Protein AF-A0A3C0DRT6-F1 (afdb_monomer)

Secondary structure (DSSP, 8-state):
-------------------SS-------------PPEEP-SSPP-EEEEEEEEETTEEEEEEEETT-EE-GGGTTSPP-TTEEEEEEEETTEEEEEE-SS-EEE--PPSEEEEEEEEEEETTSPBEEETTEE-EEEEEEEE-----------EE-SS---EEEEEEE-SSSSEEEEEEETT--TTSEEEEEEETTEEEEEE-SEEEEESS--TTT--EEEEEEETT-PBEEETTEE-EEEE---GGGGTS-S-----HHHHHTTPPPP-EEEEE-SSEEEEEE----SSPP---SSSPP----EEEEEESS--EEEEEEEPPSSSEEEEETTS-EEE-SS--SSSSTT--TTTTT-S-TTSEEE-TTS-EEESS--GGGSPPPSTT--EEEEEEEETTS-EEEEEEEE-B-TTSPBPB-TTSPBPEEE----SEEE-HHHIIIIISSSPPP-SHHHHEEE-TT-TT--S-TTSEEE--EEE-TTS-EEEHHHHHT-SEEEE--SSSSSS-SEEEE-

Nearest PDB structures (foldseek):
  7uww-assembly2_B  TM=7.301E-01  e=7.674E-01  Ruminococcus bromii L2-63
  7uwv-assembly1_A  TM=7.172E-01  e=9.483E-01  Ruminococcus bromii L2-63
  7uww-assembly1_A  TM=1.279E-01  e=8.091E-01  Ruminococcus bromii L2-63
  3hg0-assembly1_A  TM=1.344E-01  e=8.751E+00  Lactococcus phage TP901-1

Solvent-accessible surface area (backbone atoms only — not comparable to full-atom values): 28850 Å² total; per-residue (Å²): 143,78,84,84,79,79,81,78,85,73,90,75,91,77,90,83,90,83,91,78,86,86,82,69,81,87,67,92,74,74,82,73,81,72,70,65,40,74,70,73,79,71,81,64,49,71,50,78,46,78,43,82,68,54,67,52,27,32,40,34,40,48,48,56,43,73,52,45,66,34,76,91,43,39,56,34,80,71,50,88,49,33,13,39,28,42,37,23,50,73,83,42,80,73,50,62,46,55,66,49,54,40,61,48,63,90,68,71,73,38,83,41,42,39,37,40,34,41,24,30,14,58,68,32,43,29,20,56,98,89,37,73,42,62,48,74,50,76,48,79,39,57,94,51,91,73,88,77,90,67,66,75,39,82,48,96,56,74,32,63,78,42,64,37,40,32,56,37,76,76,68,36,31,30,37,38,35,47,33,86,69,49,64,49,91,55,23,32,33,38,35,20,52,71,85,38,84,72,47,52,38,47,46,49,62,45,67,36,75,86,62,46,52,55,80,35,32,40,38,38,34,38,23,37,70,91,60,23,50,26,19,40,96,89,36,71,44,62,49,68,30,64,56,42,57,71,62,74,58,37,60,91,68,68,54,54,21,71,65,35,49,75,72,67,48,72,74,33,46,70,48,47,33,34,42,72,56,38,35,36,44,34,18,26,40,47,63,55,53,74,81,60,86,58,46,96,36,61,80,41,80,47,88,44,80,45,63,25,39,69,74,56,45,77,34,94,67,76,44,71,54,56,65,68,56,76,53,27,36,31,30,81,42,36,41,28,34,30,54,33,42,58,68,70,96,40,42,30,6,28,40,73,83,56,68,45,42,32,93,42,28,28,34,35,42,94,80,10,47,42,34,23,45,45,55,51,59,72,79,53,82,82,56,80,38,88,49,83,45,80,42,68,53,24,34,30,50,38,29,38,42,28,31,42,39,34,30,42,34,58,47,98,87,50,44,66,40,58,49,100,88,69,44,80,42,74,42,54,74,44,32,53,21,46,42,64,38,72,64,47,40,53,42,37,76,73,43,90,43,78,42,51,42,41,71,83,37,42,45,74,34,94,81,44,84,82,44,64,24,43,82,32,23,20,41,75,47,50,76,42,79,45,98,88,70,48,79,47,46,44,29,75,73,70,71,38,63,48,33,28,33,34,27,92,48,62,59,19,42,60,48,26,39,60,30,100

Structure (mmCIF, N/CA/C/O backbone):
data_AF-A0A3C0DRT6-F1
#
_entry.id   AF-A0A3C0DRT6-F1
#
loop_
_atom_site.group_PDB
_atom_site.id
_atom_site.type_symbol
_atom_site.label_atom_id
_atom_site.label_alt_id
_atom_site.label_comp_id
_atom_site.label_asym_id
_atom_site.label_entity_id
_atom_site.label_seq_id
_atom_site.pdbx_PDB_ins_code
_atom_site.Cartn_x
_atom_site.Cartn_y
_atom_site.Cartn_z
_atom_site.occupancy
_atom_site.B_iso_or_equiv
_atom_site.auth_seq_id
_atom_site.auth_comp_id
_atom_site.auth_asym_id
_atom_site.auth_atom_id
_atom_site.pdbx_PDB_model_num
ATOM 1 N N . MET A 1 1 ? 12.974 50.947 -27.158 1.00 34.19 1 MET A N 1
ATOM 2 C CA . MET A 1 1 ? 11.576 50.858 -26.693 1.00 34.19 1 MET A CA 1
ATOM 3 C C . MET A 1 1 ? 11.099 49.452 -27.034 1.00 34.19 1 MET A C 1
ATOM 5 O O . MET A 1 1 ? 10.581 49.235 -28.113 1.00 34.19 1 MET A O 1
ATOM 9 N N . PHE A 1 2 ? 11.431 48.474 -26.192 1.00 27.34 2 PHE A N 1
ATOM 10 C CA . PHE A 1 2 ? 11.047 47.072 -26.373 1.00 27.34 2 PHE A CA 1
ATOM 11 C C . PHE A 1 2 ? 10.364 46.642 -25.081 1.00 27.34 2 PHE A C 1
ATOM 13 O O . PHE A 1 2 ? 10.945 46.771 -24.001 1.00 27.34 2 PHE A O 1
ATOM 20 N N . SER A 1 3 ? 9.093 46.261 -25.187 1.00 28.62 3 SER A N 1
ATOM 21 C CA . SER A 1 3 ? 8.267 45.884 -24.050 1.00 28.62 3 SER A CA 1
ATOM 22 C C . SER A 1 3 ? 8.721 44.535 -23.505 1.00 28.62 3 SER A C 1
ATOM 24 O O . SER A 1 3 ? 8.750 43.536 -24.220 1.00 28.62 3 SER A O 1
ATOM 26 N N . ARG A 1 4 ? 9.052 44.524 -22.213 1.00 31.08 4 ARG A N 1
ATOM 27 C CA . ARG A 1 4 ? 9.124 43.324 -21.382 1.00 31.08 4 ARG A CA 1
ATOM 28 C C . ARG A 1 4 ? 7.757 42.640 -21.396 1.00 31.08 4 ARG A C 1
ATOM 30 O O . ARG A 1 4 ? 6.820 43.180 -20.817 1.00 31.08 4 ARG A O 1
ATOM 37 N N . ASN A 1 5 ? 7.667 41.457 -21.993 1.00 29.47 5 ASN A N 1
ATOM 38 C CA . ASN A 1 5 ? 6.649 40.491 -21.603 1.00 29.47 5 ASN A CA 1
ATOM 39 C C . ASN A 1 5 ? 7.245 39.653 -20.475 1.00 29.47 5 ASN A C 1
ATOM 41 O O . ASN A 1 5 ? 8.087 38.787 -20.696 1.00 29.47 5 ASN A O 1
ATOM 45 N N . SER A 1 6 ? 6.858 39.995 -19.250 1.00 28.77 6 SER A N 1
ATOM 46 C CA . SER A 1 6 ? 7.086 39.171 -18.072 1.00 28.77 6 SER A CA 1
ATOM 47 C C . SER A 1 6 ? 6.273 37.888 -18.229 1.00 28.77 6 SER A C 1
ATOM 49 O O . SER A 1 6 ? 5.045 37.939 -18.244 1.00 28.77 6 SER A O 1
ATOM 51 N N . VAL A 1 7 ? 6.951 36.750 -18.367 1.00 32.12 7 VAL A N 1
ATOM 52 C CA . VAL A 1 7 ? 6.329 35.431 -18.231 1.00 32.12 7 VAL A CA 1
ATOM 53 C C . VAL A 1 7 ? 6.008 35.258 -16.751 1.00 32.12 7 VAL A C 1
ATOM 55 O O . VAL A 1 7 ? 6.903 35.191 -15.911 1.00 32.12 7 VAL A O 1
ATOM 58 N N . ILE A 1 8 ? 4.722 35.286 -16.421 1.00 26.38 8 ILE A N 1
ATOM 59 C CA . ILE A 1 8 ? 4.226 34.958 -15.089 1.00 26.38 8 ILE A CA 1
ATOM 60 C C . ILE A 1 8 ? 4.161 33.431 -15.036 1.00 26.38 8 ILE A C 1
ATOM 62 O O . ILE A 1 8 ? 3.282 32.833 -15.648 1.00 26.38 8 ILE A O 1
ATOM 66 N N . VAL A 1 9 ? 5.111 32.809 -14.336 1.00 32.91 9 VAL A N 1
ATOM 67 C CA . VAL A 1 9 ? 5.027 31.398 -13.943 1.00 32.91 9 VAL A CA 1
ATOM 68 C C . VAL A 1 9 ? 3.914 31.296 -12.905 1.00 32.91 9 VAL A C 1
ATOM 70 O O . VAL A 1 9 ? 4.037 31.806 -11.791 1.00 32.91 9 VAL A O 1
ATOM 73 N N . VAL A 1 10 ? 2.790 30.698 -13.291 1.00 28.84 10 VAL A N 1
ATOM 74 C CA . VAL A 1 10 ? 1.700 30.362 -12.376 1.00 28.84 10 VAL A CA 1
ATOM 75 C C . VAL A 1 10 ? 1.861 28.890 -12.021 1.00 28.84 10 VAL A C 1
ATOM 77 O O . VAL A 1 10 ? 1.521 28.026 -12.820 1.00 28.84 10 VAL A O 1
ATOM 80 N N . ILE A 1 11 ? 2.356 28.599 -10.815 1.00 34.03 11 ILE A N 1
ATOM 81 C CA . ILE A 1 11 ? 2.222 27.264 -10.217 1.00 34.03 11 ILE A CA 1
ATOM 82 C C . ILE A 1 11 ? 0.736 27.092 -9.887 1.00 34.03 11 ILE A C 1
ATOM 84 O O . ILE A 1 11 ? 0.256 27.527 -8.838 1.00 34.03 11 ILE A O 1
ATOM 88 N N . MET A 1 12 ? -0.020 26.541 -10.834 1.00 27.59 12 MET A N 1
ATOM 89 C CA . MET A 1 12 ? -1.452 26.315 -10.686 1.00 27.59 12 MET A CA 1
ATOM 90 C C . MET A 1 12 ? -1.689 24.913 -10.119 1.00 27.59 12 MET A C 1
ATOM 92 O O . MET A 1 12 ? -1.651 23.916 -10.831 1.00 27.59 12 MET A O 1
ATOM 96 N N . PHE A 1 13 ? -1.995 24.831 -8.825 1.00 38.88 13 PHE A N 1
ATOM 97 C CA . PHE A 1 13 ? -2.759 23.703 -8.299 1.00 38.88 13 PHE A CA 1
ATOM 98 C C . PHE A 1 13 ? -4.228 23.923 -8.672 1.00 38.88 13 PHE A C 1
ATOM 100 O O . PHE A 1 13 ? -4.920 24.666 -7.977 1.00 38.88 13 PHE A O 1
ATOM 107 N N . ILE A 1 14 ? -4.717 23.300 -9.751 1.00 26.89 14 ILE A N 1
ATOM 108 C CA . ILE A 1 14 ? -6.158 23.260 -10.044 1.00 26.89 14 ILE A CA 1
ATOM 109 C C . ILE A 1 14 ? -6.651 21.844 -10.344 1.00 26.89 14 ILE A C 1
ATOM 111 O O . ILE A 1 14 ? -6.111 21.101 -11.155 1.00 26.89 14 ILE A O 1
ATOM 115 N N . LEU A 1 15 ? -7.728 21.517 -9.628 1.00 34.66 15 LEU A N 1
ATOM 116 C CA . LEU A 1 15 ? -8.651 20.412 -9.829 1.00 34.66 15 LEU A CA 1
ATOM 117 C C . LEU A 1 15 ? -9.568 20.657 -11.058 1.00 34.66 15 LEU A C 1
ATOM 119 O O . LEU A 1 15 ? -10.143 21.736 -11.168 1.00 34.66 15 LEU A O 1
ATOM 123 N N . VAL A 1 16 ? -9.828 19.572 -11.813 1.00 28.58 16 VAL A N 1
ATOM 124 C CA . VAL A 1 16 ? -11.042 19.197 -12.605 1.00 28.58 16 VAL A CA 1
ATOM 125 C C . VAL A 1 16 ? -10.982 19.223 -14.156 1.00 28.58 16 VAL A C 1
ATOM 127 O O . VAL A 1 16 ? -10.968 20.289 -14.752 1.00 28.58 16 VAL A O 1
ATOM 130 N N . GLY A 1 17 ? -11.174 18.016 -14.746 1.00 26.00 17 GLY A N 1
ATOM 131 C CA . GLY A 1 17 ? -12.005 17.649 -15.934 1.00 26.00 17 GLY A CA 1
ATOM 132 C C . GLY A 1 17 ? -11.468 17.989 -17.341 1.00 26.00 17 GLY A C 1
ATOM 133 O O . GLY A 1 17 ? -11.154 19.139 -17.581 1.00 26.00 17 GLY A O 1
ATOM 134 N N . GLN A 1 18 ? -11.405 17.109 -18.359 1.00 27.56 18 GLN A N 1
ATOM 135 C CA . GLN A 1 18 ? -12.209 15.922 -18.702 1.00 27.56 18 GLN A CA 1
ATOM 136 C C . GLN A 1 18 ? -11.458 14.872 -19.570 1.00 27.56 18 GLN A C 1
ATOM 138 O O . GLN A 1 18 ? -10.585 15.205 -20.358 1.00 27.56 18 GLN A O 1
ATOM 143 N N . SER A 1 19 ? -11.918 13.618 -19.414 1.00 32.62 19 SER A N 1
ATOM 144 C CA . SER A 1 19 ? -11.853 12.401 -20.257 1.00 32.62 19 SER A CA 1
ATOM 145 C C . SER A 1 19 ? -10.539 11.949 -20.918 1.00 32.62 19 SER A C 1
ATOM 147 O O . SER A 1 19 ? -10.308 12.234 -22.087 1.00 32.62 19 SER A O 1
ATOM 149 N N . LEU A 1 20 ? -9.806 11.076 -20.215 1.00 30.39 20 LEU A N 1
ATOM 150 C CA . LEU A 1 20 ? -9.383 9.716 -20.613 1.00 30.39 20 LEU A CA 1
ATOM 151 C C . LEU A 1 20 ? -8.751 9.059 -19.356 1.00 30.39 20 LEU A C 1
ATOM 153 O O . LEU A 1 20 ? -8.007 9.718 -18.643 1.00 30.39 20 LEU A O 1
ATOM 157 N N . GLY A 1 21 ? -9.151 7.825 -19.006 1.00 33.12 21 GLY A N 1
ATOM 158 C CA . GLY A 1 21 ? -8.592 7.018 -17.895 1.00 33.12 21 GLY A CA 1
ATOM 159 C C . GLY A 1 21 ? -8.620 7.626 -16.475 1.00 33.12 21 GLY A C 1
ATOM 160 O O . GLY A 1 21 ? -7.579 7.939 -15.913 1.00 33.12 21 GLY A O 1
ATOM 161 N N . GLN A 1 22 ? -9.794 7.799 -15.851 1.00 28.77 22 GLN A N 1
ATOM 162 C CA . GLN A 1 22 ? -9.912 8.433 -14.523 1.00 28.77 22 GLN A CA 1
ATOM 163 C C . GLN A 1 22 ? -9.350 7.588 -13.354 1.00 28.77 22 GLN A C 1
ATOM 165 O O . GLN A 1 22 ? -10.042 6.721 -12.820 1.00 28.77 22 GLN A O 1
ATOM 170 N N . ALA A 1 23 ? -8.181 7.973 -12.834 1.00 36.72 23 ALA A N 1
ATOM 171 C CA . ALA A 1 23 ? -7.879 7.932 -11.398 1.00 36.72 23 ALA A CA 1
ATOM 172 C C . ALA A 1 23 ? -8.180 9.324 -10.803 1.00 36.72 23 ALA A C 1
ATOM 174 O O . ALA A 1 23 ? -7.314 10.187 -10.686 1.00 36.72 23 ALA A O 1
ATOM 175 N N . GLY A 1 24 ? -9.454 9.598 -10.514 1.00 26.94 24 GLY A N 1
ATOM 176 C CA . GLY A 1 24 ? -9.890 10.890 -9.978 1.00 26.94 24 GLY A CA 1
ATOM 177 C C . GLY A 1 24 ? -9.788 10.968 -8.451 1.00 26.94 24 GLY A C 1
ATOM 178 O O . GLY A 1 24 ? -10.195 10.044 -7.748 1.00 26.94 24 GLY A O 1
ATOM 179 N N . LYS A 1 25 ? -9.354 12.117 -7.910 1.00 29.70 25 LYS A N 1
ATOM 180 C CA . LYS A 1 25 ? -9.753 12.533 -6.553 1.00 29.70 25 LYS A CA 1
ATOM 181 C C . LYS A 1 25 ? -11.280 12.636 -6.538 1.00 29.70 25 LYS A C 1
ATOM 183 O O . LYS A 1 25 ? -11.826 13.398 -7.332 1.00 29.70 25 LYS A O 1
ATOM 188 N N . LYS A 1 26 ? -11.955 11.886 -5.657 1.00 31.55 26 LYS A N 1
ATOM 189 C CA . LYS A 1 26 ? -13.416 11.934 -5.466 1.00 31.55 26 LYS A CA 1
ATOM 190 C C . LYS A 1 26 ? -13.875 13.386 -5.265 1.00 31.55 26 LYS A C 1
ATOM 192 O O . LYS A 1 26 ? -13.779 13.925 -4.167 1.00 31.55 26 LYS A O 1
ATOM 197 N N . THR A 1 27 ? -14.416 14.013 -6.300 1.00 25.27 27 THR A N 1
ATOM 198 C CA . THR A 1 27 ? -15.494 14.985 -6.131 1.00 25.27 27 THR A CA 1
ATOM 199 C C . THR A 1 27 ? -16.792 14.186 -6.124 1.00 25.27 27 THR A C 1
ATOM 201 O O . THR A 1 27 ? -16.969 13.281 -6.937 1.00 25.27 27 THR A O 1
ATOM 204 N N . HIS A 1 28 ? -17.656 14.447 -5.140 1.00 36.84 28 HIS A N 1
ATOM 205 C CA . HIS A 1 28 ? -18.929 13.751 -4.930 1.00 36.84 28 HIS A CA 1
ATOM 206 C C . HIS A 1 28 ? -19.827 13.844 -6.180 1.00 36.84 28 HIS A C 1
ATOM 208 O O . HIS A 1 28 ? -20.621 14.772 -6.316 1.00 36.84 28 HIS A O 1
ATOM 214 N N . LEU A 1 29 ? -19.706 12.886 -7.098 1.00 33.12 29 LEU A N 1
ATOM 215 C CA . LEU A 1 29 ? -20.659 12.661 -8.177 1.00 33.12 29 LEU A CA 1
ATOM 216 C C . LEU A 1 29 ? -21.794 11.807 -7.609 1.00 33.12 29 LEU A C 1
ATOM 218 O O . LEU A 1 29 ? -21.569 10.675 -7.195 1.00 33.12 29 LEU A O 1
ATOM 222 N N . THR A 1 30 ? -22.975 12.426 -7.517 1.00 31.22 30 THR A N 1
ATOM 223 C CA . THR A 1 30 ? -24.312 11.821 -7.368 1.00 31.22 30 THR A CA 1
ATOM 224 C C . THR A 1 30 ? -24.359 10.447 -6.696 1.00 31.22 30 THR A C 1
ATOM 226 O O . THR A 1 30 ? -24.199 9.423 -7.353 1.00 31.22 30 THR A O 1
ATOM 229 N N . HIS A 1 31 ? -24.667 10.425 -5.396 1.00 37.19 31 HIS A N 1
ATOM 230 C CA . HIS A 1 31 ? -25.136 9.212 -4.732 1.00 37.19 31 HIS A CA 1
ATOM 231 C C . HIS A 1 31 ? -26.399 8.722 -5.458 1.00 37.19 31 HIS A C 1
ATOM 233 O O . HIS A 1 31 ? -27.477 9.280 -5.250 1.00 37.19 31 HIS A O 1
ATOM 239 N N . GLU A 1 32 ? -26.295 7.688 -6.297 1.00 41.91 32 GLU A N 1
ATOM 240 C CA . GLU A 1 32 ? -27.445 6.811 -6.502 1.00 41.91 32 GLU A CA 1
ATOM 241 C C . GLU A 1 32 ? -27.903 6.387 -5.105 1.00 41.91 32 GLU A C 1
ATOM 243 O O . GLU A 1 32 ? -27.106 5.886 -4.303 1.00 41.91 32 GLU A O 1
ATOM 248 N N . LEU A 1 33 ? -29.161 6.680 -4.769 1.00 49.09 33 LEU A N 1
ATOM 249 C CA . LEU A 1 33 ? -29.756 6.228 -3.520 1.00 49.09 33 LEU A CA 1
ATOM 250 C C . LEU A 1 33 ? -29.743 4.700 -3.542 1.00 49.09 33 LEU A C 1
ATOM 252 O O . LEU A 1 33 ? -30.608 4.067 -4.146 1.00 49.09 33 LEU A O 1
ATOM 256 N N . LYS A 1 34 ? -28.743 4.102 -2.894 1.00 72.62 34 LYS A N 1
ATOM 257 C CA . LYS A 1 34 ? -28.743 2.672 -2.624 1.00 72.62 34 LYS A CA 1
ATOM 258 C C . LYS A 1 34 ? -29.946 2.384 -1.727 1.00 72.62 34 LYS A C 1
ATOM 260 O O . LYS A 1 34 ? -30.000 2.871 -0.599 1.00 72.62 34 LYS A O 1
ATOM 265 N N . LEU A 1 35 ? -30.916 1.636 -2.251 1.00 86.44 35 LEU A N 1
ATOM 266 C CA . LEU A 1 35 ? -32.092 1.212 -1.491 1.00 86.44 35 LEU A CA 1
ATOM 267 C C . LEU A 1 35 ? -31.654 0.407 -0.261 1.00 86.44 35 LEU A C 1
ATOM 269 O O . LEU A 1 35 ? -30.682 -0.337 -0.385 1.00 86.44 35 LEU A O 1
ATOM 273 N N . PRO A 1 36 ? -32.339 0.521 0.888 1.00 89.88 36 PRO A N 1
ATOM 274 C CA . PRO A 1 36 ? -32.038 -0.285 2.067 1.00 89.88 36 PRO A CA 1
ATOM 275 C C . PRO A 1 36 ? -32.049 -1.792 1.790 1.00 89.88 36 PRO A C 1
ATOM 277 O O . PRO A 1 36 ? -32.638 -2.250 0.810 1.00 89.88 36 PRO A O 1
ATOM 280 N N . VAL A 1 37 ? -31.386 -2.559 2.653 1.00 93.75 37 VAL A N 1
ATOM 281 C CA . VAL A 1 37 ? -31.394 -4.025 2.591 1.00 93.75 37 VAL A CA 1
ATOM 282 C C . VAL A 1 37 ? -32.470 -4.542 3.532 1.00 93.75 37 VAL A C 1
ATOM 284 O O . VAL A 1 37 ? -32.370 -4.333 4.738 1.00 93.75 37 VAL A O 1
ATOM 287 N N . ASP A 1 38 ? -33.473 -5.237 3.008 1.00 94.38 38 ASP A N 1
ATOM 288 C CA . ASP A 1 38 ? -34.415 -5.963 3.858 1.00 94.38 38 ASP A CA 1
ATOM 289 C C . ASP A 1 38 ? -33.702 -7.149 4.526 1.00 94.38 38 ASP A C 1
ATOM 291 O O . ASP A 1 38 ? -32.924 -7.865 3.896 1.00 94.38 38 ASP A O 1
ATOM 295 N N . TRP A 1 39 ? -33.918 -7.325 5.827 1.00 93.81 39 TRP A N 1
ATOM 296 C CA . TRP A 1 39 ? -33.309 -8.401 6.596 1.00 93.81 39 TRP A CA 1
ATOM 297 C C . TRP A 1 39 ? -33.876 -9.760 6.184 1.00 93.81 39 TRP A C 1
ATOM 299 O O . TRP A 1 39 ? -35.093 -9.947 6.123 1.00 93.81 39 TRP A O 1
ATOM 309 N N . GLU A 1 40 ? -32.986 -10.727 5.982 1.00 90.50 40 GLU A N 1
ATOM 310 C CA . GLU A 1 40 ? -33.323 -12.108 5.650 1.00 90.50 40 GLU A CA 1
ATOM 311 C C . GLU A 1 40 ? -32.770 -13.050 6.728 1.00 90.50 40 GLU A C 1
ATOM 313 O O . GLU A 1 40 ? -31.603 -12.953 7.106 1.00 90.50 40 GLU A O 1
ATOM 318 N N . GLY A 1 41 ? -33.600 -13.983 7.206 1.00 90.00 41 GLY A N 1
ATOM 319 C CA . GLY A 1 41 ? -33.226 -14.971 8.224 1.00 90.00 41 GLY A CA 1
ATOM 320 C C . GLY A 1 41 ? -33.757 -14.657 9.625 1.00 90.00 41 GLY A C 1
ATOM 321 O O . GLY A 1 41 ? -34.726 -13.911 9.787 1.00 90.00 41 GLY A O 1
ATOM 322 N N . ASP A 1 42 ? -33.137 -15.265 10.637 1.00 92.62 42 ASP A N 1
ATOM 323 C CA . ASP A 1 42 ? -33.521 -15.086 12.039 1.00 92.62 42 ASP A CA 1
ATOM 324 C C . ASP A 1 42 ? -33.314 -13.633 12.478 1.00 92.62 42 ASP A C 1
ATOM 326 O O . ASP A 1 42 ? -32.325 -12.995 12.112 1.00 92.62 42 ASP A O 1
ATOM 330 N N . MET A 1 43 ? -34.261 -13.088 13.248 1.00 91.81 43 MET A N 1
ATOM 331 C CA . MET A 1 43 ? -34.239 -11.672 13.624 1.00 91.81 43 MET A CA 1
ATOM 332 C C . MET A 1 43 ? -32.991 -11.334 14.454 1.00 91.81 43 MET A C 1
ATOM 334 O O . MET A 1 43 ? -32.670 -12.078 15.384 1.00 91.81 43 MET A O 1
ATOM 338 N N . PRO A 1 44 ? -32.304 -10.218 14.166 1.00 95.50 44 PRO A N 1
ATOM 339 C CA . PRO A 1 44 ? -31.190 -9.761 14.969 1.00 95.50 44 PRO A CA 1
ATOM 340 C C . PRO A 1 44 ? -31.718 -9.026 16.202 1.00 95.50 44 PRO A C 1
ATOM 342 O O . PRO A 1 44 ? -32.640 -8.212 16.120 1.00 95.50 44 PRO A O 1
ATOM 345 N N . GLU A 1 45 ? -31.099 -9.278 17.344 1.00 95.25 45 GLU A N 1
ATOM 346 C CA . GLU A 1 45 ? -31.319 -8.532 18.579 1.00 95.25 45 GLU A CA 1
ATOM 347 C C . GLU A 1 45 ? -30.065 -7.717 18.884 1.00 95.25 45 GLU A C 1
ATOM 349 O O . GLU A 1 45 ? -28.962 -8.262 18.876 1.00 95.25 45 GLU A O 1
ATOM 354 N N . ILE A 1 46 ? -30.234 -6.413 19.120 1.00 96.69 46 ILE A N 1
ATOM 355 C CA . ILE A 1 46 ? -29.141 -5.513 19.496 1.00 96.69 46 ILE A CA 1
ATOM 356 C C . ILE A 1 46 ? -29.197 -5.291 21.007 1.00 96.69 46 ILE A C 1
ATOM 358 O O . ILE A 1 46 ? -30.100 -4.613 21.499 1.00 96.69 46 ILE A O 1
ATOM 362 N N . ASP A 1 47 ? -28.186 -5.784 21.715 1.00 96.31 47 ASP A N 1
ATOM 363 C CA . ASP A 1 47 ? -27.918 -5.434 23.108 1.00 96.31 47 ASP A CA 1
ATOM 364 C C . ASP A 1 47 ? -26.956 -4.240 23.141 1.00 96.31 47 ASP A C 1
ATOM 366 O O . ASP A 1 47 ? -25.792 -4.367 22.757 1.00 96.31 47 ASP A O 1
ATOM 370 N N . PHE A 1 48 ? -27.451 -3.059 23.526 1.00 96.81 48 PHE A N 1
ATOM 371 C CA . PHE A 1 48 ? -26.679 -1.815 23.543 1.00 96.81 48 PHE A CA 1
ATOM 372 C C . PHE A 1 48 ? -26.655 -1.215 24.948 1.00 96.81 48 PHE A C 1
ATOM 374 O O . PHE A 1 48 ? -27.670 -0.738 25.455 1.00 96.81 48 PHE A O 1
ATOM 381 N N . VAL A 1 49 ? -25.465 -1.196 25.548 1.00 96.50 49 VAL A N 1
ATOM 382 C CA . VAL A 1 49 ? -25.235 -0.712 26.911 1.00 96.50 49 VAL A CA 1
ATOM 383 C C . VAL A 1 49 ? -24.180 0.393 26.904 1.00 96.50 49 VAL A C 1
ATOM 385 O O . VAL A 1 49 ? -23.192 0.326 26.171 1.00 96.50 49 VAL A O 1
ATOM 388 N N . ALA A 1 50 ? -24.383 1.410 27.742 1.00 94.88 50 ALA A N 1
ATOM 389 C CA . ALA A 1 50 ? -23.414 2.468 28.003 1.00 94.88 50 ALA A CA 1
ATOM 390 C C . ALA A 1 50 ? -23.083 2.519 29.499 1.00 94.88 50 ALA A C 1
ATOM 392 O O . ALA A 1 50 ? -23.956 2.756 30.334 1.00 94.88 50 ALA A O 1
ATOM 393 N N . GLU A 1 51 ? -21.809 2.326 29.826 1.00 92.38 51 GLU A N 1
ATOM 394 C CA . GLU A 1 51 ? -21.288 2.345 31.193 1.00 92.38 51 GLU A CA 1
ATOM 395 C C . GLU A 1 51 ? -20.394 3.574 31.376 1.00 92.38 51 GLU A C 1
ATOM 397 O O . GLU A 1 51 ? -19.586 3.895 30.505 1.00 92.38 51 GLU A O 1
ATOM 402 N N . SER A 1 52 ? -20.518 4.283 32.499 1.00 86.25 52 SER A N 1
ATOM 403 C CA . SER A 1 52 ? -19.616 5.403 32.796 1.00 86.25 52 SER A CA 1
ATOM 404 C C . SER A 1 52 ? -18.205 4.877 33.058 1.00 86.25 52 SER A C 1
ATOM 406 O O . SER A 1 52 ? -18.007 4.037 33.934 1.00 86.25 52 SER A O 1
ATOM 408 N N . ALA A 1 53 ? -17.222 5.400 32.327 1.00 79.81 53 ALA A N 1
ATOM 409 C CA . ALA A 1 53 ? -15.800 5.106 32.506 1.00 79.81 53 ALA A CA 1
ATOM 410 C C . ALA A 1 53 ? -15.087 6.145 33.404 1.00 79.81 53 ALA A C 1
ATOM 412 O O . ALA A 1 53 ? -13.864 6.113 33.550 1.00 79.81 53 ALA A O 1
ATOM 413 N N . GLY A 1 54 ? -15.849 7.053 34.034 1.00 74.75 54 GLY A N 1
ATOM 414 C CA . GLY A 1 54 ? -15.329 8.196 34.793 1.00 74.75 54 GLY A CA 1
ATOM 415 C C . GLY A 1 54 ? -14.936 9.374 33.892 1.00 74.75 54 GLY A C 1
ATOM 416 O O . GLY A 1 54 ? -14.954 9.257 32.679 1.00 74.75 54 GLY A O 1
ATOM 417 N N . ASN A 1 55 ? -14.626 10.543 34.467 1.00 72.50 55 ASN A N 1
ATOM 418 C CA . ASN A 1 55 ? -14.069 11.699 33.733 1.00 72.50 55 ASN A CA 1
ATOM 419 C C . ASN A 1 55 ? -14.798 12.131 32.445 1.00 72.50 55 ASN A C 1
ATOM 421 O O . ASN A 1 55 ? -14.163 12.622 31.518 1.00 72.50 55 ASN A O 1
ATOM 425 N N . ASN A 1 56 ? -16.127 12.017 32.395 1.00 76.69 56 ASN A N 1
ATOM 426 C CA . ASN A 1 56 ? -16.941 12.333 31.208 1.00 76.69 56 ASN A CA 1
ATOM 427 C C . ASN A 1 56 ? -16.757 11.354 30.045 1.00 76.69 56 ASN A C 1
ATOM 429 O O . ASN A 1 56 ? -16.958 11.710 28.883 1.00 76.69 56 ASN A O 1
ATOM 433 N N . GLU A 1 57 ? -16.366 10.134 30.363 1.00 86.56 57 GLU A N 1
ATOM 434 C CA . GLU A 1 57 ? -16.083 9.089 29.402 1.00 86.56 57 GLU A CA 1
ATOM 435 C C . GLU A 1 57 ? -17.082 7.953 29.589 1.00 86.56 57 GLU A C 1
ATOM 437 O O . GLU A 1 57 ? -17.549 7.673 30.697 1.00 86.56 57 GLU A O 1
ATOM 442 N N . TRP A 1 58 ? -17.406 7.296 28.486 1.00 91.50 58 TRP A N 1
ATOM 443 C CA . TRP A 1 58 ? -18.358 6.201 28.430 1.00 91.50 58 TRP A CA 1
ATOM 444 C C . TRP A 1 58 ? -17.738 5.028 27.693 1.00 91.50 58 TRP A C 1
ATOM 446 O O . TRP A 1 58 ? -17.087 5.198 26.661 1.00 91.50 58 TRP A O 1
ATOM 456 N N . LEU A 1 59 ? -17.978 3.831 28.207 1.00 92.44 59 LEU A N 1
ATOM 457 C CA . LEU A 1 59 ? -17.702 2.591 27.512 1.00 92.44 59 LEU A CA 1
ATOM 458 C C . LEU A 1 59 ? -19.010 2.060 26.935 1.00 92.44 59 LEU A C 1
ATOM 460 O O . LEU A 1 59 ? -19.942 1.729 27.667 1.00 92.44 59 LEU A O 1
ATOM 464 N N . LEU A 1 60 ? -19.080 2.002 25.612 1.00 95.25 60 LEU A N 1
ATOM 465 C CA . LEU A 1 60 ? -20.216 1.449 24.893 1.00 95.25 60 LEU A CA 1
ATOM 466 C C . LEU A 1 60 ? -19.954 -0.022 24.593 1.00 95.25 60 LEU A C 1
ATOM 468 O O . LEU A 1 60 ? -18.920 -0.357 24.018 1.00 95.25 60 LEU A O 1
ATOM 472 N N . ARG A 1 61 ? -20.898 -0.894 24.933 1.00 94.75 61 ARG A N 1
ATOM 473 C CA . ARG A 1 61 ? -20.875 -2.315 24.573 1.00 94.75 61 ARG A CA 1
ATOM 474 C C . ARG A 1 61 ? -22.064 -2.593 23.671 1.00 94.75 61 ARG A C 1
ATOM 476 O O . ARG A 1 61 ? -23.183 -2.202 23.997 1.00 94.75 61 ARG A O 1
ATOM 483 N N . VAL A 1 62 ? -21.802 -3.220 22.526 1.00 94.56 62 VAL A N 1
ATOM 484 C CA . VAL A 1 62 ? -22.841 -3.552 21.549 1.00 94.56 62 VAL A CA 1
ATOM 485 C C . VAL A 1 62 ? -22.684 -5.003 21.120 1.00 94.56 62 VAL A C 1
ATOM 487 O O . VAL A 1 62 ? -21.703 -5.348 20.463 1.00 94.56 62 VAL A O 1
ATOM 490 N N . GLY A 1 63 ? -23.642 -5.839 21.506 1.00 93.25 63 GLY A N 1
ATOM 491 C CA . GLY A 1 63 ? -23.788 -7.210 21.029 1.00 93.25 63 GLY A CA 1
ATOM 492 C C . GLY A 1 63 ? -24.914 -7.293 20.005 1.00 93.25 63 GLY A C 1
ATOM 493 O O . GLY A 1 63 ? -25.922 -6.603 20.141 1.00 93.25 63 GLY A O 1
ATOM 494 N N . VAL A 1 64 ? -24.748 -8.123 18.975 1.00 96.31 64 VAL A N 1
ATOM 495 C CA . VAL A 1 64 ? -25.803 -8.375 17.985 1.00 96.31 64 VAL A CA 1
ATOM 496 C C . VAL A 1 64 ? -25.912 -9.874 17.733 1.00 96.31 64 VAL A C 1
ATOM 498 O O . VAL A 1 64 ? -24.907 -10.525 17.448 1.00 96.31 64 VAL A O 1
ATOM 501 N N . THR A 1 65 ? -27.114 -10.435 17.849 1.00 96.12 65 THR A N 1
ATOM 502 C CA . THR A 1 65 ? -27.382 -11.828 17.455 1.00 96.12 65 THR A CA 1
ATOM 503 C C . THR A 1 65 ? -27.647 -11.924 15.954 1.00 96.12 65 THR A C 1
ATOM 505 O O . THR A 1 65 ? -28.069 -10.955 15.326 1.00 96.12 65 THR A O 1
ATOM 508 N N . ASN A 1 66 ? -27.392 -13.095 15.360 1.00 95.25 66 ASN A N 1
ATOM 509 C CA . ASN A 1 66 ? -27.630 -13.360 13.931 1.00 95.25 66 ASN A CA 1
ATOM 510 C C . ASN A 1 66 ? -26.911 -12.386 12.979 1.00 95.25 66 ASN A C 1
ATOM 512 O O . ASN A 1 66 ? -27.330 -12.195 11.840 1.00 95.25 66 ASN A O 1
ATOM 516 N N . PHE A 1 67 ? -25.816 -11.779 13.443 1.00 96.38 67 PHE A N 1
ATOM 517 C CA . PHE A 1 67 ? -25.024 -10.823 12.687 1.00 96.38 67 PHE A CA 1
ATOM 518 C C . PHE A 1 67 ? -23.530 -11.064 12.884 1.00 96.38 67 PHE A C 1
ATOM 520 O O . PHE A 1 67 ? -23.063 -11.290 14.000 1.00 96.38 67 PHE A O 1
ATOM 527 N N . GLU A 1 68 ? -22.771 -10.970 11.800 1.00 96.06 68 GLU A N 1
ATOM 528 C CA . GLU A 1 68 ? -21.321 -11.089 11.797 1.00 96.06 68 GLU A CA 1
ATOM 529 C C . GLU A 1 68 ? -20.687 -9.740 11.440 1.00 96.06 68 GLU A C 1
ATOM 531 O O . GLU A 1 68 ? -20.899 -9.183 10.359 1.00 96.06 68 GLU A O 1
ATOM 536 N N . PHE A 1 69 ? -19.864 -9.217 12.350 1.00 95.25 69 PHE A N 1
ATOM 537 C CA . PHE A 1 69 ? -19.051 -8.040 12.069 1.00 95.25 69 PHE A CA 1
ATOM 538 C C . PHE A 1 69 ? -17.917 -8.397 11.107 1.00 95.25 69 PHE A C 1
ATOM 540 O O . PHE A 1 69 ? -17.039 -9.194 11.431 1.00 95.25 69 PHE A O 1
ATOM 547 N N . THR A 1 70 ? -17.889 -7.754 9.943 1.00 92.94 70 THR A N 1
ATOM 548 C CA . THR A 1 70 ? -16.921 -8.037 8.876 1.00 92.94 70 THR A CA 1
ATOM 549 C C . THR A 1 70 ? -16.139 -6.780 8.480 1.00 92.94 70 THR A C 1
ATOM 551 O O . THR A 1 70 ? -16.263 -6.315 7.346 1.00 92.94 70 THR A O 1
ATOM 554 N N . PRO A 1 71 ? -15.283 -6.229 9.370 1.00 89.50 71 PRO A N 1
ATOM 555 C CA . PRO A 1 71 ? -14.541 -4.987 9.117 1.00 89.50 71 PRO A CA 1
ATOM 556 C C . PRO A 1 71 ? -13.708 -5.031 7.830 1.00 89.50 71 PRO A C 1
ATOM 558 O O . PRO A 1 71 ? -13.643 -4.037 7.110 1.00 89.50 71 PRO A O 1
ATOM 561 N N . LYS A 1 72 ? -13.138 -6.197 7.494 1.00 84.94 72 LYS A N 1
ATOM 562 C CA . LYS A 1 72 ? -12.368 -6.422 6.256 1.00 84.94 72 LYS A CA 1
ATOM 563 C C . LYS A 1 72 ? -13.208 -6.339 4.975 1.00 84.94 72 LYS A C 1
ATOM 565 O O . LYS A 1 72 ? -12.671 -6.057 3.914 1.00 84.94 72 LYS A O 1
ATOM 570 N N . ASN A 1 73 ? -14.518 -6.566 5.070 1.00 85.50 73 ASN A N 1
ATOM 571 C CA . ASN A 1 73 ? -15.437 -6.538 3.929 1.00 85.50 73 ASN A CA 1
ATOM 572 C C . ASN A 1 73 ? -16.176 -5.195 3.818 1.00 85.50 73 ASN A C 1
ATOM 574 O O . ASN A 1 73 ? -17.090 -5.054 3.009 1.00 85.50 73 ASN A O 1
ATOM 578 N N . THR A 1 74 ? -15.815 -4.200 4.628 1.00 83.12 74 THR A N 1
ATOM 579 C CA . THR A 1 74 ? -16.476 -2.895 4.609 1.00 83.12 74 THR A CA 1
ATOM 580 C C . THR A 1 74 ? -16.248 -2.202 3.266 1.00 83.12 74 THR A C 1
ATOM 582 O O . THR A 1 74 ? -15.122 -2.085 2.806 1.00 83.12 74 THR A O 1
ATOM 585 N N . GLY A 1 75 ? -17.313 -1.737 2.620 1.00 82.19 75 GLY A N 1
ATOM 586 C CA . GLY A 1 75 ? -17.311 -1.207 1.255 1.00 82.19 75 GLY A CA 1
ATOM 587 C C . GLY A 1 75 ? -17.501 -2.252 0.154 1.00 82.19 75 GLY A C 1
ATOM 588 O O . GLY A 1 75 ? -17.779 -1.869 -0.982 1.00 82.19 75 GLY A O 1
ATOM 589 N N . GLN A 1 76 ? -17.401 -3.544 0.477 1.00 83.62 76 GLN A N 1
ATOM 590 C CA . GLN A 1 76 ? -17.592 -4.637 -0.477 1.00 83.62 76 GLN A CA 1
ATOM 591 C C . GLN A 1 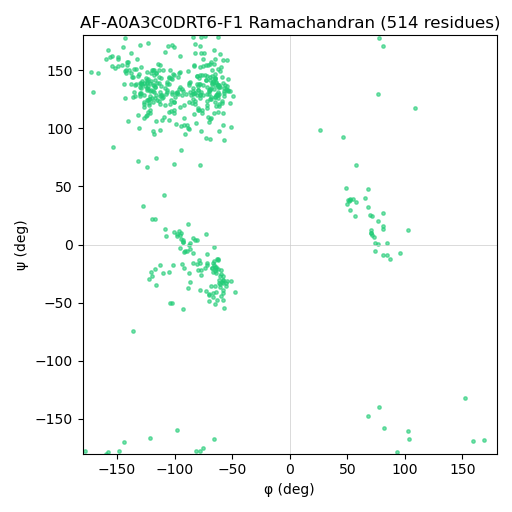76 ? -19.072 -4.969 -0.672 1.00 83.62 76 GLN A C 1
ATOM 593 O O . GLN A 1 76 ? -19.944 -4.453 0.029 1.00 83.62 76 GLN A O 1
ATOM 598 N N . ALA A 1 77 ? -19.366 -5.849 -1.631 1.00 86.50 77 ALA A N 1
ATOM 599 C CA . ALA A 1 77 ? -20.726 -6.291 -1.914 1.00 86.50 77 ALA A CA 1
ATOM 600 C C . ALA A 1 77 ? -21.446 -6.826 -0.660 1.00 86.50 77 ALA A C 1
ATOM 602 O O . ALA A 1 77 ? -20.862 -7.504 0.195 1.00 86.50 77 ALA A O 1
ATOM 603 N N . HIS A 1 78 ? -22.743 -6.530 -0.573 1.00 90.62 78 HIS A N 1
ATOM 604 C CA . HIS A 1 78 ? -23.601 -7.033 0.492 1.00 90.62 78 HIS A CA 1
ATOM 605 C C . HIS A 1 78 ? -23.583 -8.568 0.567 1.00 90.62 78 HIS A C 1
ATOM 607 O O . HIS A 1 78 ? -23.669 -9.264 -0.446 1.00 90.62 78 HIS A O 1
ATOM 613 N N . ARG A 1 79 ? -23.514 -9.072 1.800 1.00 92.62 79 ARG A N 1
ATOM 614 C CA . ARG A 1 79 ? -23.753 -10.465 2.173 1.00 92.62 79 ARG A CA 1
ATOM 615 C C . ARG A 1 79 ? -24.730 -10.469 3.343 1.00 92.62 79 ARG A C 1
ATOM 617 O O . ARG A 1 79 ? -24.579 -9.654 4.255 1.00 92.62 79 ARG A O 1
ATOM 624 N N . VAL A 1 80 ? -25.728 -11.347 3.287 1.00 92.19 80 VAL A N 1
ATOM 625 C CA . VAL A 1 80 ? -26.794 -11.442 4.295 1.00 92.19 80 VAL A CA 1
ATOM 626 C C . VAL A 1 80 ? -26.190 -11.649 5.684 1.00 92.19 80 VAL A C 1
ATOM 628 O O . VAL A 1 80 ? -25.271 -12.450 5.844 1.00 92.19 80 VAL A O 1
ATOM 631 N N . GLY A 1 81 ? -26.680 -10.897 6.674 1.00 93.94 81 GLY A N 1
ATOM 632 C CA . GLY A 1 81 ? -26.237 -11.004 8.066 1.00 93.94 81 GLY A CA 1
ATOM 633 C C . GLY A 1 81 ? -24.817 -10.495 8.341 1.00 93.94 81 GLY A C 1
ATOM 634 O O . GLY A 1 81 ? -24.317 -10.709 9.438 1.00 93.94 81 GLY A O 1
ATOM 635 N N . GLN A 1 82 ? -24.158 -9.825 7.387 1.00 95.94 82 GLN A N 1
ATOM 636 C CA . GLN A 1 82 ? -22.792 -9.309 7.555 1.00 95.94 82 GLN A CA 1
ATOM 637 C C . GLN A 1 82 ? -22.716 -7.783 7.447 1.00 95.94 82 GLN A C 1
ATOM 639 O O . GLN A 1 82 ? -23.484 -7.162 6.696 1.00 95.94 82 GLN A O 1
ATOM 644 N N . GLY A 1 83 ? -21.750 -7.184 8.146 1.00 95.50 83 GLY A N 1
ATOM 645 C CA . GLY A 1 83 ? -21.369 -5.782 7.969 1.00 95.50 83 GLY A CA 1
ATOM 646 C C . GLY A 1 83 ? -20.780 -5.124 9.214 1.00 95.50 83 GLY A C 1
ATOM 647 O O . GLY A 1 83 ? -19.868 -5.649 9.851 1.00 95.50 83 GLY A O 1
ATOM 648 N N . HIS A 1 84 ? -21.284 -3.937 9.544 1.00 96.69 84 HIS A N 1
ATOM 649 C CA . HIS A 1 84 ? -20.836 -3.115 10.670 1.00 96.69 84 HIS A CA 1
ATOM 650 C C . HIS A 1 84 ? -21.997 -2.302 11.247 1.00 96.69 84 HIS A C 1
ATOM 652 O O . HIS A 1 84 ? -23.134 -2.407 10.794 1.00 96.69 84 HIS A O 1
ATOM 658 N N . MET A 1 85 ? -21.724 -1.472 12.253 1.00 97.06 85 MET A N 1
ATOM 659 C CA . MET A 1 85 ? -22.723 -0.543 12.785 1.00 97.06 85 MET A CA 1
ATOM 660 C C . MET A 1 85 ? -22.276 0.905 12.662 1.00 97.06 85 MET A C 1
ATOM 662 O O . MET A 1 85 ? -21.083 1.200 12.729 1.00 97.06 85 MET A O 1
ATOM 666 N N . HIS A 1 86 ? -23.221 1.829 12.516 1.00 96.94 86 HIS A N 1
ATOM 667 C CA . HIS A 1 86 ? -22.962 3.260 12.674 1.00 96.94 86 HIS A CA 1
ATOM 668 C C . HIS A 1 86 ? -23.389 3.725 14.065 1.00 96.94 86 HIS A C 1
ATOM 670 O O . HIS A 1 86 ? -24.524 3.483 14.463 1.00 96.94 86 HIS A O 1
ATOM 676 N N . LEU A 1 87 ? -22.508 4.438 14.771 1.00 97.25 87 LEU A N 1
ATOM 677 C CA . LEU A 1 87 ? -22.842 5.138 16.013 1.00 97.25 87 LEU A CA 1
ATOM 678 C C . LEU A 1 87 ? -23.227 6.585 15.704 1.00 97.25 87 LEU A C 1
ATOM 680 O O . LEU A 1 87 ? -22.508 7.283 14.983 1.00 97.25 87 LEU A O 1
ATOM 684 N N . PHE A 1 88 ? -24.318 7.045 16.305 1.00 97.50 88 PHE A N 1
ATOM 685 C CA . PHE A 1 88 ? -24.789 8.420 16.262 1.00 97.50 88 PHE A CA 1
ATOM 686 C C . PHE A 1 88 ? -24.875 8.994 17.676 1.00 97.50 88 PHE A C 1
ATOM 688 O O . PHE A 1 88 ? -25.356 8.322 18.588 1.00 97.50 88 PHE A O 1
ATOM 695 N N . VAL A 1 89 ? -24.467 10.251 17.826 1.00 96.69 89 VAL A N 1
ATOM 696 C CA . VAL A 1 89 ? -24.652 11.064 19.034 1.00 96.69 89 VAL A CA 1
ATOM 697 C C . VAL A 1 89 ? -25.509 12.264 18.648 1.00 96.69 89 VAL A C 1
ATOM 699 O O . VAL A 1 89 ? -25.165 12.989 17.715 1.00 96.69 89 VAL A O 1
ATOM 702 N N . ASP A 1 90 ? -26.648 12.443 19.315 1.00 95.88 90 ASP A N 1
ATOM 703 C CA . ASP A 1 90 ? -27.613 13.521 19.055 1.00 95.88 90 ASP A CA 1
ATOM 704 C C . ASP A 1 90 ? -27.997 13.632 17.565 1.00 95.88 90 ASP A C 1
ATOM 706 O O . ASP A 1 90 ? -28.128 14.709 16.985 1.00 95.88 90 ASP A O 1
ATOM 710 N N . GLY A 1 91 ? -28.140 12.473 16.912 1.00 94.38 91 GLY A N 1
ATOM 711 C CA . GLY A 1 91 ? -28.496 12.356 15.496 1.00 94.38 91 GLY A CA 1
ATOM 712 C C . GLY A 1 91 ? -27.339 12.545 14.507 1.00 94.38 91 GLY A C 1
ATOM 713 O O . GLY A 1 91 ? -27.510 12.246 13.325 1.00 94.38 91 GLY A O 1
ATOM 714 N N . LYS A 1 92 ? -26.148 12.967 14.950 1.00 94.88 92 LYS A N 1
ATOM 715 C CA . LYS A 1 92 ? -24.955 13.082 14.099 1.00 94.88 92 LYS A CA 1
ATOM 716 C C . LYS A 1 92 ? -24.163 11.777 14.114 1.00 94.88 92 LYS A C 1
ATOM 718 O O . LYS A 1 92 ? -23.848 11.260 15.179 1.00 94.88 92 LYS A O 1
ATOM 723 N N . LYS A 1 93 ? -23.810 11.249 12.935 1.00 94.12 93 LYS A N 1
ATOM 724 C CA . LYS A 1 93 ? -22.941 10.066 12.823 1.00 94.12 93 LYS A CA 1
ATOM 725 C C . LYS A 1 93 ? -21.546 10.395 13.362 1.00 94.12 93 LYS A C 1
ATOM 727 O O . LYS A 1 93 ? -20.926 11.351 12.900 1.00 94.12 93 LYS A O 1
ATOM 732 N N . THR A 1 94 ? -21.065 9.573 14.287 1.00 91.94 94 THR A N 1
ATOM 733 C CA . THR A 1 94 ? -19.778 9.743 14.971 1.00 91.94 94 THR A CA 1
ATOM 734 C C . THR A 1 94 ? -18.728 8.781 14.432 1.00 91.94 94 THR A C 1
ATOM 736 O O . THR A 1 94 ? -17.638 9.208 14.073 1.00 91.94 94 THR A O 1
ATOM 739 N N . THR A 1 95 ? -19.038 7.484 14.347 1.00 93.12 95 THR A N 1
ATOM 740 C CA . THR A 1 95 ? -18.062 6.466 13.926 1.00 93.12 95 THR A CA 1
ATOM 741 C C . THR A 1 95 ? -18.734 5.192 13.392 1.00 93.12 95 THR A C 1
ATOM 743 O O . THR A 1 95 ? -19.965 5.106 13.320 1.00 93.12 95 THR A O 1
ATOM 746 N N . ARG A 1 96 ? -17.917 4.204 13.013 1.00 94.69 96 ARG A N 1
ATOM 747 C CA . ARG A 1 96 ? -18.305 2.807 12.786 1.00 94.69 96 ARG A CA 1
ATOM 748 C C . ARG A 1 96 ? -17.906 1.947 13.986 1.00 94.69 96 ARG A C 1
ATOM 750 O O . ARG A 1 96 ? -16.868 2.200 14.589 1.00 94.69 96 ARG A O 1
ATOM 757 N N . LEU A 1 97 ? -18.702 0.925 14.292 1.00 95.94 97 LEU A N 1
ATOM 758 C CA . LEU A 1 97 ? -18.421 -0.072 15.329 1.00 95.94 97 LEU A CA 1
ATOM 759 C C . LEU A 1 97 ? -18.310 -1.472 14.710 1.00 95.94 97 LEU A C 1
ATOM 761 O O . LEU A 1 97 ? -19.048 -1.795 13.775 1.00 95.94 97 LEU A O 1
ATOM 765 N N . TYR A 1 98 ? -17.426 -2.301 15.275 1.00 93.94 98 TYR A N 1
ATOM 766 C CA . TYR A 1 98 ? -17.134 -3.665 14.805 1.00 93.94 98 TYR A CA 1
ATOM 767 C C . TYR A 1 98 ? -17.243 -4.725 15.919 1.00 93.94 98 TYR A C 1
ATOM 769 O O . TYR A 1 98 ? -16.480 -5.687 15.945 1.00 93.94 98 TYR A O 1
ATOM 777 N N . GLY A 1 99 ? -18.155 -4.521 16.874 1.00 90.19 99 GLY A N 1
ATOM 778 C CA . GLY A 1 99 ? -18.461 -5.480 17.947 1.00 90.19 99 GLY A CA 1
ATOM 779 C C . GLY A 1 99 ? -17.556 -5.421 19.182 1.00 90.19 99 GLY A C 1
ATOM 780 O O . GLY A 1 99 ? -17.875 -6.033 20.196 1.00 90.19 99 GLY A O 1
ATOM 781 N N . GLN A 1 100 ? -16.457 -4.664 19.138 1.00 91.69 100 GLN A N 1
ATOM 782 C CA . GLN A 1 100 ? -15.626 -4.405 20.318 1.00 91.69 100 GLN A CA 1
ATOM 783 C C . GLN A 1 100 ? -16.186 -3.250 21.158 1.00 91.69 100 GLN A C 1
ATOM 785 O O . GLN A 1 100 ? -16.847 -2.363 20.601 1.00 91.69 100 GLN A O 1
ATOM 790 N N . PRO A 1 101 ? -15.907 -3.213 22.477 1.00 93.31 101 PRO A N 1
ATOM 791 C CA . PRO A 1 101 ? -16.248 -2.066 23.304 1.00 93.31 101 PRO A CA 1
ATOM 792 C C . PRO A 1 101 ? -15.672 -0.767 22.727 1.00 93.31 101 PRO A C 1
ATOM 794 O O . PRO A 1 101 ? -14.518 -0.719 22.294 1.00 93.31 101 PRO A O 1
ATOM 797 N N . TYR A 1 102 ? -16.475 0.293 22.724 1.00 93.62 102 TYR A N 1
ATOM 798 C CA . TYR A 1 102 ? -16.104 1.580 22.146 1.00 93.62 102 TYR A CA 1
ATOM 799 C C . TYR A 1 102 ? -16.027 2.665 23.214 1.00 93.62 102 TYR A C 1
ATOM 801 O O . TYR A 1 102 ? -16.997 2.929 23.924 1.00 93.62 102 TYR A O 1
ATOM 809 N N . PHE A 1 103 ? -14.870 3.315 23.297 1.00 91.44 103 PHE A N 1
ATOM 810 C CA . PHE A 1 103 ? -14.649 4.462 24.164 1.00 91.44 103 PHE A CA 1
ATOM 811 C C . PHE A 1 103 ? -15.236 5.731 23.540 1.00 91.44 103 PHE A C 1
ATOM 813 O O . PHE A 1 103 ? -14.785 6.192 22.490 1.00 91.44 103 PHE A O 1
ATOM 820 N N . LEU A 1 104 ? -16.233 6.309 24.204 1.00 92.12 104 LEU A N 1
ATOM 821 C CA . LEU A 1 104 ? -16.868 7.562 23.821 1.00 92.12 104 LEU A CA 1
ATOM 822 C C . LEU A 1 104 ? -16.514 8.654 24.834 1.00 92.12 104 LEU A C 1
ATOM 824 O O . LEU A 1 104 ? -16.752 8.512 26.030 1.00 92.12 104 LEU A O 1
ATOM 828 N N . SER A 1 105 ? -15.980 9.769 24.349 1.00 89.38 105 SER A N 1
ATOM 829 C CA . SER A 1 105 ? -15.618 10.930 25.163 1.00 89.38 105 SER A CA 1
ATOM 830 C C . SER A 1 105 ? -15.908 12.233 24.416 1.00 89.38 105 SER A C 1
ATOM 832 O O . SER A 1 105 ? -16.372 12.220 23.273 1.00 89.38 105 SER A O 1
ATOM 834 N N . GLY A 1 106 ? -15.659 13.372 25.071 1.00 86.38 106 GLY A N 1
ATOM 835 C CA . GLY A 1 106 ? -15.802 14.692 24.446 1.00 86.38 106 GLY A CA 1
ATOM 836 C C . GLY A 1 106 ? -17.252 15.107 24.189 1.00 86.38 106 GLY A C 1
ATOM 837 O O . GLY A 1 106 ? -17.508 15.906 23.292 1.00 86.38 106 GLY A O 1
ATOM 838 N N . LEU A 1 107 ? -18.195 14.552 24.951 1.00 89.62 107 LEU A N 1
ATOM 839 C CA . LEU A 1 107 ? -19.610 14.895 24.861 1.00 89.62 107 LEU A CA 1
ATOM 840 C C . LEU A 1 107 ? -19.919 16.208 25.585 1.00 89.62 107 LEU A C 1
ATOM 842 O O . LEU A 1 107 ? -19.398 16.468 26.675 1.00 89.62 107 LEU A O 1
ATOM 846 N N . ASP A 1 108 ? -20.829 16.993 25.010 1.00 89.56 108 ASP A N 1
ATOM 847 C CA . ASP A 1 108 ? -21.405 18.160 25.676 1.00 89.56 108 ASP A CA 1
ATOM 848 C C . ASP A 1 108 ? -22.233 17.744 26.902 1.00 89.56 108 ASP A C 1
ATOM 850 O O . ASP A 1 108 ? -22.886 16.699 26.917 1.00 89.56 108 ASP A O 1
ATOM 854 N N . GLU A 1 109 ? -22.242 18.585 27.939 1.00 90.06 109 GLU A N 1
ATOM 855 C CA . GLU A 1 109 ? -23.011 18.333 29.164 1.00 90.06 109 GLU A CA 1
ATOM 856 C C . GLU A 1 109 ? -24.522 18.274 28.913 1.00 90.06 109 GLU A C 1
ATOM 858 O O . GLU A 1 109 ? -25.062 18.947 28.035 1.00 90.06 109 GLU A O 1
ATOM 863 N N . GLY A 1 110 ? -25.220 17.506 29.742 1.00 91.25 110 GLY A N 1
ATOM 864 C CA . GLY A 1 110 ? -26.662 17.310 29.691 1.00 91.25 110 GLY A CA 1
ATOM 865 C C . GLY A 1 110 ? -27.058 15.966 29.095 1.00 91.25 110 GLY A C 1
ATOM 866 O O . GLY A 1 110 ? -26.244 15.059 28.936 1.00 91.25 110 GLY A O 1
ATOM 867 N N . GLU A 1 111 ? -28.341 15.836 28.790 1.00 95.00 111 GLU A N 1
ATOM 868 C CA . GLU A 1 111 ? -28.888 14.633 28.177 1.00 95.00 111 GLU A CA 1
ATOM 869 C C . GLU A 1 111 ? -28.305 14.438 26.771 1.00 95.00 111 GLU A C 1
ATOM 871 O O . GLU A 1 111 ? -28.354 15.356 25.949 1.00 95.00 111 GLU A O 1
ATOM 876 N N . ARG A 1 112 ? -27.748 13.252 26.506 1.00 95.69 112 ARG A N 1
ATOM 877 C CA . ARG A 1 112 ? -27.210 12.870 25.197 1.00 95.69 112 ARG A CA 1
ATOM 878 C C . ARG A 1 112 ? -27.880 11.608 24.704 1.00 95.69 112 ARG A C 1
ATOM 880 O O . ARG A 1 112 ? -28.041 10.637 25.445 1.00 95.69 112 ARG A O 1
ATOM 887 N N . LYS A 1 113 ? -28.227 11.620 23.426 1.00 97.19 113 LYS A N 1
ATOM 888 C CA . LYS A 1 113 ? -28.954 10.545 22.774 1.00 97.19 113 LYS A CA 1
ATOM 889 C C . 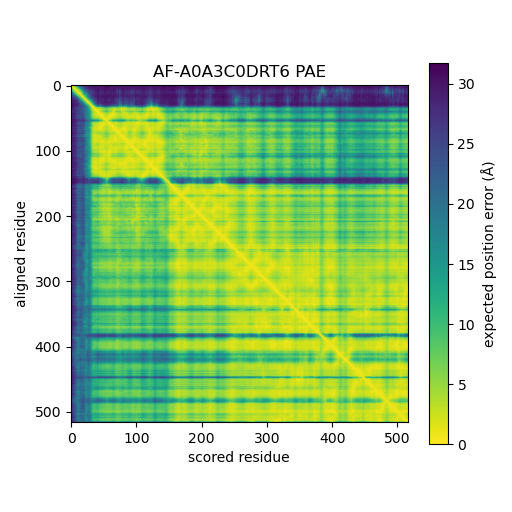LYS A 1 113 ? -28.007 9.733 21.901 1.00 97.19 113 LYS A C 1
ATOM 891 O O . LYS A 1 113 ? -27.484 10.242 20.910 1.00 97.19 113 LYS A O 1
ATOM 896 N N . LEU A 1 114 ? -27.786 8.474 22.265 1.00 97.88 114 LEU A N 1
ATOM 897 C CA . LEU A 1 114 ? -26.936 7.551 21.522 1.00 97.88 114 LEU A CA 1
ATOM 898 C C . LEU A 1 114 ? -27.804 6.602 20.707 1.00 97.88 114 LEU A C 1
ATOM 900 O O . LEU A 1 114 ? -28.720 5.986 21.243 1.00 97.88 114 LEU A O 1
ATOM 904 N N . ARG A 1 115 ? -27.494 6.439 19.423 1.00 98.12 115 ARG A N 1
ATOM 905 C CA . ARG A 1 115 ? -28.184 5.486 18.546 1.00 98.12 115 ARG A CA 1
ATOM 906 C C . ARG A 1 115 ? -27.174 4.683 17.750 1.00 98.12 115 ARG A C 1
ATOM 908 O O . ARG A 1 115 ? -26.230 5.257 17.213 1.00 98.12 115 ARG A O 1
ATOM 915 N N . VAL A 1 116 ? -27.407 3.385 17.616 1.00 98.00 116 VAL A N 1
ATOM 916 C CA . VAL A 1 116 ? -26.655 2.506 16.720 1.00 98.00 116 VAL A CA 1
ATOM 917 C C . VAL A 1 116 ? -27.573 1.928 15.650 1.00 98.00 116 VAL A C 1
ATOM 919 O O . VAL A 1 116 ? -28.727 1.615 15.932 1.00 98.00 116 VAL A O 1
ATOM 922 N N . THR A 1 117 ? -27.082 1.800 14.419 1.00 97.69 117 THR A N 1
ATOM 923 C CA . THR A 1 117 ? -27.806 1.160 13.304 1.00 97.69 117 THR A CA 1
ATOM 924 C C . THR A 1 117 ? -27.015 -0.019 12.772 1.00 97.69 117 THR A C 1
ATOM 926 O O . THR A 1 117 ? -25.786 0.033 12.771 1.00 97.69 117 THR A O 1
ATOM 929 N N . LEU A 1 118 ? -27.705 -1.055 12.301 1.00 97.19 118 LEU A N 1
ATOM 930 C CA . LEU A 1 118 ? -27.081 -2.185 11.623 1.00 97.19 118 LEU A CA 1
ATOM 931 C C . LEU A 1 118 ? -26.915 -1.880 10.133 1.00 97.19 118 LEU A C 1
ATOM 933 O O . LEU A 1 118 ? -27.868 -1.488 9.456 1.00 97.19 118 LEU A O 1
ATOM 937 N N . ASN A 1 119 ? -25.705 -2.063 9.615 1.00 96.69 119 ASN A N 1
ATOM 938 C CA . ASN A 1 119 ? -25.336 -1.681 8.260 1.00 96.69 119 ASN A CA 1
ATOM 939 C C . ASN A 1 119 ? -24.665 -2.844 7.534 1.00 96.69 119 ASN A C 1
ATOM 941 O O . ASN A 1 119 ? -23.839 -3.556 8.095 1.00 96.69 119 ASN A O 1
ATOM 945 N N . SER A 1 120 ? -25.016 -3.027 6.266 1.00 95.38 120 SER A N 1
ATOM 946 C CA . SER A 1 120 ? -24.398 -4.030 5.398 1.00 95.38 120 SER A CA 1
ATOM 947 C C . SER A 1 120 ? -22.996 -3.618 4.943 1.00 95.38 120 SER A C 1
ATOM 949 O O . SER A 1 120 ? -22.629 -2.440 5.012 1.00 95.38 120 SER A O 1
ATOM 951 N N . ASN A 1 121 ? -22.233 -4.586 4.418 1.00 92.56 121 ASN A N 1
ATOM 952 C CA . ASN A 1 121 ? -20.895 -4.367 3.849 1.00 92.56 121 ASN A CA 1
ATOM 953 C C . ASN A 1 121 ? -20.842 -3.171 2.889 1.00 92.56 121 ASN A C 1
ATOM 955 O O . ASN A 1 121 ? -19.927 -2.361 2.974 1.00 92.56 121 ASN A O 1
ATOM 959 N N . ASP A 1 122 ? -21.855 -2.975 2.045 1.00 90.06 122 ASP A N 1
ATOM 960 C CA . ASP A 1 122 ? -21.875 -1.889 1.058 1.00 90.06 122 ASP A CA 1
ATOM 961 C C . ASP A 1 122 ? -22.477 -0.565 1.577 1.00 90.06 122 ASP A C 1
ATOM 963 O O . ASP A 1 122 ? -22.804 0.326 0.777 1.00 90.06 122 ASP A O 1
ATOM 967 N N . HIS A 1 123 ? -22.563 -0.439 2.910 1.00 91.38 123 HIS A N 1
ATOM 968 C CA . HIS A 1 123 ? -23.022 0.700 3.714 1.00 91.38 123 HIS A CA 1
ATOM 969 C C . HIS A 1 123 ? -24.531 0.981 3.722 1.00 91.38 123 HIS A C 1
ATOM 971 O O . HIS A 1 123 ? -24.948 1.980 4.314 1.00 91.38 123 HIS A O 1
ATOM 977 N N . ARG A 1 124 ? -25.366 0.123 3.131 1.00 93.75 124 ARG A N 1
ATOM 978 C CA . ARG A 1 124 ? -26.827 0.261 3.250 1.00 93.75 124 ARG A CA 1
ATOM 979 C C . ARG A 1 124 ? -27.316 -0.095 4.652 1.00 93.75 124 ARG A C 1
ATOM 981 O O . ARG A 1 124 ? -26.764 -1.001 5.276 1.00 93.75 124 ARG A O 1
ATOM 988 N N . ASP A 1 125 ? -28.351 0.595 5.125 1.00 96.00 125 ASP A N 1
ATOM 989 C CA . ASP A 1 125 ? -29.055 0.241 6.362 1.00 96.00 125 ASP A CA 1
ATOM 990 C C . ASP A 1 125 ? -29.801 -1.090 6.185 1.00 96.00 125 ASP A C 1
ATOM 992 O O . ASP A 1 125 ? -30.427 -1.320 5.145 1.00 96.00 125 ASP A O 1
ATOM 996 N N . TYR A 1 126 ? -29.748 -1.952 7.203 1.00 96.94 126 TYR A N 1
ATOM 997 C CA . TYR A 1 126 ? -30.638 -3.109 7.289 1.00 96.94 126 TYR A CA 1
ATOM 998 C C . TYR A 1 126 ? -32.014 -2.685 7.787 1.00 96.94 126 TYR A C 1
ATOM 1000 O O . TYR A 1 126 ? -32.119 -1.883 8.718 1.00 96.94 126 TYR A O 1
ATOM 1008 N N . HIS A 1 127 ? -33.065 -3.230 7.183 1.00 96.69 127 HIS A N 1
ATOM 1009 C CA . HIS A 1 127 ? -34.454 -2.928 7.493 1.00 96.69 127 HIS A CA 1
ATOM 1010 C C . HIS A 1 127 ? -35.234 -4.186 7.884 1.00 96.69 127 HIS A C 1
ATOM 1012 O O . HIS A 1 127 ? -35.076 -5.244 7.287 1.00 96.69 127 HIS A O 1
ATOM 1018 N N . ILE A 1 128 ? -36.138 -4.054 8.854 1.00 93.75 128 ILE A N 1
ATOM 1019 C CA . ILE A 1 128 ? -37.182 -5.038 9.159 1.00 93.75 128 ILE A CA 1
ATOM 1020 C C . ILE A 1 128 ? -38.520 -4.318 9.047 1.00 93.75 128 ILE A C 1
ATOM 1022 O O . ILE A 1 128 ? -38.731 -3.283 9.681 1.00 93.75 128 ILE A O 1
ATOM 1026 N N . ASN A 1 129 ? -39.428 -4.848 8.224 1.00 91.69 129 ASN A N 1
ATOM 1027 C CA . ASN A 1 129 ? -40.738 -4.240 7.958 1.00 91.69 129 ASN A CA 1
ATOM 1028 C C . ASN A 1 129 ? -40.641 -2.762 7.525 1.00 91.69 129 ASN A C 1
ATOM 1030 O O . ASN A 1 129 ? -41.433 -1.927 7.954 1.00 91.69 129 ASN A O 1
ATOM 1034 N N . GLY A 1 130 ? -39.636 -2.422 6.711 1.00 91.31 130 GLY A N 1
ATOM 1035 C CA . GLY A 1 130 ? -39.410 -1.057 6.229 1.00 91.31 130 GLY A CA 1
ATOM 1036 C C . GLY A 1 130 ? -38.775 -0.095 7.243 1.00 91.31 130 GLY A C 1
ATOM 1037 O O . GLY A 1 130 ? -38.523 1.056 6.886 1.00 91.31 130 GLY A O 1
ATOM 1038 N N . HIS A 1 131 ? -38.463 -0.541 8.462 1.00 93.81 131 HIS A N 1
ATOM 1039 C CA . HIS A 1 131 ? -37.801 0.262 9.492 1.00 93.81 131 HIS A CA 1
ATOM 1040 C C . HIS A 1 131 ? -36.344 -0.155 9.687 1.00 93.81 131 HIS A C 1
ATOM 1042 O O . HIS A 1 131 ? -36.047 -1.344 9.727 1.00 93.81 131 HIS A O 1
ATOM 1048 N N . VAL A 1 132 ? -35.453 0.823 9.872 1.00 96.00 132 VAL A N 1
ATOM 1049 C CA . VAL A 1 132 ? -34.032 0.585 10.164 1.00 96.00 132 VAL A CA 1
ATOM 1050 C C . VAL A 1 132 ? -33.879 -0.266 11.426 1.00 96.00 132 VAL A C 1
ATOM 1052 O O . VAL A 1 132 ? -34.428 0.063 12.481 1.00 96.00 132 VAL A O 1
ATOM 1055 N N . VAL A 1 133 ? -33.072 -1.319 11.333 1.00 97.12 133 VAL A N 1
ATOM 1056 C CA . VAL A 1 133 ? -32.631 -2.114 12.480 1.00 97.12 133 VAL A CA 1
ATOM 1057 C C . VAL A 1 133 ? -31.682 -1.253 13.315 1.00 97.12 133 VAL A C 1
ATOM 1059 O O . VAL A 1 133 ? -30.567 -0.931 12.893 1.00 97.12 133 VAL A O 1
ATOM 1062 N N . SER A 1 134 ? -32.145 -0.814 14.484 1.00 97.25 134 SER A N 1
ATOM 1063 C CA . SER A 1 134 ? -31.421 0.127 15.340 1.00 97.25 134 SER A CA 1
ATOM 1064 C C . SER A 1 134 ? -31.720 -0.095 16.818 1.00 97.25 134 SER A C 1
ATOM 1066 O O . SER A 1 134 ? -32.743 -0.677 17.167 1.00 97.25 134 SER A O 1
ATOM 1068 N N . SER A 1 135 ? -30.825 0.390 17.676 1.00 97.31 135 SER A N 1
ATOM 1069 C CA . SER A 1 135 ? -31.039 0.490 19.120 1.00 97.31 135 SER A CA 1
ATOM 1070 C C . SER A 1 135 ? -30.613 1.870 19.600 1.00 97.31 135 SER A C 1
ATOM 1072 O O . SER A 1 135 ? -29.760 2.523 18.991 1.00 97.31 135 SER A O 1
ATOM 1074 N N . GLU A 1 136 ? -31.241 2.345 20.664 1.00 97.38 136 GLU A N 1
ATOM 1075 C CA . GLU A 1 136 ? -31.111 3.714 21.133 1.00 97.38 136 GLU A CA 1
ATOM 1076 C C . GLU A 1 136 ? -31.147 3.757 22.654 1.00 97.38 136 GLU A C 1
ATOM 1078 O O . GLU A 1 136 ? -31.955 3.077 23.285 1.00 97.38 136 GLU A O 1
ATOM 1083 N N . LEU A 1 137 ? -30.279 4.577 23.238 1.00 96.62 137 LEU A N 1
ATOM 1084 C CA . LEU A 1 137 ? -30.250 4.829 24.669 1.00 96.62 137 LEU A CA 1
ATOM 1085 C C . LEU A 1 137 ? -29.937 6.298 24.942 1.00 96.62 137 LEU A C 1
ATOM 1087 O O . LEU A 1 137 ? -29.336 6.999 24.124 1.00 96.62 137 LEU A O 1
ATOM 1091 N N . THR A 1 138 ? -30.330 6.754 26.123 1.00 95.81 138 THR A N 1
ATOM 1092 C CA . THR A 1 138 ? -30.050 8.106 26.598 1.00 95.81 138 THR A CA 1
ATOM 1093 C C . THR A 1 138 ? -29.087 8.028 27.770 1.00 95.81 138 THR A C 1
ATOM 1095 O O . THR A 1 138 ? -29.314 7.273 28.714 1.00 95.81 138 THR A O 1
ATOM 1098 N N . ILE A 1 139 ? -28.026 8.829 27.722 1.00 93.38 139 ILE A N 1
ATOM 1099 C CA . ILE A 1 139 ? -27.086 9.010 28.829 1.00 93.38 139 ILE A CA 1
ATOM 1100 C C . ILE A 1 139 ? -27.183 10.432 29.374 1.00 93.38 139 ILE A C 1
ATOM 1102 O O . ILE A 1 139 ? -27.547 11.370 28.664 1.00 93.38 139 ILE A O 1
ATOM 1106 N N . MET A 1 140 ? -26.817 10.601 30.642 1.00 90.81 140 MET A N 1
ATOM 1107 C CA . MET A 1 140 ? -26.717 11.915 31.270 1.00 90.81 140 MET A CA 1
ATOM 1108 C C . MET A 1 140 ? -25.248 12.305 31.401 1.00 90.81 140 MET A C 1
ATOM 1110 O O . MET A 1 140 ? -24.529 11.765 32.240 1.00 90.81 140 MET A O 1
ATOM 1114 N N . GLN A 1 141 ? -24.801 13.246 30.574 1.00 88.00 141 GLN A N 1
ATOM 1115 C CA . GLN A 1 141 ? -23.432 13.739 30.590 1.00 88.00 141 GLN A CA 1
ATOM 1116 C C . GLN A 1 141 ? -23.266 14.838 31.646 1.00 88.00 141 GLN A C 1
ATOM 1118 O O . GLN A 1 141 ? -23.948 15.860 31.617 1.00 88.00 141 GLN A O 1
ATOM 1123 N N . SER A 1 142 ? -22.310 14.678 32.556 1.00 81.00 142 SER A N 1
ATOM 1124 C CA . SER A 1 142 ? -21.972 15.679 33.580 1.00 81.00 142 SER A CA 1
ATOM 1125 C C . SER A 1 142 ? -20.465 15.826 33.691 1.00 81.00 142 SER A C 1
ATOM 1127 O O . SER A 1 142 ? -19.795 14.801 33.599 1.00 81.00 142 SER A O 1
ATOM 1129 N N . LYS A 1 143 ? -19.931 17.031 33.948 1.00 68.81 143 LYS A N 1
ATOM 1130 C CA . LYS A 1 143 ? -18.504 17.202 34.256 1.00 68.81 143 LYS A CA 1
ATOM 1131 C C . LYS A 1 143 ? -18.092 16.491 35.545 1.00 68.81 143 LYS A C 1
ATOM 1133 O O . LYS A 1 143 ? -18.660 16.706 36.611 1.00 68.81 143 LYS A O 1
ATOM 1138 N N . SER A 1 144 ? -17.036 15.698 35.439 1.00 60.56 144 SER A N 1
ATOM 1139 C CA . SER A 1 144 ? -16.305 15.056 36.522 1.00 60.56 144 SER A CA 1
ATOM 1140 C C . SER A 1 144 ? -14.823 15.414 36.406 1.00 60.56 144 SER A C 1
ATOM 1142 O O . SER A 1 144 ? -14.261 15.420 35.311 1.00 60.56 144 SER A O 1
ATOM 1144 N N . HIS A 1 145 ? -14.198 15.738 37.538 1.00 47.25 145 HIS A N 1
ATOM 1145 C CA . HIS A 1 145 ? -12.771 16.026 37.639 1.00 47.25 145 HIS A CA 1
ATOM 1146 C C . HIS A 1 145 ? -12.118 14.998 38.559 1.00 47.25 145 HIS A C 1
ATOM 1148 O O . HIS A 1 145 ? -12.107 15.176 39.775 1.00 47.25 145 HIS A O 1
ATOM 1154 N N . LEU A 1 146 ? -11.553 13.934 37.995 1.00 49.78 146 LEU A N 1
ATOM 1155 C CA . LEU A 1 146 ? -10.666 13.036 38.724 1.00 49.78 146 LEU A CA 1
ATOM 1156 C C . LEU A 1 146 ? -9.396 12.802 37.910 1.00 49.78 146 LEU A C 1
ATOM 1158 O O . LEU A 1 146 ? -9.342 11.980 37.003 1.00 49.78 146 LEU A O 1
ATOM 1162 N N . PHE A 1 147 ? -8.337 13.514 38.277 1.00 43.16 147 PHE A N 1
ATOM 1163 C CA . PHE A 1 147 ? -6.988 13.150 37.869 1.00 43.16 147 PHE A CA 1
ATOM 1164 C C . PHE A 1 147 ? -6.482 12.066 38.815 1.00 43.16 147 PHE A C 1
ATOM 1166 O O . PHE A 1 147 ? -6.394 12.285 40.024 1.00 43.16 147 PHE A O 1
ATOM 1173 N N . ARG A 1 148 ? -6.130 10.904 38.272 1.00 52.66 148 ARG A N 1
ATOM 1174 C CA . ARG A 1 148 ? -5.301 9.933 38.978 1.00 52.66 148 ARG A CA 1
ATOM 1175 C C . ARG A 1 148 ? -3.937 9.913 38.307 1.00 52.66 148 ARG A C 1
ATOM 1177 O O . ARG A 1 148 ? -3.807 9.459 37.178 1.00 52.66 148 ARG A O 1
ATOM 1184 N N . ASN A 1 149 ? -2.935 10.430 39.015 1.00 46.69 149 ASN A N 1
ATOM 1185 C CA . ASN A 1 149 ? -1.560 10.021 38.766 1.00 46.69 149 ASN A CA 1
ATOM 1186 C C . ASN A 1 149 ? -1.454 8.579 39.218 1.00 46.69 149 ASN A C 1
ATOM 1188 O O . ASN A 1 149 ? -1.833 8.258 40.346 1.00 46.69 149 ASN A O 1
ATOM 1192 N N . MET A 1 150 ? -0.965 7.726 38.339 1.00 60.09 150 MET A N 1
ATOM 1193 C CA . MET A 1 150 ? -0.845 6.324 38.643 1.00 60.09 150 MET A CA 1
ATOM 1194 C C . MET A 1 150 ? 0.514 5.804 38.222 1.00 60.09 150 MET A C 1
ATOM 1196 O O . MET A 1 150 ? 1.028 6.160 37.166 1.00 60.09 150 MET A O 1
ATOM 1200 N N . GLU A 1 151 ? 1.072 5.001 39.120 1.00 76.50 151 GLU A N 1
ATOM 1201 C CA . GLU A 1 151 ? 2.331 4.281 38.970 1.00 76.50 151 GLU A CA 1
ATOM 1202 C C . GLU A 1 151 ? 2.270 3.307 37.788 1.00 76.50 151 GLU A C 1
ATOM 1204 O O . GLU A 1 151 ? 1.197 2.979 37.292 1.00 76.50 151 GLU A O 1
ATOM 1209 N N . GLU A 1 152 ? 3.422 2.841 37.329 1.00 86.31 152 GLU A N 1
ATOM 1210 C CA . GLU A 1 152 ? 3.541 1.852 36.255 1.00 86.31 152 GLU A CA 1
ATOM 1211 C C . GLU A 1 152 ? 3.192 0.436 36.756 1.00 86.31 152 GLU A C 1
ATOM 1213 O O . GLU A 1 152 ? 3.211 0.155 37.959 1.00 86.31 152 GLU A O 1
ATOM 1218 N N . LYS A 1 153 ? 2.856 -0.476 35.836 1.00 90.81 153 LYS A N 1
ATOM 1219 C CA . LYS A 1 153 ? 2.513 -1.871 36.141 1.00 90.81 153 LYS A CA 1
ATOM 1220 C C . LYS A 1 153 ? 3.390 -2.843 35.358 1.00 90.81 153 LYS A C 1
ATOM 1222 O O . LYS A 1 153 ? 3.185 -3.024 34.167 1.00 90.81 153 LYS A O 1
ATOM 1227 N N . GLU A 1 154 ? 4.283 -3.552 36.042 1.00 93.88 154 GLU A N 1
ATOM 1228 C CA . GLU A 1 154 ? 5.055 -4.636 35.420 1.00 93.88 154 GLU A CA 1
ATOM 1229 C C . GLU A 1 154 ? 4.159 -5.849 35.104 1.00 93.88 154 GLU A C 1
ATOM 1231 O O . GLU A 1 154 ? 3.418 -6.341 35.972 1.00 93.88 154 GLU A O 1
ATOM 1236 N N . LEU A 1 155 ? 4.232 -6.331 33.863 1.00 92.75 155 LEU A N 1
ATOM 1237 C CA . LEU A 1 155 ? 3.603 -7.561 33.396 1.00 92.75 155 LEU A CA 1
ATOM 1238 C C . LEU A 1 155 ? 4.532 -8.759 33.608 1.00 92.75 155 LEU A C 1
ATOM 1240 O O . LEU A 1 155 ? 5.751 -8.663 33.540 1.00 92.75 155 LEU A O 1
ATOM 1244 N N . LEU A 1 156 ? 3.938 -9.929 33.845 1.00 92.00 156 LEU A N 1
ATOM 1245 C CA . LEU A 1 156 ? 4.690 -11.171 34.066 1.00 92.00 156 LEU A CA 1
ATOM 1246 C C . LEU A 1 156 ? 5.165 -11.838 32.767 1.00 92.00 156 LEU A C 1
ATOM 1248 O O . LEU A 1 156 ? 5.992 -12.747 32.814 1.00 92.00 156 LEU A O 1
ATOM 1252 N N . LYS A 1 157 ? 4.590 -11.449 31.630 1.00 93.06 157 LYS A N 1
ATOM 1253 C CA . LYS A 1 157 ? 4.881 -11.984 30.303 1.00 93.06 157 LYS A CA 1
ATOM 1254 C C . LYS A 1 157 ? 4.763 -10.872 29.275 1.00 93.06 157 LYS A C 1
ATOM 1256 O O . LYS A 1 157 ? 3.981 -9.943 29.483 1.00 93.06 157 LYS A O 1
ATOM 1261 N N . ASP A 1 158 ? 5.471 -11.041 28.164 1.00 94.50 158 ASP A N 1
ATOM 1262 C CA . ASP A 1 158 ? 5.276 -10.215 26.982 1.00 94.50 158 ASP A CA 1
ATOM 1263 C C . ASP A 1 158 ? 3.837 -10.407 26.480 1.00 94.50 158 ASP A C 1
ATOM 1265 O O . ASP A 1 158 ? 3.459 -11.538 26.157 1.00 94.50 158 ASP A O 1
ATOM 1269 N N . PRO A 1 159 ? 3.019 -9.344 26.428 1.00 93.88 159 PRO A N 1
ATOM 1270 C CA . PRO A 1 159 ? 1.671 -9.431 25.888 1.00 93.88 159 PRO A CA 1
ATOM 1271 C C . PRO A 1 159 ? 1.644 -9.711 24.377 1.00 93.88 159 PRO A C 1
ATOM 1273 O O . PRO A 1 159 ? 0.593 -10.093 23.863 1.00 93.88 159 PRO A O 1
ATOM 1276 N N . GLY A 1 160 ? 2.763 -9.530 23.664 1.00 95.06 160 GLY A N 1
ATOM 1277 C CA . GLY A 1 160 ? 2.857 -9.746 22.222 1.00 95.06 160 GLY A CA 1
ATOM 1278 C C . GLY A 1 160 ? 2.039 -8.724 21.434 1.00 95.06 160 GLY A C 1
ATOM 1279 O O . GLY A 1 160 ? 1.248 -9.108 20.574 1.00 95.06 160 GLY A O 1
ATOM 1280 N N . LEU A 1 161 ? 2.183 -7.435 21.769 1.00 96.75 161 LEU A N 1
ATOM 1281 C CA . LEU A 1 161 ? 1.430 -6.347 21.143 1.00 96.75 161 LEU A CA 1
ATOM 1282 C C . LEU A 1 161 ? 1.719 -6.270 19.635 1.00 96.75 161 LEU A C 1
ATOM 1284 O O . LEU A 1 161 ? 2.846 -6.038 19.206 1.00 96.75 161 LEU A O 1
ATOM 1288 N N . ILE A 1 162 ? 0.670 -6.401 18.831 1.00 96.69 162 ILE A N 1
ATOM 1289 C CA . ILE A 1 162 ? 0.678 -6.234 17.381 1.00 96.69 162 ILE A CA 1
ATOM 1290 C C . ILE A 1 162 ? -0.283 -5.105 17.031 1.00 96.69 162 ILE A C 1
ATOM 1292 O O . ILE A 1 162 ? -1.466 -5.140 17.373 1.00 96.69 162 ILE A O 1
ATOM 1296 N N . VAL A 1 163 ? 0.218 -4.124 16.284 1.00 97.69 163 VAL A N 1
ATOM 1297 C CA . VAL A 1 163 ? -0.577 -3.007 15.769 1.00 97.69 163 VAL A CA 1
ATOM 1298 C C . VAL A 1 163 ? -0.428 -2.944 14.259 1.00 97.69 163 VAL A C 1
ATOM 1300 O O . VAL A 1 163 ? 0.678 -2.825 13.732 1.00 97.69 163 VAL A O 1
ATOM 1303 N N . ARG A 1 164 ? -1.555 -2.991 13.547 1.00 97.31 164 ARG A N 1
ATOM 1304 C CA . ARG A 1 164 ? -1.597 -2.828 12.092 1.00 97.31 164 ARG A CA 1
ATOM 1305 C C . ARG A 1 164 ? -2.650 -1.809 11.707 1.00 97.31 164 ARG A C 1
ATOM 1307 O O . ARG A 1 164 ? -3.795 -1.910 12.130 1.00 97.31 164 ARG A O 1
ATOM 1314 N N . VAL A 1 165 ? -2.284 -0.853 10.866 1.00 97.25 165 VAL A N 1
ATOM 1315 C CA . VAL A 1 165 ? -3.228 0.108 10.295 1.00 97.25 165 VAL A CA 1
ATOM 1316 C C . VAL A 1 165 ? -3.590 -0.358 8.893 1.00 97.25 165 VAL A C 1
ATOM 1318 O O . VAL A 1 165 ? -2.715 -0.609 8.072 1.00 97.25 165 VAL A O 1
ATOM 1321 N N . ILE A 1 166 ? -4.879 -0.486 8.619 1.00 95.56 166 ILE A N 1
ATOM 1322 C CA . ILE A 1 166 ? -5.444 -1.068 7.404 1.00 95.56 166 ILE A CA 1
ATOM 1323 C C . ILE A 1 166 ? -6.321 -0.007 6.749 1.00 95.56 166 ILE A C 1
ATOM 1325 O O . ILE A 1 166 ? -7.171 0.596 7.407 1.00 95.56 166 ILE A O 1
ATOM 1329 N N . ARG A 1 167 ? -6.103 0.257 5.462 1.00 93.06 167 ARG A N 1
ATOM 1330 C CA . ARG A 1 167 ? -6.895 1.222 4.701 1.00 93.06 167 ARG A CA 1
ATOM 1331 C C . ARG A 1 167 ? -8.334 0.747 4.665 1.00 93.06 167 ARG A C 1
ATOM 1333 O O . ARG A 1 167 ? -8.607 -0.392 4.301 1.00 93.06 167 ARG A O 1
ATOM 1340 N N . ASP A 1 168 ? -9.251 1.630 5.023 1.00 88.81 168 ASP A N 1
ATOM 1341 C CA . ASP A 1 168 ? -10.661 1.328 4.877 1.00 88.81 168 ASP A CA 1
ATOM 1342 C C . ASP A 1 168 ? -11.082 1.507 3.406 1.00 88.81 168 ASP A C 1
ATOM 1344 O O . ASP A 1 168 ? -10.804 2.566 2.832 1.00 88.81 168 ASP A O 1
ATOM 1348 N N . PRO A 1 169 ? -11.762 0.527 2.781 1.00 78.12 169 PRO A N 1
ATOM 1349 C CA . PRO A 1 169 ? -12.108 0.609 1.359 1.00 78.12 169 PRO A CA 1
ATOM 1350 C C . PRO A 1 169 ? -13.034 1.780 0.996 1.00 78.12 169 PRO A C 1
ATOM 1352 O O . PRO A 1 169 ? -13.082 2.205 -0.159 1.00 78.12 169 PRO A O 1
ATOM 1355 N N . MET A 1 170 ? -13.774 2.329 1.965 1.00 76.44 170 MET A N 1
ATOM 1356 C CA . MET A 1 170 ? -14.696 3.441 1.725 1.00 76.44 170 MET A CA 1
ATOM 1357 C C . MET A 1 170 ? -14.026 4.791 1.968 1.00 76.44 170 MET A C 1
ATOM 1359 O O . MET A 1 170 ? -14.058 5.664 1.087 1.00 76.44 170 MET A O 1
ATOM 1363 N N . HIS A 1 171 ? -13.469 4.963 3.170 1.00 83.00 171 HIS A N 1
ATOM 1364 C CA . HIS A 1 171 ? -12.720 6.140 3.613 1.00 83.00 171 HIS A CA 1
ATOM 1365 C C . HIS A 1 171 ? -12.094 5.890 4.993 1.00 83.00 171 HIS A C 1
ATOM 1367 O O . HIS A 1 171 ? -12.708 5.243 5.841 1.00 83.00 171 HIS A O 1
ATOM 1373 N N . GLY A 1 172 ? -10.939 6.507 5.252 1.00 89.88 172 GLY A N 1
ATOM 1374 C CA . GLY A 1 172 ? -10.258 6.462 6.543 1.00 89.88 172 GLY A CA 1
ATOM 1375 C C . GLY A 1 172 ? -9.440 5.187 6.720 1.00 89.88 172 GLY A C 1
ATOM 1376 O O . GLY A 1 172 ? -9.046 4.539 5.747 1.00 89.88 172 GLY A O 1
ATOM 1377 N N . TRP A 1 173 ? -9.164 4.841 7.973 1.00 93.81 173 TRP A N 1
ATOM 1378 C CA . TRP A 1 173 ? -8.306 3.712 8.322 1.00 93.81 173 TRP A CA 1
ATOM 1379 C C . TRP A 1 173 ? -8.894 2.935 9.489 1.00 93.81 173 TRP A C 1
ATOM 1381 O O . TRP A 1 173 ? -9.527 3.504 10.371 1.00 93.81 173 TRP A O 1
ATOM 1391 N N . ASN A 1 174 ? -8.673 1.631 9.511 1.00 94.44 174 ASN A N 1
ATOM 1392 C CA . ASN A 1 174 ? -8.943 0.785 10.661 1.00 94.44 174 ASN A CA 1
ATOM 1393 C C . ASN A 1 174 ? -7.611 0.441 11.326 1.00 94.44 174 ASN A C 1
ATOM 1395 O O . ASN A 1 174 ? -6.644 0.124 10.641 1.00 94.44 174 ASN A O 1
ATOM 1399 N N . ILE A 1 175 ? -7.552 0.470 12.648 1.00 95.50 175 ILE A N 1
ATOM 1400 C CA . ILE A 1 175 ? -6.447 -0.121 13.398 1.00 95.50 175 ILE A CA 1
ATOM 1401 C C . ILE A 1 175 ? -6.897 -1.493 13.861 1.00 95.50 175 ILE A C 1
ATOM 1403 O O . ILE A 1 175 ? -7.978 -1.629 14.425 1.00 95.50 175 ILE A O 1
ATOM 1407 N N . PHE A 1 176 ? -6.058 -2.488 13.631 1.00 96.31 176 PHE A N 1
ATOM 1408 C CA . PHE A 1 176 ? -6.136 -3.789 14.260 1.00 96.31 176 PHE A CA 1
ATOM 1409 C C . PHE A 1 176 ? -5.118 -3.851 15.401 1.00 96.31 176 PHE A C 1
ATOM 1411 O O . PHE A 1 176 ? -3.926 -3.636 15.164 1.00 96.31 176 PHE A O 1
ATOM 1418 N N . ILE A 1 177 ? -5.595 -4.119 16.616 1.00 96.75 177 ILE A N 1
ATOM 1419 C CA . ILE A 1 177 ? -4.769 -4.320 17.809 1.00 96.75 177 ILE A CA 1
ATOM 1420 C C . ILE A 1 177 ? -4.974 -5.747 18.298 1.00 96.75 177 ILE A C 1
ATOM 1422 O O . ILE A 1 177 ? -6.105 -6.163 18.556 1.00 96.75 177 ILE A O 1
ATOM 1426 N N . ASP A 1 178 ? -3.876 -6.471 18.455 1.00 96.38 178 ASP A N 1
ATOM 1427 C CA . ASP A 1 178 ? -3.847 -7.783 19.087 1.00 96.38 178 ASP A CA 1
ATOM 1428 C C . ASP A 1 178 ? -2.739 -7.819 20.140 1.00 96.38 178 ASP A C 1
ATOM 1430 O O . ASP A 1 178 ? -1.725 -7.141 20.010 1.00 96.38 178 ASP A O 1
ATOM 1434 N N . ALA A 1 179 ? -2.965 -8.569 21.206 1.00 95.88 179 ALA A N 1
ATOM 1435 C CA . ALA A 1 179 ? -2.016 -8.772 22.289 1.00 95.88 179 ALA A CA 1
ATOM 1436 C C . ALA A 1 179 ? -2.354 -10.125 22.912 1.00 95.88 179 ALA A C 1
ATOM 1438 O O . ALA A 1 179 ? -3.145 -10.212 23.850 1.00 95.88 179 ALA A O 1
ATOM 1439 N N . ALA A 1 180 ? -1.823 -11.191 22.313 1.00 93.31 180 ALA A N 1
ATOM 1440 C CA . ALA A 1 180 ? -2.282 -12.561 22.536 1.00 93.31 180 ALA A CA 1
ATOM 1441 C C . ALA A 1 180 ? -2.221 -13.012 24.008 1.00 93.31 180 ALA A C 1
ATOM 1443 O O . ALA A 1 180 ? -3.041 -13.823 24.435 1.00 93.31 180 ALA A O 1
ATOM 1444 N N . GLU A 1 181 ? -1.276 -12.482 24.789 1.00 94.75 181 GLU A N 1
ATOM 1445 C CA . GLU A 1 181 ? -1.116 -12.808 26.214 1.00 94.75 181 GLU A CA 1
ATOM 1446 C C . GLU A 1 181 ? -1.710 -11.726 27.143 1.00 94.75 181 GLU A C 1
ATOM 1448 O O . GLU A 1 181 ? -1.489 -11.759 28.356 1.00 94.75 181 GLU A O 1
ATOM 1453 N N . PHE A 1 182 ? -2.477 -10.771 26.603 1.00 94.75 182 PHE A N 1
ATOM 1454 C CA . PHE A 1 182 ? -3.141 -9.713 27.364 1.00 94.75 182 PHE A CA 1
ATOM 1455 C C . PHE A 1 182 ? -4.665 -9.867 27.369 1.00 94.75 182 PHE A C 1
ATOM 1457 O O . PHE A 1 182 ? -5.323 -9.967 26.335 1.00 94.75 182 PHE A O 1
ATOM 1464 N N . ASP A 1 183 ? -5.252 -9.824 28.561 1.00 93.38 183 ASP A N 1
ATOM 1465 C CA . ASP A 1 183 ? -6.699 -9.876 28.745 1.00 93.38 183 ASP A CA 1
ATOM 1466 C C . ASP A 1 183 ? -7.296 -8.462 28.676 1.00 93.38 183 ASP A C 1
ATOM 1468 O O . ASP A 1 183 ? -7.291 -7.724 29.662 1.00 93.38 183 ASP A O 1
ATOM 1472 N N . PHE A 1 184 ? -7.857 -8.090 27.520 1.00 92.06 184 PHE A N 1
ATOM 1473 C CA . PHE A 1 184 ? -8.541 -6.803 27.323 1.00 92.06 184 PHE A CA 1
ATOM 1474 C C . PHE A 1 184 ? -9.831 -6.634 28.152 1.00 92.06 184 PHE A C 1
ATOM 1476 O O . PHE A 1 184 ? -10.436 -5.564 28.129 1.00 92.06 184 PHE A O 1
ATOM 1483 N N . SER A 1 185 ? -10.263 -7.639 28.925 1.00 88.00 185 SER A N 1
ATOM 1484 C CA . SER A 1 185 ? -11.273 -7.421 29.971 1.00 88.00 185 SER A CA 1
ATOM 1485 C C . SER A 1 185 ? -10.692 -6.782 31.242 1.00 88.00 185 SER A C 1
ATOM 1487 O O . SER A 1 185 ? -11.447 -6.235 32.042 1.00 88.00 185 SER A O 1
ATOM 1489 N N . LYS A 1 186 ? -9.361 -6.801 31.401 1.00 89.75 186 LYS A N 1
ATOM 1490 C CA . LYS A 1 186 ? -8.605 -6.280 32.556 1.00 89.75 186 LYS A CA 1
ATOM 1491 C C . LYS A 1 186 ? -7.674 -5.124 32.190 1.00 89.75 186 LYS A C 1
ATOM 1493 O O . LYS A 1 186 ? -6.693 -4.855 32.883 1.00 89.75 186 LYS A O 1
ATOM 1498 N N . GLY A 1 187 ? -7.964 -4.449 31.085 1.00 92.25 187 GLY A N 1
ATOM 1499 C CA . GLY A 1 187 ? -7.183 -3.322 30.605 1.00 92.25 187 GLY A CA 1
ATOM 1500 C C . GLY A 1 187 ? -7.565 -2.918 29.191 1.00 92.25 187 GLY A C 1
ATOM 1501 O O . GLY A 1 187 ? -8.602 -3.323 28.671 1.00 92.25 187 GLY A O 1
ATOM 1502 N N . TRP A 1 188 ? -6.755 -2.064 28.584 1.00 94.50 188 TRP A N 1
ATOM 1503 C CA . TRP A 1 188 ? -7.041 -1.449 27.293 1.00 94.50 188 TRP A CA 1
ATOM 1504 C C . TRP A 1 188 ? -5.765 -0.936 26.633 1.00 94.50 188 TRP A C 1
ATOM 1506 O O . TRP A 1 188 ? -4.753 -0.699 27.282 1.00 94.50 188 TRP A O 1
ATOM 1516 N N . ALA A 1 189 ? -5.820 -0.740 25.324 1.00 96.38 189 ALA A N 1
ATOM 1517 C CA . ALA A 1 189 ? -4.787 -0.072 24.559 1.00 96.38 189 ALA A CA 1
ATOM 1518 C C . ALA A 1 189 ? -5.102 1.427 24.465 1.00 96.38 189 ALA A C 1
ATOM 1520 O O . ALA A 1 189 ? -6.150 1.826 23.950 1.00 96.38 189 ALA A O 1
ATOM 1521 N N . GLU A 1 190 ? -4.213 2.270 24.974 1.00 95.31 190 GLU A N 1
ATOM 1522 C CA . GLU A 1 190 ? -4.254 3.707 24.755 1.00 95.31 190 GLU A CA 1
ATOM 1523 C C . GLU A 1 190 ? -3.856 4.042 23.332 1.00 95.31 190 GLU A C 1
ATOM 1525 O O . GLU A 1 190 ? -2.794 3.641 22.868 1.00 95.31 190 GLU A O 1
ATOM 1530 N N . LEU A 1 191 ? -4.684 4.849 22.679 1.00 95.00 191 LEU A N 1
ATOM 1531 C CA . LEU A 1 191 ? -4.423 5.383 21.362 1.00 95.00 191 LEU A CA 1
ATOM 1532 C C . LEU A 1 191 ? -3.995 6.845 21.456 1.00 95.00 191 LEU A C 1
ATOM 1534 O O . LEU A 1 191 ? -4.758 7.684 21.940 1.00 95.00 191 LEU A O 1
ATOM 1538 N N . SER A 1 192 ? -2.831 7.169 20.901 1.00 94.81 192 SER A N 1
ATOM 1539 C CA . SER A 1 192 ? -2.365 8.544 20.736 1.00 94.81 192 SER A CA 1
ATOM 1540 C C . SER A 1 192 ? -2.029 8.844 19.277 1.00 94.81 192 SER A C 1
ATOM 1542 O O . SER A 1 192 ? -1.325 8.082 18.620 1.00 94.81 192 SER A O 1
ATOM 1544 N N . ILE A 1 193 ? -2.506 9.983 18.767 1.00 95.25 193 ILE A N 1
ATOM 1545 C CA . ILE A 1 193 ? -2.179 10.487 17.424 1.00 95.25 193 ILE A CA 1
ATOM 1546 C C . ILE A 1 193 ? -1.364 11.765 17.580 1.00 95.25 193 ILE A C 1
ATOM 1548 O O . ILE A 1 193 ? -1.823 12.718 18.213 1.00 95.25 193 ILE A O 1
ATOM 1552 N N . ASN A 1 194 ? -0.164 11.797 16.995 1.00 95.12 194 ASN A N 1
ATOM 1553 C CA . ASN A 1 194 ? 0.794 12.901 17.134 1.00 95.12 194 ASN A CA 1
ATOM 1554 C C . ASN A 1 194 ? 1.081 13.262 18.608 1.00 95.12 194 ASN A C 1
ATOM 1556 O O . ASN A 1 194 ? 1.168 14.436 18.966 1.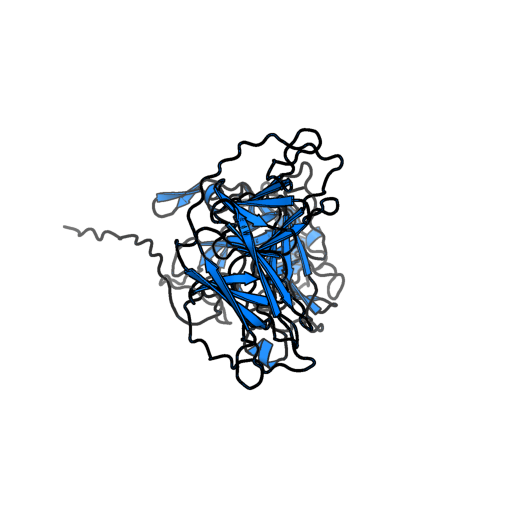00 95.12 194 ASN A O 1
ATOM 1560 N N . GLY A 1 195 ? 1.164 12.245 19.474 1.00 91.56 195 GLY A N 1
ATOM 1561 C CA . GLY A 1 195 ? 1.393 12.403 20.916 1.00 91.56 195 GLY A CA 1
ATOM 1562 C C . GLY A 1 195 ? 0.189 12.920 21.714 1.00 91.56 195 GLY A C 1
ATOM 1563 O O . GLY A 1 195 ? 0.301 13.110 22.920 1.00 91.56 195 GLY A O 1
ATOM 1564 N N . GLN A 1 196 ? -0.960 13.152 21.072 1.00 91.56 196 GLN A N 1
ATOM 1565 C CA . GLN A 1 196 ? -2.197 13.516 21.760 1.00 91.56 196 GLN A CA 1
ATOM 1566 C C . GLN A 1 196 ? -3.062 12.281 21.970 1.00 91.56 196 GLN A C 1
ATOM 1568 O O . GLN A 1 196 ? -3.366 11.585 21.001 1.00 91.56 196 GLN A O 1
ATOM 1573 N N . PHE A 1 197 ? -3.514 12.069 23.206 1.00 89.12 197 PHE A N 1
ATOM 1574 C CA . PHE A 1 197 ? -4.495 11.040 23.538 1.00 89.12 197 PHE A CA 1
ATOM 1575 C C . PHE A 1 197 ? -5.748 11.170 22.660 1.00 89.12 197 PHE A C 1
ATOM 1577 O O . PHE A 1 197 ? -6.306 12.260 22.499 1.00 89.12 197 PHE A O 1
ATOM 1584 N N . ARG A 1 198 ? -6.190 10.051 22.087 1.00 89.31 198 ARG A N 1
ATOM 1585 C CA . ARG A 1 198 ? -7.376 9.958 21.224 1.00 89.31 198 ARG A CA 1
ATOM 1586 C C . ARG A 1 198 ? -8.428 9.001 21.740 1.00 89.31 198 ARG A C 1
ATOM 1588 O O . ARG A 1 198 ? -9.592 9.178 21.397 1.00 89.31 198 ARG A O 1
ATOM 1595 N N . GLY A 1 199 ? -8.053 8.030 22.561 1.00 87.94 199 GLY A N 1
ATOM 1596 C CA . GLY A 1 199 ? -9.029 7.148 23.173 1.00 87.94 199 GLY A CA 1
ATOM 1597 C C . GLY A 1 199 ? -8.448 5.838 23.663 1.00 87.94 199 GLY A C 1
ATOM 1598 O O . GLY A 1 199 ? -7.235 5.644 23.722 1.00 87.94 199 GLY A O 1
ATOM 1599 N N . ARG A 1 200 ? -9.366 4.940 24.011 1.00 91.88 200 ARG A N 1
ATOM 1600 C CA . ARG A 1 200 ? -9.092 3.601 24.527 1.00 91.88 200 ARG A CA 1
ATOM 1601 C C . ARG A 1 200 ? -9.639 2.570 23.545 1.00 91.88 200 ARG A C 1
ATOM 1603 O O . ARG A 1 200 ? -10.765 2.720 23.069 1.00 91.88 200 ARG A O 1
ATOM 1610 N N . VAL A 1 201 ? -8.864 1.534 23.255 1.00 93.12 201 VAL A N 1
ATOM 1611 C CA . VAL A 1 201 ? -9.247 0.425 22.372 1.00 93.12 201 VAL A CA 1
ATOM 1612 C C . VAL A 1 201 ? -9.111 -0.888 23.134 1.00 93.12 201 VAL A C 1
ATOM 1614 O O . VAL A 1 201 ? -8.149 -1.088 23.866 1.00 93.12 201 VAL A O 1
ATOM 1617 N N . TYR A 1 202 ? -10.064 -1.798 22.964 1.00 93.19 202 TYR A N 1
ATOM 1618 C CA . TYR A 1 202 ? -10.158 -3.042 23.737 1.00 93.19 202 TYR A CA 1
ATOM 1619 C C . TYR A 1 202 ? -9.817 -4.264 22.870 1.00 93.19 202 TYR A C 1
ATOM 1621 O O . TYR A 1 202 ? -10.510 -5.275 22.900 1.00 93.19 202 TYR A O 1
ATOM 1629 N N . GLY A 1 203 ? -8.762 -4.132 22.058 1.00 93.12 203 GLY A N 1
ATOM 1630 C CA . GLY A 1 203 ? -8.373 -5.108 21.039 1.00 93.12 203 GLY A CA 1
ATOM 1631 C C . GLY A 1 203 ? -9.238 -5.055 19.771 1.00 93.12 203 GLY A C 1
ATOM 1632 O O . GLY A 1 203 ? -10.180 -4.267 19.652 1.00 93.12 203 GLY A O 1
ATOM 1633 N N . GLY A 1 204 ? -8.895 -5.892 18.793 1.00 93.88 204 GLY A N 1
ATOM 1634 C CA . GLY A 1 204 ? -9.630 -6.037 17.539 1.00 93.88 204 GLY A CA 1
ATOM 1635 C C . GLY A 1 204 ? -9.549 -4.809 16.629 1.00 93.88 204 GLY A C 1
ATOM 1636 O O . GLY A 1 204 ? -8.525 -4.131 16.567 1.00 93.88 204 GLY A O 1
ATOM 1637 N N . TYR A 1 205 ? -10.623 -4.559 15.872 1.00 93.25 205 TYR A N 1
ATOM 1638 C CA . TYR A 1 205 ? -10.696 -3.469 14.896 1.00 93.25 205 TYR A CA 1
ATOM 1639 C C . TYR A 1 205 ? -11.284 -2.197 15.506 1.00 93.25 205 TYR A C 1
ATOM 1641 O O . TYR A 1 205 ? -12.374 -2.218 16.078 1.00 93.25 205 TYR A O 1
ATOM 1649 N N . HIS A 1 206 ? -10.616 -1.071 15.276 1.00 94.00 206 HIS A N 1
ATOM 1650 C CA . HIS A 1 206 ? -11.088 0.258 15.641 1.00 94.00 206 HIS A CA 1
ATOM 1651 C C . HIS A 1 206 ? -10.994 1.213 14.448 1.00 94.00 206 HIS A C 1
ATOM 1653 O O . HIS A 1 206 ? -9.939 1.333 13.828 1.00 94.00 206 HIS A O 1
ATOM 1659 N N . TYR A 1 207 ? -12.090 1.896 14.115 1.00 93.25 207 TYR A N 1
ATOM 1660 C CA . TYR A 1 207 ? -12.126 2.817 12.979 1.00 93.25 207 TYR A CA 1
ATOM 1661 C C . TYR A 1 207 ? -11.604 4.210 13.351 1.00 93.25 207 TYR A C 1
ATOM 1663 O O . TYR A 1 207 ? -12.068 4.817 14.313 1.00 93.25 207 TYR A O 1
ATOM 1671 N N . LEU A 1 208 ? -10.708 4.747 12.524 1.00 91.56 208 LEU A N 1
ATOM 1672 C CA . LEU A 1 208 ? -10.195 6.110 12.578 1.00 91.56 208 LEU A CA 1
ATOM 1673 C C . LEU A 1 208 ? -10.582 6.888 11.317 1.00 91.56 208 LEU A C 1
ATOM 1675 O O . LEU A 1 208 ? -10.014 6.696 10.239 1.00 91.56 208 LEU A O 1
ATOM 1679 N N . ALA A 1 209 ? -11.540 7.803 11.464 1.00 86.44 209 ALA A N 1
ATOM 1680 C CA . ALA A 1 209 ? -12.047 8.596 10.346 1.00 86.44 209 ALA A CA 1
ATOM 1681 C C . ALA A 1 209 ? -11.063 9.667 9.854 1.00 86.44 209 ALA A C 1
ATOM 1683 O O . ALA A 1 209 ? -10.927 9.848 8.645 1.00 86.44 209 ALA A O 1
ATOM 1684 N N . ASP A 1 210 ? -10.377 10.335 10.786 1.00 86.00 210 ASP A N 1
ATOM 1685 C CA . ASP A 1 210 ? -9.569 11.534 10.517 1.00 86.00 210 ASP A CA 1
ATOM 1686 C C . ASP A 1 210 ? -8.053 11.280 10.587 1.00 86.00 210 ASP A C 1
ATOM 1688 O O . ASP A 1 210 ? -7.262 12.219 10.545 1.00 86.00 210 ASP A O 1
ATOM 1692 N N . PHE A 1 211 ? -7.633 10.019 10.719 1.00 92.88 211 PHE A N 1
ATOM 1693 C CA . PHE A 1 211 ? -6.217 9.654 10.747 1.00 92.88 211 PHE A CA 1
ATOM 1694 C C . PHE A 1 211 ? -5.643 9.595 9.334 1.00 92.88 211 PHE A C 1
ATOM 1696 O O . PHE A 1 211 ? -6.192 8.914 8.466 1.00 92.88 211 PHE A O 1
ATOM 1703 N N . LEU A 1 212 ? -4.520 10.277 9.115 1.00 93.00 212 LEU A N 1
ATOM 1704 C CA . LEU A 1 212 ? -3.809 10.301 7.841 1.00 93.00 212 LEU A CA 1
ATOM 1705 C C . LEU A 1 212 ? -2.395 9.736 8.032 1.00 93.00 212 LEU A C 1
ATOM 1707 O O . LEU A 1 212 ? -1.501 10.483 8.440 1.00 93.00 212 LEU A O 1
ATOM 1711 N N . PRO A 1 213 ? -2.143 8.450 7.725 1.00 93.94 213 PRO A N 1
ATOM 1712 C CA . PRO A 1 213 ? -0.841 7.807 7.917 1.00 93.94 213 PRO A CA 1
ATOM 1713 C C . PRO A 1 213 ? 0.344 8.558 7.318 1.00 93.94 213 PRO A C 1
ATOM 1715 O O . PRO A 1 213 ? 1.457 8.491 7.829 1.00 93.94 213 PRO A O 1
ATOM 1718 N N . GLU A 1 214 ? 0.134 9.278 6.222 1.00 91.25 214 GLU A N 1
ATOM 1719 C CA . GLU A 1 214 ? 1.169 10.046 5.542 1.00 91.25 214 GLU A CA 1
ATOM 1720 C C . GLU A 1 214 ? 1.603 11.308 6.312 1.00 91.25 214 GLU A C 1
ATOM 1722 O O . GLU A 1 214 ? 2.669 11.868 6.038 1.00 91.25 214 GLU A O 1
ATOM 1727 N N . ARG A 1 215 ? 0.798 11.770 7.277 1.00 91.25 215 ARG A N 1
ATOM 1728 C CA . ARG A 1 215 ? 1.018 13.013 8.038 1.00 91.25 215 ARG A CA 1
ATOM 1729 C C . ARG A 1 215 ? 1.098 12.803 9.539 1.00 91.25 215 ARG A C 1
ATOM 1731 O O . ARG A 1 215 ? 1.821 13.562 10.194 1.00 91.25 215 ARG A O 1
ATOM 1738 N N . ASP A 1 216 ? 0.410 11.791 10.039 1.00 95.62 216 ASP A N 1
ATOM 1739 C CA . ASP A 1 216 ? 0.213 11.526 11.452 1.00 95.62 216 ASP A CA 1
ATOM 1740 C C . ASP A 1 216 ? 1.072 10.354 11.929 1.00 95.62 216 ASP A C 1
ATOM 1742 O O . ASP A 1 216 ? 1.290 9.382 11.206 1.00 95.62 216 ASP A O 1
ATOM 1746 N N . SER A 1 217 ? 1.571 10.444 13.161 1.00 95.44 217 SER A N 1
ATOM 1747 C CA . SER A 1 217 ? 2.131 9.297 13.877 1.00 95.44 217 SER A CA 1
ATOM 1748 C C . SER A 1 217 ? 1.086 8.692 14.801 1.00 95.44 217 SER A C 1
ATOM 1750 O O . SER A 1 217 ? 0.263 9.410 15.376 1.00 95.44 217 SER A O 1
ATOM 1752 N N . LEU A 1 218 ? 1.160 7.379 14.972 1.00 97.25 218 LEU A N 1
ATOM 1753 C CA . LEU A 1 218 ? 0.304 6.624 15.865 1.00 97.25 218 LEU A CA 1
ATOM 1754 C C . LEU A 1 218 ? 1.146 5.960 16.949 1.00 97.25 218 LEU A C 1
ATOM 1756 O O . LEU A 1 218 ? 2.128 5.293 16.642 1.00 97.25 218 LEU A O 1
ATOM 1760 N N . THR A 1 219 ? 0.734 6.114 18.199 1.00 97.19 219 THR A N 1
ATOM 1761 C CA . THR A 1 219 ? 1.307 5.397 19.337 1.00 97.19 219 THR A CA 1
ATOM 1762 C C . THR A 1 219 ? 0.202 4.606 20.011 1.00 97.19 219 THR A C 1
ATOM 1764 O O . THR A 1 219 ? -0.881 5.145 20.260 1.00 97.19 219 THR A O 1
ATOM 1767 N N . VAL A 1 220 ? 0.482 3.338 20.290 1.00 97.56 220 VAL A N 1
ATOM 1768 C CA . VAL A 1 220 ? -0.393 2.446 21.046 1.00 97.56 220 VAL A CA 1
ATOM 1769 C C . VAL A 1 220 ? 0.362 1.957 22.270 1.00 97.56 220 VAL A C 1
ATOM 1771 O O . VAL A 1 220 ? 1.447 1.412 22.114 1.00 97.56 220 VAL A O 1
ATOM 1774 N N . ASN A 1 221 ? -0.195 2.134 23.466 1.00 95.88 221 ASN A N 1
ATOM 1775 C CA . ASN A 1 221 ? 0.399 1.642 24.712 1.00 95.88 221 ASN A CA 1
ATOM 1776 C C . ASN A 1 221 ? -0.614 0.804 25.495 1.00 95.88 221 ASN A C 1
ATOM 1778 O O . ASN A 1 221 ? -1.784 1.169 25.563 1.00 95.88 221 ASN A O 1
ATOM 1782 N N . ILE A 1 222 ? -0.190 -0.311 26.086 1.00 96.69 222 ILE A N 1
ATOM 1783 C CA . ILE A 1 222 ? -1.081 -1.117 26.926 1.00 96.69 222 ILE A CA 1
ATOM 1784 C C . ILE A 1 222 ? -1.200 -0.498 28.316 1.00 96.69 222 ILE A C 1
ATOM 1786 O O . ILE A 1 222 ? -0.205 -0.165 28.959 1.00 96.69 222 ILE A O 1
ATOM 1790 N N . ARG A 1 223 ? -2.440 -0.397 28.789 1.00 94.25 223 ARG A N 1
ATOM 1791 C CA . ARG A 1 223 ? -2.790 0.015 30.141 1.00 94.25 223 ARG A CA 1
ATOM 1792 C C . ARG A 1 223 ? -3.642 -1.038 30.828 1.00 94.25 223 ARG A C 1
ATOM 1794 O O . ARG A 1 223 ? -4.436 -1.723 30.186 1.00 94.25 223 ARG A O 1
ATOM 1801 N N . ASP A 1 224 ? -3.507 -1.148 32.142 1.00 92.31 224 ASP A N 1
ATOM 1802 C CA . ASP A 1 224 ? -4.352 -2.039 32.937 1.00 92.31 224 ASP A CA 1
ATOM 1803 C C . ASP A 1 224 ? -5.726 -1.429 33.263 1.00 92.31 224 ASP A C 1
ATOM 1805 O O . ASP A 1 224 ? -6.080 -0.335 32.810 1.00 92.31 224 ASP A O 1
ATOM 1809 N N . GLU A 1 225 ? -6.531 -2.165 34.031 1.00 88.50 225 GLU A N 1
ATOM 1810 C CA . GLU A 1 225 ? -7.891 -1.779 34.419 1.00 88.50 225 GLU A CA 1
ATOM 1811 C C . GLU A 1 225 ? -7.950 -0.453 35.181 1.00 88.50 225 GLU A C 1
ATOM 1813 O O . GLU A 1 225 ? -8.908 0.309 35.027 1.00 88.50 225 GLU A O 1
ATOM 1818 N N . GLU A 1 226 ? -6.914 -0.135 35.959 1.00 85.50 226 GLU A N 1
ATOM 1819 C CA . GLU A 1 226 ? -6.852 1.142 36.650 1.00 85.50 226 GLU A CA 1
ATOM 1820 C C . GLU A 1 226 ? -6.393 2.278 35.718 1.00 85.50 226 GLU A C 1
ATOM 1822 O O . GLU A 1 226 ? -6.648 3.445 36.020 1.00 85.50 226 GLU A O 1
ATOM 1827 N N . GLY A 1 227 ? -5.708 1.968 34.611 1.00 85.69 227 GLY A N 1
ATOM 1828 C CA . GLY A 1 227 ? -5.126 2.933 33.671 1.00 85.69 227 GLY A CA 1
ATOM 1829 C C . GLY A 1 227 ? -3.610 3.139 33.803 1.00 85.69 227 GLY A C 1
ATOM 1830 O O . GLY A 1 227 ? -3.077 4.093 33.224 1.00 85.69 227 GLY A O 1
ATOM 1831 N N . ARG A 1 228 ? -2.899 2.279 34.548 1.00 90.12 228 ARG A N 1
ATOM 1832 C CA . ARG A 1 228 ? -1.428 2.313 34.662 1.00 90.12 228 ARG A CA 1
ATOM 1833 C C . ARG A 1 228 ? -0.804 1.936 33.336 1.00 90.12 228 ARG A C 1
ATOM 1835 O O . ARG A 1 228 ? -1.325 1.058 32.661 1.00 90.12 228 ARG A O 1
ATOM 1842 N N . VAL A 1 229 ? 0.328 2.547 32.999 1.00 92.75 229 VAL A N 1
ATOM 1843 C CA . VAL A 1 229 ? 1.148 2.091 31.869 1.00 92.75 229 VAL A CA 1
ATOM 1844 C C . VAL A 1 229 ? 1.684 0.702 32.197 1.00 92.75 229 VAL A C 1
ATOM 1846 O O . VAL A 1 229 ? 2.335 0.523 33.229 1.00 92.75 229 VAL A O 1
ATOM 1849 N N . CYS A 1 230 ? 1.398 -0.275 31.342 1.00 95.50 230 CYS A N 1
ATOM 1850 C CA . CYS A 1 230 ? 1.956 -1.611 31.476 1.00 95.50 230 CYS A CA 1
ATOM 1851 C C . CYS A 1 230 ? 3.387 -1.644 30.937 1.00 95.50 230 CYS A C 1
ATOM 1853 O O . CYS A 1 230 ? 3.656 -1.164 29.834 1.00 95.50 230 CYS A O 1
ATOM 1855 N N . LEU A 1 231 ? 4.287 -2.240 31.714 1.00 96.19 231 LEU A N 1
ATOM 1856 C CA . LEU A 1 231 ? 5.678 -2.475 31.356 1.00 96.19 231 LEU A CA 1
ATOM 1857 C C . LEU A 1 231 ? 5.924 -3.967 31.129 1.00 96.19 231 LEU A C 1
ATOM 1859 O O . LEU A 1 231 ? 5.289 -4.807 31.768 1.00 96.19 231 LEU A O 1
ATOM 1863 N N . PHE A 1 232 ? 6.871 -4.286 30.259 1.00 96.06 232 PHE A N 1
ATOM 1864 C CA . PHE A 1 232 ? 7.471 -5.605 30.141 1.00 96.06 232 PHE A CA 1
ATOM 1865 C C . PHE A 1 232 ? 8.990 -5.449 30.020 1.00 96.06 232 PHE A C 1
ATOM 1867 O O . PHE A 1 232 ? 9.470 -4.618 29.246 1.00 96.06 232 PHE A O 1
ATOM 1874 N N . ASP A 1 233 ? 9.738 -6.207 30.823 1.00 95.00 233 ASP A N 1
ATOM 1875 C CA . ASP A 1 233 ? 11.190 -6.065 30.984 1.00 95.00 233 ASP A CA 1
ATOM 1876 C C . ASP A 1 233 ? 11.610 -4.614 31.308 1.00 95.00 233 ASP A C 1
ATOM 1878 O O . ASP A 1 233 ? 12.635 -4.106 30.845 1.00 95.00 233 ASP A O 1
ATOM 1882 N N . GLY A 1 234 ? 10.796 -3.924 32.119 1.00 92.94 234 GLY A N 1
ATOM 1883 C CA . GLY A 1 234 ? 11.028 -2.538 32.532 1.00 92.94 234 GLY A CA 1
ATOM 1884 C C . GLY A 1 234 ? 10.838 -1.482 31.434 1.00 92.94 234 GLY A C 1
ATOM 1885 O O . GLY A 1 234 ? 11.185 -0.321 31.651 1.00 92.94 234 GLY A O 1
ATOM 1886 N N . MET A 1 235 ? 10.299 -1.851 30.268 1.00 94.75 235 MET A N 1
ATOM 1887 C CA . MET A 1 235 ? 9.961 -0.925 29.183 1.00 94.75 235 MET A CA 1
ATOM 1888 C C . MET A 1 235 ? 8.446 -0.863 28.973 1.00 94.75 235 MET A C 1
ATOM 1890 O O . MET A 1 235 ? 7.787 -1.894 29.092 1.00 94.75 235 MET A O 1
ATOM 1894 N N . PRO A 1 236 ? 7.866 0.302 28.628 1.00 94.69 236 PRO A N 1
ATOM 1895 C CA . PRO A 1 236 ? 6.459 0.382 28.257 1.00 94.69 236 PRO A CA 1
ATOM 1896 C C . PRO A 1 236 ? 6.126 -0.592 27.130 1.00 94.69 236 PRO A C 1
ATOM 1898 O O . PRO A 1 236 ? 6.826 -0.651 26.122 1.00 94.69 236 PRO A O 1
ATOM 1901 N N . VAL A 1 237 ? 5.030 -1.333 27.285 1.00 96.50 237 VAL A N 1
ATOM 1902 C CA . VAL A 1 237 ? 4.475 -2.134 26.194 1.00 96.50 237 VAL A CA 1
ATOM 1903 C C . VAL A 1 237 ? 3.828 -1.174 25.207 1.00 96.50 237 VAL A C 1
ATOM 1905 O O . VAL A 1 237 ? 2.665 -0.788 25.359 1.00 96.50 237 VAL A O 1
ATOM 1908 N N . GLU A 1 238 ? 4.605 -0.746 24.220 1.00 95.25 238 GLU A N 1
ATOM 1909 C CA . GLU A 1 238 ? 4.185 0.229 23.227 1.00 95.25 238 GLU A CA 1
ATOM 1910 C C . GLU A 1 238 ? 4.570 -0.161 21.802 1.00 95.25 238 GLU A C 1
ATOM 1912 O O . GLU A 1 238 ? 5.582 -0.810 21.551 1.00 95.25 238 GLU A O 1
ATOM 1917 N N . GLU A 1 239 ? 3.759 0.296 20.856 1.00 97.06 239 GLU A N 1
ATOM 1918 C CA . GLU A 1 239 ? 4.056 0.261 19.432 1.00 97.06 239 GLU A CA 1
ATOM 1919 C C . GLU A 1 239 ? 3.902 1.672 18.862 1.00 97.06 239 GLU A C 1
ATOM 1921 O O . GLU A 1 239 ? 2.846 2.308 18.974 1.00 97.06 239 GLU A O 1
ATOM 1926 N N . ILE A 1 240 ? 4.978 2.178 18.255 1.00 96.00 240 ILE A N 1
ATOM 1927 C CA . ILE A 1 240 ? 5.025 3.508 17.644 1.00 96.00 240 ILE A CA 1
ATOM 1928 C C . ILE A 1 240 ? 5.110 3.347 16.130 1.00 96.00 240 ILE A C 1
ATOM 1930 O O . ILE A 1 240 ? 6.146 3.019 15.552 1.00 96.00 240 ILE A O 1
ATOM 1934 N N . LEU A 1 241 ? 4.007 3.650 15.461 1.00 96.88 241 LEU A N 1
ATOM 1935 C CA . LEU A 1 241 ? 3.915 3.680 14.015 1.00 96.88 241 LEU A CA 1
ATOM 1936 C C . LEU A 1 241 ? 4.158 5.117 13.547 1.00 96.88 241 LEU A C 1
ATOM 1938 O O . LEU A 1 241 ? 3.281 5.982 13.6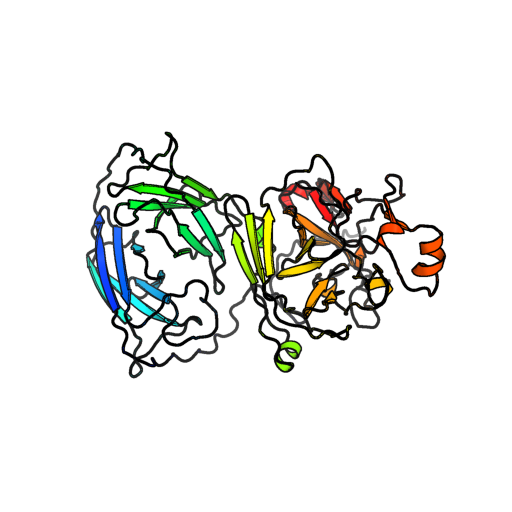04 1.00 96.88 241 LEU A O 1
ATOM 1942 N N . GLY A 1 242 ? 5.371 5.373 13.053 1.00 93.31 242 GLY A N 1
ATOM 1943 C CA . GLY A 1 242 ? 5.710 6.645 12.413 1.00 93.31 242 GLY A CA 1
ATOM 1944 C C . GLY A 1 242 ? 4.888 6.911 11.145 1.00 93.31 242 GLY A C 1
ATOM 1945 O O . GLY A 1 242 ? 4.126 6.057 10.684 1.00 93.31 242 GLY A O 1
ATOM 1946 N N . LYS A 1 243 ? 5.108 8.069 10.519 1.00 94.38 243 LYS A N 1
ATOM 1947 C CA . LYS A 1 243 ? 4.416 8.468 9.282 1.00 94.38 243 LYS A CA 1
ATOM 1948 C C . LYS A 1 243 ? 4.753 7.513 8.130 1.00 94.38 243 LYS A C 1
ATOM 1950 O O . LYS A 1 243 ? 5.926 7.248 7.858 1.00 94.38 243 LYS A O 1
ATOM 1955 N N . ALA A 1 244 ? 3.743 7.004 7.440 1.00 94.69 244 ALA A N 1
ATOM 1956 C CA . ALA A 1 244 ? 3.862 6.110 6.290 1.00 94.69 244 ALA A CA 1
ATOM 1957 C C . ALA A 1 244 ? 3.675 6.897 4.984 1.00 94.69 244 ALA A C 1
ATOM 1959 O O . ALA A 1 244 ? 2.672 6.773 4.282 1.00 94.69 244 ALA A O 1
ATOM 1960 N N . HIS A 1 245 ? 4.649 7.756 4.672 1.00 92.94 245 HIS A N 1
ATOM 1961 C CA . HIS A 1 245 ? 4.594 8.666 3.524 1.00 92.94 245 HIS A CA 1
ATOM 1962 C C . HIS A 1 245 ? 4.406 7.942 2.179 1.00 92.94 245 HIS A C 1
ATOM 1964 O O . HIS A 1 245 ? 3.852 8.528 1.253 1.00 92.94 245 HIS A O 1
ATOM 1970 N N . GLN A 1 246 ? 4.845 6.686 2.060 1.00 95.38 246 GLN A N 1
ATOM 1971 C CA . GLN A 1 246 ? 4.731 5.881 0.844 1.00 95.38 246 GLN A CA 1
ATOM 1972 C C . GLN A 1 246 ? 3.271 5.676 0.422 1.00 95.38 246 GLN A C 1
ATOM 1974 O O . GLN A 1 246 ? 2.961 5.663 -0.768 1.00 95.38 246 GLN A O 1
ATOM 1979 N N . LEU A 1 247 ? 2.354 5.571 1.391 1.00 94.56 247 LEU A N 1
ATOM 1980 C CA . LEU A 1 247 ? 0.944 5.253 1.150 1.00 94.56 247 LEU A CA 1
ATOM 1981 C C . LEU A 1 247 ? 0.206 6.332 0.350 1.00 94.56 247 LEU A C 1
ATOM 1983 O O . LEU A 1 247 ? -0.828 6.032 -0.250 1.00 94.56 247 LEU A O 1
ATOM 1987 N N . ARG A 1 248 ? 0.742 7.562 0.297 1.00 92.25 248 ARG A N 1
ATOM 1988 C CA . ARG A 1 248 ? 0.178 8.665 -0.500 1.00 92.25 248 ARG A CA 1
ATOM 1989 C C . ARG A 1 248 ? 0.281 8.437 -2.010 1.00 92.25 248 ARG A C 1
ATOM 1991 O O . ARG A 1 248 ? -0.421 9.106 -2.759 1.00 92.25 248 ARG A O 1
ATOM 1998 N N . TRP A 1 249 ? 1.182 7.551 -2.441 1.00 93.94 249 TRP A N 1
ATOM 1999 C CA . TRP A 1 249 ? 1.418 7.260 -3.855 1.00 93.94 249 TRP A CA 1
ATOM 2000 C C . TRP A 1 249 ? 0.498 6.167 -4.386 1.00 93.94 249 TRP A C 1
ATOM 2002 O O . TRP A 1 249 ? 0.219 6.138 -5.578 1.00 93.94 249 TRP A O 1
ATOM 2012 N N . PHE A 1 250 ? 0.000 5.290 -3.513 1.00 94.75 250 PHE A N 1
ATOM 2013 C CA . PHE A 1 250 ? -0.917 4.230 -3.908 1.00 94.75 250 PHE A CA 1
ATOM 2014 C C . PHE A 1 250 ? -2.310 4.771 -4.223 1.00 94.75 250 PHE A C 1
ATOM 2016 O O . PHE A 1 250 ? -2.836 5.627 -3.502 1.00 94.75 250 PHE A O 1
ATOM 2023 N N . ALA A 1 251 ? -2.938 4.203 -5.252 1.00 91.69 251 ALA A N 1
ATOM 2024 C CA . ALA A 1 251 ? -4.268 4.584 -5.704 1.00 91.69 251 ALA A CA 1
ATOM 2025 C C . ALA A 1 251 ? -5.283 4.575 -4.547 1.00 91.69 251 ALA A C 1
ATOM 2027 O O . ALA A 1 251 ? -5.362 3.629 -3.763 1.00 91.69 251 ALA A O 1
ATOM 2028 N N . SER A 1 252 ? -6.066 5.649 -4.426 1.00 82.94 252 SER A N 1
ATOM 2029 C CA . SER A 1 252 ? -7.108 5.803 -3.398 1.00 82.94 252 SER A CA 1
ATOM 2030 C C . SER A 1 252 ? -8.445 5.160 -3.782 1.00 82.94 252 SER A C 1
ATOM 2032 O O . SER A 1 252 ? -9.358 5.095 -2.962 1.00 82.94 252 SER A O 1
ATOM 2034 N N . GLY A 1 253 ? -8.557 4.682 -5.019 1.00 82.25 253 GLY A N 1
ATOM 2035 C CA . GLY A 1 253 ? -9.679 3.913 -5.532 1.00 82.25 253 GLY A CA 1
ATOM 2036 C C . GLY A 1 253 ? -9.307 3.277 -6.866 1.00 82.25 253 GLY A C 1
ATOM 2037 O O . GLY A 1 253 ? -8.520 3.843 -7.626 1.00 82.25 253 GLY A O 1
ATOM 2038 N N . LEU A 1 254 ? -9.872 2.105 -7.131 1.00 87.25 254 LEU A N 1
ATOM 2039 C CA . LEU A 1 254 ? -9.703 1.365 -8.375 1.00 87.25 254 LEU A CA 1
ATOM 2040 C C . LEU A 1 254 ? -11.078 1.223 -9.028 1.00 87.25 254 LEU A C 1
ATOM 2042 O O . LEU A 1 254 ? -12.064 0.970 -8.343 1.00 87.25 254 LEU A O 1
ATOM 2046 N N . ASN A 1 255 ? -11.148 1.423 -10.342 1.00 85.31 255 ASN A N 1
ATOM 2047 C CA . ASN A 1 255 ? -12.373 1.244 -11.114 1.00 85.31 255 ASN A CA 1
ATOM 2048 C C . ASN A 1 255 ? -12.099 0.239 -12.225 1.00 85.31 255 ASN A C 1
ATOM 2050 O O . ASN A 1 255 ? -11.103 0.385 -12.938 1.00 85.31 255 ASN A O 1
ATOM 2054 N N . THR A 1 256 ? -12.991 -0.734 -12.419 1.00 88.06 256 THR A N 1
ATOM 2055 C CA . THR A 1 256 ? -12.901 -1.593 -13.602 1.00 88.06 256 THR A CA 1
ATOM 2056 C C . THR A 1 256 ? -13.124 -0.774 -14.868 1.00 88.06 256 THR A C 1
ATOM 2058 O O . THR A 1 256 ? -14.063 0.028 -14.972 1.00 88.06 256 THR A O 1
ATOM 2061 N N . HIS A 1 257 ? -12.300 -1.050 -15.876 1.00 93.06 257 HIS A N 1
ATOM 2062 C CA . HIS A 1 257 ? -12.509 -0.537 -17.218 1.00 93.06 257 HIS A CA 1
ATOM 2063 C C . HIS A 1 257 ? -13.839 -1.066 -17.806 1.00 93.06 257 HIS A C 1
ATOM 2065 O O . HIS A 1 257 ? -14.116 -2.263 -17.705 1.00 93.06 257 HIS A O 1
ATOM 2071 N N . PRO A 1 258 ? -14.672 -0.249 -18.484 1.00 94.44 258 PRO A N 1
ATOM 2072 C CA . PRO A 1 258 ? -15.984 -0.689 -18.978 1.00 94.44 258 PRO A CA 1
ATOM 2073 C C . PRO A 1 258 ? -15.956 -1.929 -19.885 1.00 94.44 258 PRO A C 1
ATOM 2075 O O . PRO A 1 258 ? -16.893 -2.727 -19.864 1.00 94.44 258 PRO A O 1
ATOM 2078 N N . ILE A 1 259 ? -14.889 -2.098 -20.674 1.00 93.88 259 ILE A N 1
ATOM 2079 C CA . ILE A 1 259 ? -14.699 -3.286 -21.523 1.00 93.88 259 ILE A CA 1
ATOM 2080 C C . ILE A 1 259 ? -14.401 -4.522 -20.669 1.00 93.88 259 ILE A C 1
ATOM 2082 O O . ILE A 1 259 ? -15.007 -5.564 -20.899 1.00 93.88 259 ILE A O 1
ATOM 2086 N N . ASN A 1 260 ? -13.561 -4.395 -19.639 1.00 95.12 260 ASN A N 1
ATOM 2087 C CA . ASN A 1 260 ? -13.258 -5.489 -18.713 1.00 95.12 260 ASN A CA 1
ATOM 2088 C C . ASN A 1 260 ? -14.538 -5.963 -18.012 1.00 95.12 260 ASN A C 1
ATOM 2090 O O . ASN A 1 260 ? -14.813 -7.161 -17.995 1.00 95.12 260 ASN A O 1
ATOM 2094 N N . ARG A 1 261 ? -15.383 -5.023 -17.550 1.00 93.38 261 ARG A N 1
ATOM 2095 C CA . ARG A 1 261 ? -16.696 -5.341 -16.957 1.00 93.38 261 ARG A CA 1
ATOM 2096 C C . ARG A 1 261 ? -17.587 -6.112 -17.919 1.00 93.38 261 ARG A C 1
ATOM 2098 O O . ARG A 1 261 ? -18.188 -7.114 -17.550 1.00 93.38 261 ARG A O 1
ATOM 2105 N N . ARG A 1 262 ? -17.689 -5.629 -19.163 1.00 95.06 262 ARG A N 1
ATOM 2106 C CA . ARG A 1 262 ? -18.509 -6.256 -20.210 1.00 95.06 262 ARG A CA 1
ATOM 2107 C C . ARG A 1 262 ? -18.036 -7.673 -20.527 1.00 95.06 262 ARG A C 1
ATOM 2109 O O . ARG A 1 262 ? -18.863 -8.527 -20.821 1.00 95.06 262 ARG A O 1
ATOM 2116 N N . ASN A 1 263 ? -16.731 -7.904 -20.432 1.00 93.31 263 ASN A N 1
ATOM 2117 C CA . ASN A 1 263 ? -16.105 -9.204 -20.645 1.00 93.31 263 ASN A CA 1
ATOM 2118 C C . ASN A 1 263 ? -16.163 -10.112 -19.402 1.00 93.31 263 ASN A C 1
ATOM 2120 O O . ASN A 1 263 ? -15.621 -11.210 -19.437 1.00 93.31 263 ASN A O 1
ATOM 2124 N N . GLY A 1 264 ? -16.828 -9.685 -18.321 1.00 93.69 264 GLY A N 1
ATOM 2125 C CA . GLY A 1 264 ? -17.042 -10.499 -17.125 1.00 93.69 264 GLY A CA 1
ATOM 2126 C C . GLY A 1 264 ? -15.861 -10.550 -16.156 1.00 93.69 264 GLY A C 1
ATOM 2127 O O . GLY A 1 264 ? -15.870 -11.389 -15.260 1.00 93.69 264 GLY A O 1
ATOM 2128 N N . LEU A 1 265 ? -14.860 -9.673 -16.303 1.00 93.94 265 LEU A N 1
ATOM 2129 C CA . LEU A 1 265 ? -13.792 -9.561 -15.309 1.00 93.94 265 LEU A CA 1
ATOM 2130 C C . LEU A 1 265 ? -14.338 -8.953 -14.008 1.00 93.94 265 LEU A C 1
ATOM 2132 O O . LEU A 1 265 ? -15.164 -8.032 -14.074 1.00 93.94 265 LEU A O 1
ATOM 2136 N N . PRO A 1 266 ? -13.889 -9.438 -12.835 1.00 92.56 266 PRO A N 1
ATOM 2137 C CA . PRO A 1 266 ? -14.292 -8.849 -11.566 1.00 92.56 266 PRO A CA 1
ATOM 2138 C C . PRO A 1 266 ? -13.745 -7.424 -11.423 1.00 92.56 266 PRO A C 1
ATOM 2140 O O . PRO A 1 266 ? -12.908 -6.968 -12.204 1.00 92.56 266 PRO A O 1
ATOM 2143 N N . GLU A 1 267 ? -14.246 -6.692 -10.431 1.00 91.81 267 GLU A N 1
ATOM 2144 C CA . GLU A 1 267 ? -13.698 -5.375 -10.103 1.00 91.81 267 GLU A CA 1
ATOM 2145 C C . GLU A 1 267 ? -12.245 -5.513 -9.603 1.00 91.81 267 GLU A C 1
ATOM 2147 O O . GLU A 1 267 ? -11.931 -6.484 -8.912 1.00 91.81 267 GLU A O 1
ATOM 2152 N N . PRO A 1 268 ? -11.336 -4.582 -9.942 1.00 94.12 268 PRO A N 1
ATOM 2153 C CA . PRO A 1 268 ? -9.989 -4.555 -9.398 1.00 94.12 268 PRO A CA 1
ATOM 2154 C C . PRO A 1 268 ? -10.035 -4.268 -7.901 1.00 94.12 268 PRO A C 1
ATOM 2156 O O . PRO A 1 268 ? -10.713 -3.344 -7.447 1.00 94.12 268 PRO A O 1
ATOM 2159 N N . GLU A 1 269 ? -9.275 -5.042 -7.138 1.00 93.06 269 GLU A N 1
ATOM 2160 C CA . GLU A 1 269 ? -9.222 -4.939 -5.684 1.00 93.06 269 GLU A CA 1
ATOM 2161 C C . GLU A 1 269 ? -7.784 -4.714 -5.232 1.00 93.06 269 GLU A C 1
ATOM 2163 O O . GLU A 1 269 ? -6.869 -5.400 -5.684 1.00 93.06 269 GLU A O 1
ATOM 2168 N N . MET A 1 270 ? -7.600 -3.764 -4.312 1.00 93.81 270 MET A N 1
ATOM 2169 C CA . MET A 1 270 ? -6.340 -3.547 -3.610 1.00 93.81 270 MET A CA 1
ATOM 2170 C C . MET A 1 270 ? -6.615 -3.155 -2.160 1.00 93.81 270 MET A C 1
ATOM 2172 O O . MET A 1 270 ? -7.317 -2.180 -1.889 1.00 93.81 270 MET A O 1
ATOM 2176 N N . GLU A 1 271 ? -6.015 -3.890 -1.232 1.00 93.62 271 GLU A N 1
ATOM 2177 C CA . GLU A 1 271 ? -5.983 -3.567 0.190 1.00 93.62 271 GLU A CA 1
ATOM 2178 C C . GLU A 1 271 ? -4.567 -3.128 0.558 1.00 93.62 271 GLU A C 1
ATOM 2180 O O . GLU A 1 271 ? -3.577 -3.753 0.172 1.00 93.62 271 GLU A O 1
ATOM 2185 N N . LEU A 1 272 ? -4.477 -2.041 1.322 1.00 95.62 272 LEU A N 1
ATOM 2186 C CA . LEU A 1 272 ? -3.217 -1.548 1.856 1.00 95.62 272 LEU A CA 1
ATOM 2187 C C . LEU A 1 272 ? -3.252 -1.595 3.368 1.00 95.62 272 LEU A C 1
ATOM 2189 O O . LEU A 1 272 ? -4.206 -1.123 3.984 1.00 95.62 272 LEU A O 1
ATOM 2193 N N . ALA A 1 273 ? -2.175 -2.076 3.965 1.00 96.38 273 ALA A N 1
ATOM 2194 C CA . ALA A 1 273 ? -1.959 -1.966 5.394 1.00 96.38 273 ALA A CA 1
ATOM 2195 C C . ALA A 1 273 ? -0.507 -1.600 5.688 1.00 96.38 273 ALA A C 1
ATOM 2197 O O . ALA A 1 273 ? 0.356 -1.710 4.823 1.00 96.38 273 ALA A O 1
ATOM 2198 N N . TYR A 1 274 ? -0.218 -1.168 6.907 1.00 97.75 274 TYR A N 1
ATOM 2199 C CA . TYR A 1 274 ? 1.151 -1.012 7.370 1.00 97.75 274 TYR A CA 1
ATOM 2200 C C . TYR A 1 274 ? 1.266 -1.247 8.876 1.00 97.75 274 TYR A C 1
ATOM 2202 O O . TYR A 1 274 ? 0.308 -1.062 9.629 1.00 97.75 274 TYR A O 1
ATOM 2210 N N . ASP A 1 275 ? 2.450 -1.662 9.301 1.00 97.31 275 ASP A N 1
ATOM 2211 C CA . ASP A 1 275 ? 2.882 -1.670 10.699 1.00 97.31 275 ASP A CA 1
ATOM 2212 C C . ASP A 1 275 ? 4.151 -0.821 10.853 1.00 97.31 275 ASP A C 1
ATOM 2214 O O . ASP A 1 275 ? 4.483 -0.029 9.964 1.00 97.31 275 ASP A O 1
ATOM 2218 N N . LYS A 1 276 ? 4.858 -0.928 11.983 1.00 96.19 276 LYS A N 1
ATOM 2219 C CA . LYS A 1 276 ? 6.064 -0.133 12.243 1.00 96.19 276 LYS A CA 1
ATOM 2220 C C . LYS A 1 276 ? 7.134 -0.253 11.152 1.00 96.19 276 LYS A C 1
ATOM 2222 O O . LYS A 1 276 ? 7.791 0.742 10.869 1.00 96.19 276 LYS A O 1
ATOM 2227 N N . GLU A 1 277 ? 7.248 -1.395 10.480 1.00 96.44 277 GLU A N 1
ATOM 2228 C CA . GLU A 1 277 ? 8.367 -1.708 9.583 1.00 96.44 277 GLU A CA 1
ATOM 2229 C C . GLU A 1 277 ? 7.935 -1.962 8.142 1.00 96.44 277 GLU A C 1
ATOM 2231 O O . GLU A 1 277 ? 8.710 -1.717 7.221 1.00 96.44 277 GLU A O 1
ATOM 2236 N N . THR A 1 278 ? 6.701 -2.414 7.924 1.00 97.81 278 THR A N 1
ATOM 2237 C CA . THR A 1 278 ? 6.273 -2.991 6.648 1.00 97.81 278 THR A CA 1
ATOM 2238 C C . THR A 1 278 ? 5.004 -2.333 6.128 1.00 97.81 278 THR A C 1
ATOM 2240 O O . THR A 1 278 ? 4.069 -2.065 6.881 1.00 97.81 278 THR A O 1
ATOM 2243 N N . ILE A 1 279 ? 4.951 -2.112 4.815 1.00 98.06 279 ILE A N 1
ATOM 2244 C CA . ILE A 1 279 ? 3.723 -1.881 4.053 1.00 98.06 279 ILE A CA 1
ATOM 2245 C C . ILE A 1 279 ? 3.295 -3.208 3.437 1.00 98.06 279 ILE A C 1
ATOM 2247 O O . ILE A 1 279 ? 4.100 -3.919 2.841 1.00 98.06 279 ILE A O 1
ATOM 2251 N N . TYR A 1 280 ? 2.016 -3.518 3.563 1.00 97.94 280 TYR A N 1
ATOM 2252 C CA . TYR A 1 280 ? 1.375 -4.687 2.991 1.00 97.94 280 TYR A CA 1
ATOM 2253 C C . TYR A 1 280 ? 0.494 -4.240 1.834 1.00 97.94 280 TYR A C 1
ATOM 2255 O O . TYR A 1 280 ? -0.317 -3.324 1.993 1.00 97.94 280 TYR A O 1
ATOM 2263 N N . VAL A 1 281 ? 0.650 -4.898 0.691 1.00 97.88 281 VAL A N 1
ATOM 2264 C CA . VAL A 1 281 ? -0.163 -4.668 -0.502 1.00 97.88 281 VAL A CA 1
ATOM 2265 C C . VAL A 1 281 ? -0.786 -5.994 -0.897 1.00 97.88 281 VAL A C 1
ATOM 2267 O O . VAL A 1 281 ? -0.078 -6.903 -1.330 1.00 97.88 281 VAL A O 1
ATOM 2270 N N . ASN A 1 282 ? -2.103 -6.097 -0.749 1.00 96.75 282 ASN A N 1
ATOM 2271 C CA . ASN A 1 282 ? -2.867 -7.233 -1.247 1.00 96.75 282 ASN A CA 1
ATOM 2272 C C . ASN A 1 282 ? -3.651 -6.792 -2.480 1.00 96.75 282 ASN A C 1
ATOM 2274 O O . ASN A 1 282 ? -4.202 -5.693 -2.483 1.00 96.75 282 ASN A O 1
ATOM 2278 N N . SER A 1 283 ? -3.702 -7.618 -3.521 1.00 96.56 283 SER A N 1
ATOM 2279 C CA . SER A 1 283 ? -4.387 -7.269 -4.771 1.00 96.56 283 SER A CA 1
ATOM 2280 C C . SER A 1 283 ? -4.904 -8.499 -5.504 1.00 96.56 283 SER A C 1
ATOM 2282 O O . SER A 1 283 ? -4.304 -9.573 -5.415 1.00 96.56 283 SER A O 1
ATOM 2284 N N . ASN A 1 284 ? -5.981 -8.330 -6.273 1.00 96.25 284 ASN A N 1
ATOM 2285 C CA . ASN A 1 284 ? -6.487 -9.379 -7.156 1.00 96.25 284 ASN A CA 1
ATOM 2286 C C . ASN A 1 284 ? -5.847 -9.389 -8.556 1.00 96.25 284 ASN A C 1
ATOM 2288 O O . ASN A 1 284 ? -6.186 -10.241 -9.371 1.00 96.25 284 ASN A O 1
ATOM 2292 N N . GLY A 1 285 ? -4.921 -8.469 -8.848 1.00 95.94 285 GLY A N 1
ATOM 2293 C CA . GLY A 1 285 ? -4.166 -8.457 -10.106 1.00 95.94 285 GLY A CA 1
ATOM 2294 C C . GLY A 1 285 ? -4.971 -8.051 -11.347 1.00 95.94 285 GLY A C 1
ATOM 2295 O O . GLY A 1 285 ? -4.458 -8.165 -12.457 1.00 95.94 285 GLY A O 1
ATOM 2296 N N . ILE A 1 286 ? -6.212 -7.578 -11.187 1.00 97.00 286 ILE A N 1
ATOM 2297 C CA . ILE A 1 286 ? -7.037 -7.128 -12.311 1.00 97.00 286 ILE A CA 1
ATOM 2298 C C . ILE A 1 286 ? -6.696 -5.670 -12.660 1.00 97.00 286 ILE A C 1
ATOM 2300 O O . ILE A 1 286 ? -6.685 -4.815 -11.772 1.00 97.00 286 ILE A O 1
ATOM 2304 N N . PRO A 1 287 ? -6.425 -5.343 -13.938 1.00 95.94 287 PRO A N 1
ATOM 2305 C CA . PRO A 1 287 ? -6.074 -3.988 -14.336 1.00 95.94 287 PRO A CA 1
ATOM 2306 C C . PRO A 1 287 ? -7.278 -3.036 -14.329 1.00 95.94 287 PRO A C 1
ATOM 2308 O O . PRO A 1 287 ? -8.406 -3.392 -14.683 1.00 95.94 287 PRO A O 1
ATOM 2311 N N . THR A 1 288 ? -7.009 -1.774 -13.987 1.00 92.88 288 THR A N 1
ATOM 2312 C CA . THR A 1 288 ? -7.968 -0.655 -14.073 1.00 92.88 288 THR A CA 1
ATOM 2313 C C . THR A 1 288 ? -8.128 -0.102 -15.494 1.00 92.88 288 THR A C 1
ATOM 2315 O O . THR A 1 288 ? -9.066 0.644 -15.776 1.00 92.88 288 THR A O 1
ATOM 2318 N N . PHE A 1 289 ? -7.226 -0.471 -16.401 1.00 92.88 289 PHE A N 1
ATOM 2319 C CA . PHE A 1 289 ? -7.258 -0.172 -17.832 1.00 92.88 289 PHE A CA 1
ATOM 2320 C C . PHE A 1 289 ? -7.768 -1.381 -18.626 1.00 92.88 289 PHE A C 1
ATOM 2322 O O . PHE A 1 289 ? -7.955 -2.466 -18.076 1.00 92.88 289 PHE A O 1
ATOM 2329 N N . GLN A 1 290 ? -8.050 -1.199 -19.919 1.00 94.19 290 GLN A N 1
ATOM 2330 C CA . GLN A 1 290 ? -8.517 -2.295 -20.767 1.00 94.19 290 GLN A CA 1
ATOM 2331 C C . GLN A 1 290 ? -7.494 -3.433 -20.784 1.00 94.19 290 GLN A C 1
ATOM 2333 O O . GLN A 1 290 ? -6.360 -3.225 -21.186 1.00 94.19 290 GLN A O 1
ATOM 2338 N N . PHE A 1 291 ? -7.908 -4.643 -20.423 1.00 95.19 291 PHE A N 1
ATOM 2339 C CA . PHE A 1 291 ? -7.089 -5.821 -20.667 1.00 95.19 291 PHE A CA 1
ATOM 2340 C C . PHE A 1 291 ? -7.160 -6.194 -22.152 1.00 95.19 291 PHE A C 1
ATOM 2342 O O . PHE A 1 291 ? -8.255 -6.334 -22.713 1.00 95.19 291 PHE A O 1
ATOM 2349 N N . VAL A 1 292 ? -5.998 -6.366 -22.781 1.00 93.62 292 VAL A N 1
ATOM 2350 C CA . VAL A 1 292 ? -5.876 -6.892 -24.143 1.00 93.62 292 VAL A CA 1
ATOM 2351 C C . VAL A 1 292 ? -5.022 -8.149 -24.088 1.00 93.62 292 VAL A C 1
ATOM 2353 O O . VAL A 1 292 ? -3.846 -8.105 -23.748 1.00 93.62 292 VAL A O 1
ATOM 2356 N N . GLN A 1 293 ? -5.622 -9.287 -24.423 1.00 94.62 293 GLN A N 1
ATOM 2357 C CA . GLN A 1 293 ? -4.927 -10.564 -24.376 1.00 94.62 293 GLN A CA 1
ATOM 2358 C C . GLN A 1 293 ? -3.903 -10.673 -25.516 1.00 94.62 293 GLN A C 1
ATOM 2360 O O . GLN A 1 293 ? -4.286 -10.681 -26.684 1.00 94.62 293 GLN A O 1
ATOM 2365 N N . GLN A 1 294 ? -2.620 -10.791 -25.162 1.00 94.12 294 GLN A N 1
ATOM 2366 C CA . GLN A 1 294 ? -1.504 -10.975 -26.106 1.00 94.12 294 GLN A CA 1
ATOM 2367 C C . GLN A 1 294 ? -0.959 -12.406 -26.126 1.00 94.12 294 GLN A C 1
ATOM 2369 O O . GLN A 1 294 ? -0.382 -12.847 -27.116 1.00 94.12 294 GLN A O 1
ATOM 2374 N N . THR A 1 295 ? -1.165 -13.159 -25.045 1.00 92.06 295 THR A N 1
ATOM 2375 C CA . THR A 1 295 ? -0.716 -14.549 -24.925 1.00 92.06 295 THR A CA 1
ATOM 2376 C C . THR A 1 295 ? -1.910 -15.508 -24.997 1.00 92.06 295 THR A C 1
ATOM 2378 O O . THR A 1 295 ? -3.064 -15.096 -24.844 1.00 92.06 295 THR A O 1
ATOM 2381 N N . PRO A 1 296 ? -1.692 -16.818 -25.197 1.00 92.06 296 PRO A N 1
ATOM 2382 C CA . PRO A 1 296 ? -2.770 -17.805 -25.118 1.00 92.06 296 PRO A CA 1
ATOM 2383 C C . PRO A 1 296 ? -3.422 -17.926 -23.728 1.00 92.06 296 PRO A C 1
ATOM 2385 O O . PRO A 1 296 ? -4.471 -18.559 -23.615 1.00 92.06 296 PRO A O 1
ATOM 2388 N N . ASN A 1 297 ? -2.822 -17.346 -22.683 1.00 93.56 297 ASN A N 1
ATOM 2389 C CA . ASN A 1 297 ? -3.294 -17.473 -21.308 1.00 93.56 297 ASN A CA 1
ATOM 2390 C C . ASN A 1 297 ? -4.346 -16.389 -21.002 1.00 93.56 297 ASN A C 1
ATOM 2392 O O . ASN A 1 297 ? -4.040 -15.200 -21.137 1.00 93.56 297 ASN A O 1
ATOM 2396 N N . PRO A 1 298 ? -5.572 -16.749 -20.582 1.00 94.88 298 PRO A N 1
ATOM 2397 C CA . PRO A 1 298 ? -6.565 -15.765 -20.157 1.00 94.88 298 PRO A CA 1
ATOM 2398 C C . PRO A 1 298 ? -6.136 -15.089 -18.848 1.00 94.88 298 PRO A C 1
ATOM 2400 O O . PRO A 1 298 ? -5.361 -15.655 -18.085 1.00 94.88 298 PRO A O 1
ATOM 2403 N N . ILE A 1 299 ? -6.657 -13.892 -18.571 1.00 97.06 299 ILE A N 1
ATOM 2404 C CA . ILE A 1 299 ? -6.468 -13.245 -17.266 1.00 97.06 299 ILE A CA 1
ATOM 2405 C C . ILE A 1 299 ? -7.360 -13.897 -16.205 1.00 97.06 299 ILE A C 1
ATOM 2407 O O . ILE A 1 299 ? -8.543 -14.147 -16.445 1.00 97.06 299 ILE A O 1
ATOM 2411 N N . GLU 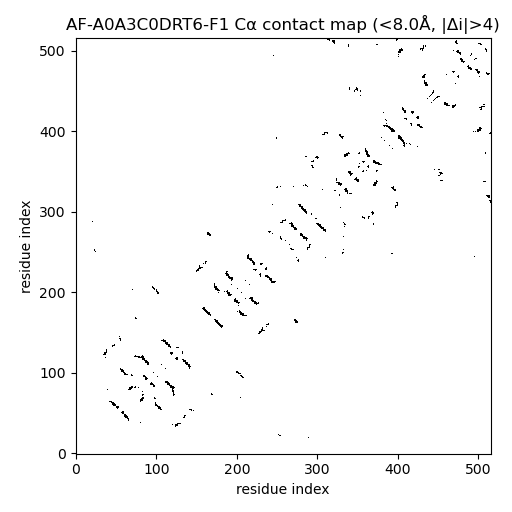A 1 300 ? -6.803 -14.118 -15.018 1.00 96.31 300 GLU A N 1
ATOM 2412 C CA . GLU A 1 300 ? -7.512 -14.648 -13.856 1.00 96.31 300 GLU A CA 1
ATOM 2413 C C . GLU A 1 300 ? -7.213 -13.802 -12.607 1.00 96.31 300 GLU A C 1
ATOM 2415 O O . GLU A 1 300 ? -6.084 -13.325 -12.447 1.00 96.31 300 GLU A O 1
ATOM 2420 N N . PRO A 1 301 ? -8.188 -13.613 -11.697 1.00 96.19 301 PRO A N 1
ATOM 2421 C CA . PRO A 1 301 ? -7.940 -12.962 -10.417 1.00 96.19 301 PRO A CA 1
ATOM 2422 C C . PRO A 1 301 ? -6.928 -13.751 -9.589 1.00 96.19 301 PRO A C 1
ATOM 2424 O O . PRO A 1 301 ? -7.026 -14.969 -9.455 1.00 96.19 301 PRO A O 1
ATOM 2427 N N . GLN A 1 302 ? -5.988 -13.037 -8.990 1.00 96.81 302 GLN A N 1
ATOM 2428 C CA . GLN A 1 302 ? -4.930 -13.601 -8.162 1.00 96.81 302 GLN A CA 1
ATOM 2429 C C . GLN A 1 302 ? -5.188 -13.335 -6.674 1.00 96.81 302 GLN A C 1
ATOM 2431 O O . GLN A 1 302 ? -6.072 -12.567 -6.299 1.00 96.81 302 GLN A O 1
ATOM 2436 N N . ILE A 1 303 ? -4.390 -13.956 -5.807 1.00 95.88 303 ILE A N 1
ATOM 2437 C CA . ILE A 1 303 ? -4.319 -13.616 -4.379 1.00 95.88 303 ILE A CA 1
ATOM 2438 C C . ILE A 1 303 ? -2.905 -13.113 -4.116 1.00 95.88 303 ILE A C 1
ATOM 2440 O O . ILE A 1 303 ? -2.056 -13.824 -3.576 1.00 95.88 303 ILE A O 1
ATOM 2444 N N . ASN A 1 304 ? -2.630 -11.893 -4.569 1.00 97.06 304 ASN A N 1
ATOM 2445 C CA . ASN A 1 304 ? -1.315 -11.301 -4.394 1.00 97.06 304 ASN A CA 1
ATOM 2446 C C . ASN A 1 304 ? -1.171 -10.756 -2.978 1.00 97.06 304 ASN A C 1
ATOM 2448 O O . ASN A 1 304 ? -2.083 -10.103 -2.470 1.00 97.06 304 ASN A O 1
ATOM 2452 N N . GLN A 1 305 ? -0.019 -11.017 -2.364 1.00 97.50 305 GLN A N 1
ATOM 2453 C CA . GLN A 1 305 ? 0.336 -10.535 -1.033 1.00 97.50 305 GLN A CA 1
ATOM 2454 C C . GLN A 1 305 ? 1.805 -10.131 -1.034 1.00 97.50 305 GLN A C 1
ATOM 2456 O O . GLN A 1 305 ? 2.696 -10.983 -1.041 1.00 97.50 305 GLN A O 1
ATOM 2461 N N . TRP A 1 306 ? 2.060 -8.829 -1.020 1.00 98.00 306 TRP A N 1
ATOM 2462 C CA . TRP A 1 306 ? 3.413 -8.288 -1.017 1.00 98.00 306 TRP A CA 1
ATOM 2463 C C . TRP A 1 306 ? 3.696 -7.517 0.263 1.00 98.00 306 TRP A C 1
ATOM 2465 O O . TRP A 1 306 ? 2.812 -6.894 0.854 1.00 98.00 306 TRP A O 1
ATOM 2475 N N . LYS A 1 307 ? 4.962 -7.565 0.675 1.00 98.06 307 LYS A N 1
ATOM 2476 C CA . LYS A 1 307 ? 5.512 -6.816 1.800 1.00 98.06 307 LYS A CA 1
ATOM 2477 C C . LYS A 1 307 ? 6.606 -5.906 1.269 1.00 98.06 307 LYS A C 1
ATOM 2479 O O . LYS A 1 307 ? 7.451 -6.361 0.509 1.00 98.06 307 LYS A O 1
ATOM 2484 N N . ILE A 1 308 ? 6.563 -4.643 1.665 1.00 97.88 308 ILE A N 1
ATOM 2485 C CA . ILE A 1 308 ? 7.494 -3.607 1.228 1.00 97.88 308 ILE A CA 1
ATOM 2486 C C . ILE A 1 308 ? 8.073 -2.955 2.491 1.00 97.88 308 ILE A C 1
ATOM 2488 O O . ILE A 1 308 ? 7.296 -2.419 3.291 1.00 97.88 308 ILE A O 1
ATOM 2492 N N . PRO A 1 309 ? 9.400 -2.981 2.701 1.00 97.62 309 PRO A N 1
ATOM 2493 C CA . PRO A 1 309 ? 10.032 -2.284 3.814 1.00 97.62 309 PRO A CA 1
ATOM 2494 C C . PRO A 1 309 ? 9.725 -0.782 3.799 1.00 97.62 309 PRO A C 1
ATOM 2496 O O . PRO A 1 309 ? 9.822 -0.111 2.772 1.00 97.62 309 PRO A O 1
ATOM 2499 N N . ARG A 1 310 ? 9.378 -0.221 4.959 1.00 96.25 310 ARG A N 1
ATOM 2500 C CA . ARG A 1 310 ? 9.130 1.222 5.126 1.00 96.25 310 ARG A CA 1
ATOM 2501 C C . ARG A 1 310 ? 10.409 2.044 5.186 1.00 96.25 310 ARG A C 1
ATOM 2503 O O . ARG A 1 310 ? 10.383 3.239 4.893 1.00 96.25 310 ARG A O 1
ATOM 2510 N N . PHE A 1 311 ? 11.497 1.423 5.619 1.00 95.69 311 PHE A N 1
ATOM 2511 C CA . PHE A 1 311 ? 12.779 2.074 5.850 1.00 95.69 311 PHE A CA 1
ATOM 2512 C C . PHE A 1 311 ? 13.872 1.236 5.185 1.00 95.69 311 PHE A C 1
ATOM 2514 O O . PHE A 1 311 ? 14.606 0.539 5.881 1.00 95.69 311 PHE A O 1
ATOM 2521 N N . PRO A 1 312 ? 13.940 1.239 3.842 1.00 95.81 312 PRO A N 1
ATOM 2522 C CA . PRO A 1 312 ? 14.888 0.405 3.118 1.00 95.81 312 PRO A CA 1
ATOM 2523 C C . PRO A 1 312 ? 16.333 0.787 3.464 1.00 95.81 312 PRO A C 1
ATOM 2525 O O . PRO A 1 312 ? 16.710 1.967 3.436 1.00 95.81 312 PRO A O 1
ATOM 2528 N N . VAL A 1 313 ? 17.141 -0.221 3.786 1.00 95.06 313 VAL A N 1
ATOM 2529 C CA . VAL A 1 313 ? 18.555 -0.083 4.158 1.00 95.06 313 VAL A CA 1
ATOM 2530 C C . VAL A 1 313 ? 19.406 -0.589 3.009 1.00 95.06 313 VAL A C 1
ATOM 2532 O O . VAL A 1 313 ? 19.135 -1.656 2.482 1.00 95.06 313 VAL A O 1
ATOM 2535 N N . VAL A 1 314 ? 20.435 0.166 2.618 1.00 95.75 314 VAL A N 1
ATOM 2536 C CA . VAL A 1 314 ? 21.326 -0.224 1.517 1.00 95.75 314 VAL A CA 1
ATOM 2537 C C . VAL A 1 314 ? 22.047 -1.530 1.855 1.00 95.75 314 VAL A C 1
ATOM 2539 O O . VAL A 1 314 ? 22.747 -1.604 2.866 1.00 95.75 314 VAL A O 1
ATOM 2542 N N . ALA A 1 315 ? 21.936 -2.513 0.966 1.00 95.94 315 ALA A N 1
ATOM 2543 C CA . ALA A 1 315 ? 22.582 -3.805 1.101 1.00 95.94 315 ALA A CA 1
ATOM 2544 C C . ALA A 1 315 ? 24.110 -3.687 1.044 1.00 95.94 315 ALA A C 1
ATOM 2546 O O . ALA A 1 315 ? 24.679 -2.910 0.269 1.00 95.94 315 ALA A O 1
ATOM 2547 N N . LYS A 1 316 ? 24.790 -4.516 1.843 1.00 93.94 316 LYS A N 1
ATOM 2548 C CA . LYS A 1 316 ? 26.256 -4.660 1.796 1.00 93.94 316 LYS A CA 1
ATOM 2549 C C . LYS A 1 316 ? 26.727 -5.321 0.502 1.00 93.94 316 LYS A C 1
ATOM 2551 O O . LYS A 1 316 ? 27.783 -4.964 -0.013 1.00 93.94 316 LYS A O 1
ATOM 2556 N N . GLU A 1 317 ? 25.941 -6.266 -0.003 1.00 95.44 317 GLU A N 1
ATOM 2557 C CA . GLU A 1 317 ? 26.165 -6.972 -1.261 1.00 95.44 317 GLU A CA 1
ATOM 2558 C C . GLU A 1 317 ? 24.884 -6.906 -2.088 1.00 95.44 317 GLU A C 1
ATOM 2560 O O . GLU A 1 317 ? 23.799 -7.186 -1.584 1.00 95.44 317 GLU A O 1
ATOM 2565 N N . LEU A 1 318 ? 25.004 -6.509 -3.354 1.00 96.00 318 LEU A N 1
ATOM 2566 C CA . LEU A 1 318 ? 23.845 -6.352 -4.227 1.00 96.00 318 LEU A CA 1
ATOM 2567 C C . LEU A 1 318 ? 23.348 -7.711 -4.707 1.00 96.00 318 LEU A C 1
ATOM 2569 O O . LEU A 1 318 ? 24.121 -8.515 -5.237 1.00 96.00 318 LEU A O 1
ATOM 2573 N N . GLN A 1 319 ? 22.043 -7.929 -4.596 1.00 94.81 319 GLN A N 1
ATOM 2574 C CA . GLN A 1 319 ? 21.398 -9.147 -5.060 1.00 94.81 319 GLN A CA 1
ATOM 2575 C C . GLN A 1 319 ? 20.778 -8.929 -6.442 1.00 94.81 319 GLN A C 1
ATOM 2577 O O . GLN A 1 319 ? 20.024 -7.983 -6.648 1.00 94.81 319 GLN A O 1
ATOM 2582 N N . GLN A 1 320 ? 21.056 -9.824 -7.391 1.00 94.88 320 GLN A N 1
ATOM 2583 C CA . GLN A 1 320 ? 20.344 -9.854 -8.670 1.00 94.88 320 GLN A CA 1
ATOM 2584 C C . GLN A 1 320 ? 18.848 -10.089 -8.426 1.00 94.88 320 GLN A C 1
ATOM 2586 O O . GLN A 1 320 ? 18.486 -10.969 -7.640 1.00 94.88 320 GLN A O 1
ATOM 2591 N N . ILE A 1 321 ? 17.982 -9.333 -9.107 1.00 95.88 321 ILE A N 1
ATOM 2592 C CA . ILE A 1 321 ? 16.543 -9.609 -9.045 1.00 95.88 321 ILE A CA 1
ATOM 2593 C C . ILE A 1 321 ? 16.248 -11.020 -9.578 1.00 95.88 321 ILE A C 1
ATOM 2595 O O . ILE A 1 321 ? 16.977 -11.510 -10.447 1.00 95.88 321 ILE A O 1
ATOM 2599 N N . PRO A 1 322 ? 15.202 -11.706 -9.089 1.00 92.75 322 PRO A N 1
ATOM 2600 C CA . PRO A 1 322 ? 14.833 -12.994 -9.653 1.00 92.75 322 PRO A CA 1
ATOM 2601 C C . PRO A 1 322 ? 14.526 -12.855 -11.152 1.00 92.75 322 PRO A C 1
ATOM 2603 O O . PRO A 1 322 ? 13.870 -11.908 -11.580 1.00 92.75 322 PRO A O 1
ATOM 2606 N N . LEU A 1 323 ? 14.985 -13.829 -11.945 1.00 89.12 323 LEU A N 1
ATOM 2607 C CA . LEU A 1 323 ? 14.707 -13.879 -13.387 1.00 89.12 323 LEU A CA 1
ATOM 2608 C C . LEU A 1 323 ? 13.216 -14.076 -13.686 1.00 89.12 323 LEU A C 1
ATOM 2610 O O . LEU A 1 323 ? 12.774 -13.773 -14.784 1.00 89.12 323 LEU A O 1
ATOM 2614 N N . LEU A 1 324 ? 12.454 -14.632 -12.743 1.00 91.12 324 LEU A N 1
ATOM 2615 C CA . LEU A 1 324 ? 11.026 -14.892 -12.880 1.00 91.12 324 LEU A CA 1
ATOM 2616 C C . LEU A 1 324 ? 10.302 -14.507 -11.595 1.00 91.12 324 LEU A C 1
ATOM 2618 O O . LEU A 1 324 ? 10.800 -14.755 -10.495 1.00 91.12 324 LEU A O 1
ATOM 2622 N N . GLY A 1 325 ? 9.090 -13.982 -11.747 1.00 93.19 325 GLY A N 1
ATOM 2623 C CA . GLY A 1 325 ? 8.246 -13.562 -10.637 1.00 93.19 325 GLY A CA 1
ATOM 2624 C C . GLY A 1 325 ? 8.409 -12.089 -10.276 1.00 93.19 325 GLY A C 1
ATOM 2625 O O . GLY A 1 325 ? 9.137 -11.332 -10.917 1.00 93.19 325 GLY A O 1
ATOM 2626 N N . THR A 1 326 ? 7.674 -11.680 -9.243 1.00 96.88 326 THR A N 1
ATOM 2627 C CA . THR A 1 326 ? 7.548 -10.274 -8.861 1.00 96.88 326 THR A CA 1
ATOM 2628 C C . THR A 1 326 ? 8.847 -9.710 -8.304 1.00 96.88 326 THR A C 1
ATOM 2630 O O . THR A 1 326 ? 9.452 -10.295 -7.407 1.00 96.88 326 THR A O 1
ATOM 2633 N N . VAL A 1 327 ? 9.219 -8.529 -8.793 1.00 97.88 327 VAL A N 1
ATOM 2634 C CA . VAL A 1 327 ? 10.366 -7.742 -8.317 1.00 97.88 327 VAL A CA 1
ATOM 2635 C C . VAL A 1 327 ? 9.952 -6.396 -7.729 1.00 97.88 327 VAL A C 1
ATOM 2637 O O . VAL A 1 327 ? 10.676 -5.785 -6.942 1.00 97.88 327 VAL A O 1
ATOM 2640 N N . ALA A 1 328 ? 8.760 -5.933 -8.097 1.00 98.31 328 ALA A N 1
ATOM 2641 C CA . ALA A 1 328 ? 8.180 -4.698 -7.614 1.00 98.31 328 ALA A CA 1
ATOM 2642 C C . ALA A 1 328 ? 6.659 -4.702 -7.775 1.00 98.31 328 ALA A C 1
ATOM 2644 O O . ALA A 1 328 ? 6.090 -5.529 -8.488 1.00 98.31 328 ALA A O 1
ATOM 2645 N N . VAL A 1 329 ? 6.003 -3.744 -7.130 1.00 98.25 329 VAL A N 1
ATOM 2646 C CA . VAL A 1 329 ? 4.553 -3.564 -7.169 1.00 98.25 329 VAL A CA 1
ATOM 2647 C C . VAL A 1 329 ? 4.244 -2.131 -7.575 1.00 98.25 329 VAL A C 1
ATOM 2649 O O . VAL A 1 329 ? 4.762 -1.181 -6.985 1.00 98.25 329 VAL A O 1
ATOM 2652 N N . LEU A 1 330 ? 3.389 -1.961 -8.578 1.00 98.00 330 LEU A N 1
ATOM 2653 C CA . LEU A 1 330 ? 2.891 -0.653 -8.987 1.00 98.00 330 LEU A CA 1
ATOM 2654 C C . LEU A 1 330 ? 1.953 -0.059 -7.933 1.00 98.00 330 LEU A C 1
ATOM 2656 O O . LEU A 1 330 ? 1.279 -0.772 -7.192 1.00 98.00 330 LEU A O 1
ATOM 2660 N N . THR A 1 331 ? 1.830 1.265 -7.918 1.00 96.44 331 THR A N 1
ATOM 2661 C CA . THR A 1 331 ? 0.935 2.009 -7.013 1.00 96.44 331 THR A CA 1
ATOM 2662 C C . THR A 1 331 ? -0.551 1.695 -7.213 1.00 96.44 331 THR A C 1
ATOM 2664 O O . THR A 1 331 ? -1.378 2.032 -6.363 1.00 96.44 331 THR A O 1
ATOM 2667 N N . VAL A 1 332 ? -0.893 1.025 -8.314 1.00 95.12 332 VAL A N 1
ATOM 2668 C CA . VAL A 1 332 ? -2.231 0.500 -8.627 1.00 95.12 332 VAL A CA 1
ATOM 2669 C C . VAL A 1 332 ? -2.421 -0.971 -8.225 1.00 95.12 332 VAL A C 1
ATOM 2671 O O . VAL A 1 332 ? -3.461 -1.545 -8.522 1.00 95.12 332 VAL A O 1
ATOM 2674 N N . GLY A 1 333 ? -1.439 -1.589 -7.561 1.00 96.12 333 GLY A N 1
ATOM 2675 C CA . GLY A 1 333 ? -1.538 -2.961 -7.055 1.00 96.12 333 GLY A CA 1
ATOM 2676 C C . GLY A 1 333 ? -1.285 -4.047 -8.105 1.00 96.12 333 GLY A C 1
ATOM 2677 O O . GLY A 1 333 ? -1.814 -5.146 -7.970 1.00 96.12 333 GLY A O 1
ATOM 2678 N N . LEU A 1 334 ? -0.499 -3.764 -9.146 1.00 97.75 334 LEU A N 1
ATOM 2679 C CA . LEU A 1 334 ? -0.126 -4.740 -10.179 1.00 97.75 334 LEU A CA 1
ATOM 2680 C C . LEU A 1 334 ? 1.373 -5.077 -10.098 1.00 97.75 334 LEU A C 1
ATOM 2682 O O . LEU A 1 334 ? 2.172 -4.183 -9.809 1.00 97.75 334 LEU A O 1
ATOM 2686 N N . PRO A 1 335 ? 1.774 -6.334 -10.343 1.00 97.81 335 PRO A N 1
ATOM 2687 C CA . PRO A 1 335 ? 3.168 -6.746 -10.236 1.00 97.81 335 PRO A CA 1
ATOM 2688 C C . PRO A 1 335 ? 4.013 -6.316 -11.439 1.00 97.81 335 PRO A C 1
ATOM 2690 O O . PRO A 1 335 ? 3.571 -6.360 -12.585 1.00 97.81 335 PRO A O 1
ATOM 2693 N N . ILE A 1 336 ? 5.274 -5.994 -11.170 1.00 98.12 336 ILE A N 1
ATOM 2694 C CA . ILE A 1 336 ? 6.343 -5.877 -12.165 1.00 98.12 336 ILE A CA 1
ATOM 2695 C C . ILE A 1 336 ? 7.255 -7.088 -11.999 1.00 98.12 336 ILE A C 1
ATOM 2697 O O . ILE A 1 336 ? 7.638 -7.416 -10.870 1.00 98.12 336 ILE A O 1
ATOM 2701 N N . TYR A 1 337 ? 7.583 -7.761 -13.096 1.00 96.75 337 TYR A N 1
ATOM 2702 C CA . TYR A 1 337 ? 8.530 -8.874 -13.142 1.00 96.75 337 TYR A CA 1
ATOM 2703 C C . TYR A 1 337 ? 9.876 -8.401 -13.706 1.00 96.75 337 TYR A C 1
ATOM 2705 O O . TYR A 1 337 ? 10.022 -7.261 -14.151 1.00 96.75 337 TYR A O 1
ATOM 2713 N N . GLY A 1 338 ? 10.889 -9.269 -13.656 1.00 92.12 338 GLY A N 1
ATOM 2714 C CA . GLY A 1 338 ? 12.138 -9.026 -14.378 1.00 92.12 338 GLY A CA 1
ATOM 2715 C C . GLY A 1 338 ? 11.892 -8.864 -15.889 1.00 92.12 338 GLY A C 1
ATOM 2716 O O . GLY A 1 338 ? 10.884 -9.334 -16.396 1.00 92.12 338 GLY A O 1
ATOM 2717 N N . PRO A 1 339 ? 12.800 -8.237 -16.647 1.00 90.25 339 PRO A N 1
ATOM 2718 C CA . PRO A 1 339 ? 12.617 -7.885 -18.060 1.00 90.25 339 PRO A CA 1
ATOM 2719 C C . PRO A 1 339 ? 12.670 -9.081 -19.035 1.00 90.25 339 PRO A C 1
ATOM 2721 O O . PRO A 1 339 ? 12.729 -8.879 -20.242 1.00 90.25 339 PRO A O 1
ATOM 2724 N N . ASN A 1 340 ? 12.680 -10.322 -18.543 1.00 92.75 340 ASN A N 1
ATOM 2725 C CA . ASN A 1 340 ? 12.712 -11.536 -19.357 1.00 92.75 340 ASN A CA 1
ATOM 2726 C C . ASN A 1 340 ? 11.472 -12.411 -19.115 1.00 92.75 340 ASN A C 1
ATOM 2728 O O . ASN A 1 340 ? 10.959 -12.469 -18.000 1.00 92.75 340 ASN A O 1
ATOM 2732 N N . GLU A 1 341 ? 11.059 -13.160 -20.135 1.00 91.19 341 GLU A N 1
ATOM 2733 C CA . GLU A 1 341 ? 10.052 -14.227 -20.036 1.00 91.19 341 GLU A CA 1
ATOM 2734 C C . GLU A 1 341 ? 10.654 -15.515 -19.437 1.00 91.19 341 GLU A C 1
ATOM 2736 O O . GLU A 1 341 ? 11.870 -15.656 -19.278 1.00 91.19 341 GLU A O 1
ATOM 2741 N N . ALA A 1 342 ? 9.806 -16.492 -19.126 1.00 90.19 342 ALA A N 1
ATOM 2742 C CA . ALA A 1 342 ? 10.175 -17.881 -18.899 1.00 90.19 342 ALA A CA 1
ATOM 2743 C C . ALA A 1 342 ? 10.720 -18.586 -20.168 1.00 90.19 342 ALA A C 1
ATOM 2745 O O . ALA A 1 342 ? 11.075 -17.986 -21.180 1.00 90.19 342 ALA A O 1
ATOM 2746 N N . GLN A 1 343 ? 10.837 -19.916 -20.105 1.00 87.25 343 GLN A N 1
ATOM 2747 C CA . GLN A 1 343 ? 11.484 -20.743 -21.134 1.00 87.25 343 GLN A CA 1
ATOM 2748 C C . GLN A 1 343 ? 10.774 -20.725 -22.507 1.00 87.25 343 GLN A C 1
ATOM 2750 O O . GLN A 1 343 ? 11.398 -21.026 -23.525 1.00 87.25 343 GLN A O 1
ATOM 2755 N N . HIS A 1 344 ? 9.473 -20.431 -22.547 1.00 82.69 344 HIS A N 1
ATOM 2756 C CA . HIS A 1 344 ? 8.639 -20.535 -23.746 1.00 82.69 344 HIS A CA 1
ATOM 2757 C C . HIS A 1 344 ? 7.938 -19.207 -24.055 1.00 82.69 344 HIS A C 1
ATOM 2759 O O . HIS A 1 344 ? 7.477 -18.565 -23.118 1.00 82.69 344 HIS A O 1
ATOM 2765 N N . PRO A 1 345 ? 7.768 -18.836 -25.341 1.00 79.94 345 PRO A N 1
ATOM 2766 C CA . PRO A 1 345 ? 8.244 -19.533 -26.546 1.00 79.94 345 PRO A CA 1
ATOM 2767 C C . PRO A 1 345 ? 9.745 -19.341 -26.820 1.00 79.94 345 PRO A C 1
ATOM 2769 O O . PRO A 1 345 ? 10.354 -20.184 -27.479 1.00 79.94 345 PRO A O 1
ATOM 2772 N N . HIS A 1 346 ? 10.338 -18.275 -26.280 1.00 89.94 346 HIS A N 1
ATOM 2773 C CA . HIS A 1 346 ? 11.732 -17.896 -26.494 1.00 89.94 346 HIS A CA 1
ATOM 2774 C C . HIS A 1 346 ? 12.441 -17.809 -25.144 1.00 89.94 346 HIS A C 1
ATOM 2776 O O . HIS A 1 346 ? 12.079 -16.965 -24.324 1.00 89.94 346 HIS A O 1
ATOM 2782 N N . PRO A 1 347 ? 13.413 -18.694 -24.875 1.00 92.12 347 PRO A N 1
ATOM 2783 C CA . PRO A 1 347 ? 13.909 -18.901 -23.526 1.00 92.12 347 PRO A CA 1
ATOM 2784 C C . PRO A 1 347 ? 14.577 -17.657 -22.966 1.00 92.12 347 PRO A C 1
ATOM 2786 O O . PRO A 1 347 ? 15.570 -17.184 -23.522 1.00 92.12 347 PRO A O 1
ATOM 2789 N N . PHE A 1 348 ? 14.027 -17.144 -21.862 1.00 94.75 348 PHE A N 1
ATOM 2790 C CA . PHE A 1 348 ? 14.552 -15.975 -21.155 1.00 94.75 348 PHE A CA 1
ATOM 2791 C C . PHE A 1 348 ? 14.764 -14.763 -22.073 1.00 94.75 348 PHE A C 1
ATOM 2793 O O . PHE A 1 348 ? 15.686 -13.972 -21.872 1.00 94.75 348 PHE A O 1
ATOM 2800 N N . GLY A 1 349 ? 13.949 -14.660 -23.125 1.00 95.19 349 GLY A N 1
ATOM 2801 C CA . GLY A 1 349 ? 13.941 -13.537 -24.052 1.00 95.19 349 GLY A CA 1
ATOM 2802 C C . GLY A 1 349 ? 13.233 -12.323 -23.470 1.00 95.19 349 GLY A C 1
ATOM 2803 O O . GLY A 1 349 ? 12.498 -12.436 -22.493 1.00 95.19 349 GLY A O 1
ATOM 2804 N N . ASP A 1 350 ? 13.448 -11.175 -24.094 1.00 95.69 350 ASP A N 1
ATOM 2805 C CA . ASP A 1 350 ? 12.804 -9.911 -23.759 1.00 95.69 350 ASP A CA 1
ATOM 2806 C C . ASP A 1 350 ? 11.377 -9.850 -24.346 1.00 95.69 350 ASP A C 1
ATOM 2808 O O . ASP A 1 350 ? 11.224 -9.865 -25.574 1.00 95.69 350 ASP A O 1
ATOM 2812 N N . PRO A 1 351 ? 10.321 -9.787 -23.511 1.00 94.69 351 PRO A N 1
ATOM 2813 C CA . PRO A 1 351 ? 8.933 -9.725 -23.971 1.00 94.69 351 PRO A CA 1
ATOM 2814 C C . PRO A 1 351 ? 8.604 -8.494 -24.816 1.00 94.69 351 PRO A C 1
ATOM 2816 O O . PRO A 1 351 ? 7.731 -8.571 -25.681 1.00 94.69 351 PRO A O 1
ATOM 2819 N N . TYR A 1 352 ? 9.285 -7.371 -24.570 1.00 94.06 352 TYR A N 1
ATOM 2820 C CA . TYR A 1 352 ? 9.080 -6.138 -25.320 1.00 94.06 352 TYR A CA 1
ATOM 2821 C C . TYR A 1 352 ? 9.615 -6.289 -26.744 1.00 94.06 352 TYR A C 1
ATOM 2823 O O . TYR A 1 352 ? 8.888 -6.036 -27.701 1.00 94.06 352 TYR A O 1
ATOM 2831 N N . ILE A 1 353 ? 10.845 -6.793 -26.892 1.00 94.50 353 ILE A N 1
ATOM 2832 C CA . ILE A 1 353 ? 11.452 -7.057 -28.211 1.00 94.50 353 ILE A CA 1
ATOM 2833 C C . ILE A 1 353 ? 10.689 -8.154 -28.964 1.00 94.50 353 ILE A C 1
ATOM 2835 O O . ILE A 1 353 ? 10.553 -8.092 -30.181 1.00 94.50 353 ILE A O 1
ATOM 2839 N N . ASN A 1 354 ? 10.185 -9.158 -28.247 1.00 94.25 354 ASN A N 1
ATOM 2840 C CA . ASN A 1 354 ? 9.441 -10.267 -28.842 1.00 94.25 354 ASN A CA 1
ATOM 2841 C C . ASN A 1 354 ? 7.969 -9.931 -29.147 1.00 94.25 354 ASN A C 1
ATOM 2843 O O . ASN A 1 354 ? 7.244 -10.822 -29.583 1.00 94.25 354 ASN A O 1
ATOM 2847 N N . GLU A 1 355 ? 7.534 -8.685 -28.925 1.00 92.25 355 GLU A N 1
ATOM 2848 C CA . GLU A 1 355 ? 6.192 -8.184 -29.261 1.00 92.25 355 GLU A CA 1
ATOM 2849 C C . GLU A 1 355 ? 5.044 -8.982 -28.607 1.00 92.25 355 GLU A C 1
ATOM 2851 O O . GLU A 1 355 ? 3.985 -9.183 -29.198 1.00 92.25 355 GLU A O 1
ATOM 2856 N N . VAL A 1 356 ? 5.239 -9.444 -27.364 1.00 93.44 356 VAL A N 1
ATOM 2857 C CA . VAL A 1 356 ? 4.228 -10.221 -26.610 1.00 93.44 356 VAL A CA 1
ATOM 2858 C C . VAL A 1 356 ? 3.587 -9.440 -25.459 1.00 93.44 356 VAL A C 1
ATOM 2860 O O . VAL A 1 356 ? 2.945 -10.037 -24.592 1.00 93.44 356 VAL A O 1
ATOM 2863 N N . LEU A 1 357 ? 3.774 -8.120 -25.428 1.00 94.31 357 LEU A N 1
ATOM 2864 C CA . LEU A 1 357 ? 3.206 -7.216 -24.429 1.00 94.31 357 LEU A CA 1
ATOM 2865 C C . LEU A 1 357 ? 2.030 -6.425 -25.003 1.00 94.31 357 LEU A C 1
ATOM 2867 O O . LEU A 1 357 ? 1.967 -6.152 -26.200 1.00 94.31 357 LEU A O 1
ATOM 2871 N N . ASP A 1 358 ? 1.080 -6.062 -24.146 1.00 94.00 358 ASP A N 1
ATOM 2872 C CA . ASP A 1 358 ? -0.035 -5.207 -24.529 1.00 94.00 358 ASP A CA 1
ATOM 2873 C C . ASP A 1 358 ? 0.378 -3.729 -24.606 1.00 94.00 358 ASP A C 1
ATOM 2875 O O . ASP A 1 358 ? 1.538 -3.366 -24.406 1.00 94.00 358 ASP A O 1
ATOM 2879 N N . PHE A 1 359 ? -0.583 -2.854 -24.902 1.00 91.06 359 PHE A N 1
ATOM 2880 C CA . PHE A 1 359 ? -0.333 -1.417 -25.043 1.00 91.06 359 PHE A CA 1
ATOM 2881 C C . PHE A 1 359 ? 0.145 -0.745 -23.742 1.00 91.06 359 PHE A C 1
ATOM 2883 O O . PHE A 1 359 ? 0.746 0.325 -23.777 1.00 91.06 359 PHE A O 1
ATOM 2890 N N . CYS A 1 360 ? -0.115 -1.355 -22.580 1.00 92.69 360 CYS A N 1
ATOM 2891 C CA . CYS A 1 360 ? 0.407 -0.886 -21.302 1.00 92.69 360 CYS A CA 1
ATOM 2892 C C . CYS A 1 360 ? 1.739 -1.557 -20.934 1.00 92.69 360 CYS A C 1
ATOM 2894 O O . CYS A 1 360 ? 2.306 -1.279 -19.879 1.00 92.69 360 CYS A O 1
ATOM 2896 N N . HIS A 1 361 ? 2.256 -2.412 -21.812 1.00 94.31 361 HIS A N 1
ATOM 2897 C CA . HIS A 1 361 ? 3.477 -3.184 -21.665 1.00 94.31 361 HIS A CA 1
ATOM 2898 C C . HIS A 1 361 ? 3.444 -4.278 -20.588 1.00 94.31 361 HIS A C 1
ATOM 2900 O O . HIS A 1 361 ? 4.466 -4.594 -19.962 1.00 94.31 361 HIS A O 1
ATOM 2906 N N . GLY A 1 362 ? 2.272 -4.875 -20.379 1.00 95.69 362 GLY A N 1
ATOM 2907 C CA . GLY A 1 362 ? 2.135 -6.098 -19.598 1.00 95.69 362 GLY A CA 1
ATOM 2908 C C . GLY A 1 362 ? 1.474 -7.220 -20.386 1.00 95.69 362 GLY A C 1
ATOM 2909 O O . GLY A 1 362 ? 1.032 -7.042 -21.519 1.00 95.69 362 GLY A O 1
ATOM 2910 N N . HIS A 1 363 ? 1.429 -8.404 -19.792 1.00 96.38 363 HIS A N 1
ATOM 2911 C CA . HIS A 1 363 ? 0.723 -9.556 -20.346 1.00 96.38 363 HIS A CA 1
ATOM 2912 C C . HIS A 1 363 ? 0.421 -10.601 -19.265 1.00 96.38 363 HIS A C 1
ATOM 2914 O O . HIS A 1 363 ? 0.750 -10.410 -18.096 1.00 96.38 363 HIS A O 1
ATOM 2920 N N . THR A 1 364 ? -0.222 -11.703 -19.650 1.00 96.50 364 THR A N 1
ATOM 2921 C CA . THR A 1 364 ? -0.605 -12.805 -18.759 1.00 96.50 364 THR A CA 1
ATOM 2922 C C . THR A 1 364 ? 0.331 -14.007 -18.879 1.00 96.50 364 THR A C 1
ATOM 2924 O O . THR A 1 364 ? 0.541 -14.547 -19.973 1.00 96.50 364 THR A O 1
ATOM 2927 N N . ALA A 1 365 ? 0.814 -14.490 -17.731 1.00 93.38 365 ALA A N 1
ATOM 2928 C CA . ALA A 1 365 ? 1.522 -15.767 -17.623 1.00 93.38 365 ALA A CA 1
ATOM 2929 C C . ALA A 1 365 ? 0.548 -16.955 -17.496 1.00 93.38 365 ALA A C 1
ATOM 2931 O O . ALA A 1 365 ? -0.674 -16.806 -17.487 1.00 93.38 365 ALA A O 1
ATOM 2932 N N . GLY A 1 366 ? 1.096 -18.172 -17.413 1.00 90.69 366 GLY A N 1
ATOM 2933 C CA . GLY A 1 366 ? 0.333 -19.427 -17.412 1.00 90.69 366 GLY A CA 1
ATOM 2934 C C . GLY A 1 366 ? -0.642 -19.621 -16.242 1.00 90.69 366 GLY A C 1
ATOM 2935 O O . GLY A 1 366 ? -1.459 -20.534 -16.299 1.00 90.69 366 GLY A O 1
ATOM 2936 N N . ARG A 1 367 ? -0.574 -18.794 -15.190 1.00 92.00 367 ARG A N 1
ATOM 2937 C CA . ARG A 1 367 ? -1.545 -18.785 -14.076 1.00 92.00 367 ARG A CA 1
ATOM 2938 C C . ARG A 1 367 ? -2.618 -17.701 -14.232 1.00 92.00 367 ARG A C 1
ATOM 2940 O O . ARG A 1 367 ? -3.362 -17.437 -13.293 1.00 92.00 367 ARG A O 1
ATOM 2947 N N . GLY A 1 368 ? -2.658 -17.049 -15.391 1.00 94.62 368 GLY A N 1
ATOM 2948 C CA . GLY A 1 368 ? -3.530 -15.915 -15.669 1.00 94.62 368 GLY A CA 1
ATOM 2949 C C . GLY A 1 368 ? -3.152 -14.636 -14.925 1.00 94.62 368 GLY A C 1
ATOM 2950 O O . GLY A 1 368 ? -3.933 -13.687 -14.907 1.00 94.62 368 GLY A O 1
ATOM 2951 N N . ASP A 1 369 ? -1.961 -14.584 -14.326 1.00 95.75 369 ASP A N 1
ATOM 2952 C CA . ASP A 1 369 ? -1.436 -13.413 -13.640 1.00 95.75 369 ASP A CA 1
ATOM 2953 C C . ASP A 1 369 ? -0.946 -12.368 -14.647 1.00 95.75 369 ASP A C 1
ATOM 2955 O O . ASP A 1 369 ? 0.001 -12.599 -15.402 1.00 95.75 369 ASP A O 1
ATOM 2959 N N . TYR A 1 370 ? -1.604 -11.207 -14.658 1.00 97.75 370 TYR A N 1
ATOM 2960 C CA . TYR A 1 370 ? -1.174 -10.059 -15.446 1.00 97.75 370 TYR A CA 1
ATOM 2961 C C . TYR A 1 370 ? -0.004 -9.342 -14.756 1.00 97.75 370 TYR A C 1
ATOM 2963 O O . TYR A 1 370 ? -0.102 -8.986 -13.579 1.00 97.75 370 TYR A O 1
ATOM 2971 N N . HIS A 1 371 ? 1.087 -9.104 -15.481 1.00 97.69 371 HIS A N 1
ATOM 2972 C CA . HIS A 1 371 ? 2.300 -8.475 -14.956 1.00 97.69 371 HIS A CA 1
ATOM 2973 C C . HIS A 1 371 ? 3.041 -7.670 -16.031 1.00 97.69 371 HIS A C 1
ATOM 2975 O O . HIS A 1 371 ? 2.819 -7.849 -17.228 1.00 97.69 371 HIS A O 1
ATOM 2981 N N . PHE A 1 372 ? 3.909 -6.759 -15.589 1.00 97.69 372 PHE A N 1
ATOM 2982 C CA . PHE A 1 372 ? 4.688 -5.871 -16.457 1.00 97.69 372 PHE A CA 1
ATOM 2983 C C . PHE A 1 372 ? 6.137 -6.337 -16.596 1.00 97.69 372 PHE A C 1
ATOM 2985 O O . PHE A 1 372 ? 6.752 -6.728 -15.604 1.00 97.69 372 PHE A O 1
ATOM 2992 N N . HIS A 1 373 ? 6.693 -6.192 -17.799 1.00 95.69 373 HIS A N 1
ATOM 2993 C CA . HIS A 1 373 ? 8.124 -6.391 -18.081 1.00 95.69 373 HIS A CA 1
ATOM 2994 C C . HIS A 1 373 ? 8.849 -5.095 -18.466 1.00 95.69 373 HIS A C 1
ATOM 2996 O O . HIS A 1 373 ? 10.075 -5.025 -18.399 1.00 95.69 373 HIS A O 1
ATOM 3002 N N . TYR A 1 374 ? 8.092 -4.064 -18.844 1.00 95.44 374 TYR A N 1
ATOM 3003 C CA . TYR A 1 374 ? 8.577 -2.753 -19.271 1.00 95.44 374 TYR A CA 1
ATOM 3004 C C . TYR A 1 374 ? 7.829 -1.648 -18.501 1.00 95.44 374 TYR A C 1
ATOM 3006 O O . TYR A 1 374 ? 6.871 -1.910 -17.770 1.00 95.44 374 TYR A O 1
ATOM 3014 N N . ALA A 1 375 ? 8.268 -0.398 -18.651 1.00 93.50 375 ALA A N 1
ATOM 3015 C CA . ALA A 1 375 ? 7.604 0.779 -18.098 1.00 93.50 375 ALA A CA 1
ATOM 3016 C C . ALA A 1 375 ? 6.084 0.812 -18.406 1.00 93.50 375 ALA A C 1
ATOM 3018 O O . ALA A 1 375 ? 5.712 0.756 -19.579 1.00 93.50 375 ALA A O 1
ATOM 3019 N N . PRO A 1 376 ? 5.196 0.984 -17.405 1.00 92.44 376 PRO A N 1
ATOM 3020 C CA . PRO A 1 376 ? 3.742 1.005 -17.592 1.00 92.44 376 PRO A CA 1
ATOM 3021 C C . PRO A 1 376 ? 3.269 2.355 -18.151 1.00 92.44 376 PRO A C 1
ATOM 3023 O O . PRO A 1 376 ? 2.634 3.152 -17.458 1.00 92.44 376 PRO A O 1
ATOM 3026 N N . THR A 1 377 ? 3.617 2.656 -19.399 1.00 89.44 377 THR A N 1
ATOM 3027 C CA . THR A 1 377 ? 3.405 3.973 -20.027 1.00 89.44 377 THR A CA 1
ATOM 3028 C C . THR A 1 377 ? 1.944 4.406 -20.037 1.00 89.44 377 THR A C 1
ATOM 3030 O O . THR A 1 377 ? 1.677 5.595 -19.889 1.00 89.44 377 THR A O 1
ATOM 3033 N N . CYS A 1 378 ? 0.993 3.469 -20.113 1.00 88.25 378 CYS A N 1
ATOM 3034 C CA . CYS A 1 378 ? -0.434 3.795 -20.060 1.00 88.25 378 CYS A CA 1
ATOM 3035 C C . CYS A 1 378 ? -0.897 4.368 -18.705 1.00 88.25 378 CYS A C 1
ATOM 3037 O O . CYS A 1 378 ? -1.968 4.968 -18.623 1.00 88.25 378 CYS A O 1
ATOM 3039 N N . LEU A 1 379 ? -0.107 4.179 -17.641 1.00 88.75 379 LEU A N 1
ATOM 3040 C CA . LEU A 1 379 ? -0.360 4.713 -16.300 1.00 88.75 379 LEU A CA 1
ATOM 3041 C C . LEU A 1 379 ? 0.374 6.036 -16.038 1.00 88.75 379 LEU A C 1
ATOM 3043 O O . LEU A 1 379 ? 0.243 6.612 -14.954 1.00 88.75 379 LEU A O 1
ATOM 3047 N N . LEU A 1 380 ? 1.177 6.508 -16.993 1.00 87.81 380 LEU A N 1
ATOM 3048 C CA . LEU A 1 380 ? 1.894 7.770 -16.882 1.00 87.81 380 LEU A CA 1
ATOM 3049 C C . LEU A 1 380 ? 1.018 8.918 -17.372 1.00 87.81 380 LEU A C 1
ATOM 3051 O O . LEU A 1 380 ? 0.353 8.830 -18.401 1.00 87.81 380 LEU A O 1
ATOM 3055 N N . ASN A 1 381 ? 1.043 10.021 -16.628 1.00 71.00 381 ASN A N 1
ATOM 3056 C CA . ASN A 1 381 ? 0.348 11.235 -17.034 1.00 71.00 381 ASN A CA 1
ATOM 3057 C C . ASN A 1 381 ? 1.111 11.943 -18.150 1.00 71.00 381 ASN A C 1
ATOM 3059 O O . ASN A 1 381 ? 2.332 11.851 -18.265 1.00 71.00 381 ASN A O 1
ATOM 3063 N N . THR A 1 382 ? 0.385 12.701 -18.951 1.00 62.44 382 THR A N 1
ATOM 3064 C CA . THR A 1 382 ? 0.924 13.316 -20.157 1.00 62.44 382 THR A CA 1
ATOM 3065 C C . THR A 1 382 ? 1.171 14.802 -19.892 1.00 62.44 382 THR A C 1
ATOM 3067 O O . THR A 1 382 ? 0.227 15.498 -19.517 1.00 62.44 382 THR A O 1
ATOM 3070 N N . PRO A 1 383 ? 2.410 15.293 -20.040 1.00 57.59 383 PRO A N 1
ATOM 3071 C CA . PRO A 1 383 ? 2.742 16.708 -19.931 1.00 57.59 383 PRO A CA 1
ATOM 3072 C C . PRO A 1 383 ? 2.060 17.522 -21.024 1.00 57.59 383 PRO A C 1
ATOM 3074 O O . PRO A 1 383 ? 2.113 17.137 -22.198 1.00 57.59 383 PRO A O 1
ATOM 3077 N N . ASP A 1 384 ? 1.558 18.703 -20.673 1.00 58.91 384 ASP A N 1
ATOM 3078 C CA . ASP A 1 384 ? 1.380 19.773 -21.647 1.00 58.91 384 ASP A CA 1
ATOM 3079 C C . ASP A 1 384 ? 2.747 20.450 -21.874 1.00 58.91 384 ASP A C 1
ATOM 3081 O O . ASP A 1 384 ? 3.332 21.031 -20.962 1.00 58.91 384 ASP A O 1
ATOM 3085 N N . GLY A 1 385 ? 3.282 20.394 -23.096 1.00 63.69 385 GLY A N 1
ATOM 3086 C CA . GLY A 1 385 ? 4.485 21.152 -23.469 1.00 63.69 385 GLY A CA 1
ATOM 3087 C C . GLY A 1 385 ? 5.823 20.569 -22.979 1.00 63.69 385 GLY A C 1
ATOM 3088 O O . GLY A 1 385 ? 6.060 19.371 -23.078 1.00 63.69 385 GLY A O 1
ATOM 3089 N N . ASN A 1 386 ? 6.740 21.444 -22.540 1.00 68.31 386 ASN A N 1
ATOM 3090 C CA . ASN A 1 386 ? 8.175 21.166 -22.313 1.00 68.31 386 ASN A CA 1
ATOM 3091 C C . ASN A 1 386 ? 8.548 20.818 -20.852 1.00 68.31 386 ASN A C 1
ATOM 3093 O O . ASN A 1 386 ? 9.725 20.872 -20.495 1.00 68.31 386 ASN A O 1
ATOM 3097 N N . GLU A 1 387 ? 7.576 20.566 -19.977 1.00 73.81 387 GLU A N 1
ATOM 3098 C CA . GLU A 1 387 ? 7.822 20.413 -18.534 1.00 73.81 387 GLU A CA 1
ATOM 3099 C C . GLU A 1 387 ? 8.445 19.052 -18.178 1.00 73.81 387 GLU A C 1
ATOM 3101 O O . GLU A 1 387 ? 8.146 18.050 -18.824 1.00 73.81 387 GLU A O 1
ATOM 3106 N N . GLU A 1 388 ? 9.314 19.026 -17.153 1.00 80.75 388 GLU A N 1
ATOM 3107 C CA . GLU A 1 388 ? 9.947 17.817 -16.586 1.00 80.75 388 GLU A CA 1
ATOM 3108 C C . GLU A 1 388 ? 9.009 17.148 -15.572 1.00 80.75 388 GLU A C 1
ATOM 3110 O O . GLU A 1 388 ? 8.485 17.808 -14.673 1.00 80.75 388 GLU A O 1
ATOM 3115 N N . HIS A 1 389 ? 8.803 15.832 -15.696 1.00 83.19 389 HIS A N 1
ATOM 3116 C CA . HIS A 1 389 ? 7.864 15.086 -14.856 1.00 83.19 389 HIS A CA 1
ATOM 3117 C C . HIS A 1 389 ? 8.542 14.025 -14.014 1.00 83.19 389 HIS A C 1
ATOM 3119 O O . HIS A 1 389 ? 9.339 13.238 -14.511 1.00 83.19 389 HIS A O 1
ATOM 3125 N N . TYR A 1 390 ? 8.114 13.954 -12.755 1.00 88.81 390 TYR A N 1
ATOM 3126 C CA . TYR A 1 390 ? 8.479 12.909 -11.811 1.00 88.81 390 TYR A CA 1
ATOM 3127 C C . TYR A 1 390 ? 7.216 12.233 -11.293 1.00 88.81 390 TYR A C 1
ATOM 3129 O O . TYR A 1 390 ? 6.338 12.891 -10.732 1.00 88.81 390 TYR A O 1
ATOM 3137 N N . ASN A 1 391 ? 7.137 10.913 -11.436 1.00 88.75 391 ASN A N 1
ATOM 3138 C CA . ASN A 1 391 ? 6.024 10.136 -10.904 1.00 88.75 391 ASN A CA 1
ATOM 3139 C C . ASN A 1 391 ? 6.526 8.863 -10.223 1.00 88.75 391 ASN A C 1
ATOM 3141 O O . ASN A 1 391 ? 7.250 8.089 -10.845 1.00 88.75 391 ASN A O 1
ATOM 3145 N N . ILE A 1 392 ? 6.128 8.615 -8.972 1.00 94.75 392 ILE A N 1
ATOM 3146 C CA . ILE A 1 392 ? 6.323 7.290 -8.372 1.00 94.75 392 ILE A CA 1
ATOM 3147 C C . ILE A 1 392 ? 5.265 6.360 -8.954 1.00 94.75 392 ILE A C 1
ATOM 3149 O O . ILE A 1 392 ? 4.073 6.505 -8.686 1.00 94.75 392 ILE A O 1
ATOM 3153 N N . VAL A 1 393 ? 5.722 5.387 -9.735 1.00 95.88 393 VAL A N 1
ATOM 3154 C CA . VAL A 1 393 ? 4.854 4.396 -10.382 1.00 95.88 393 VAL A CA 1
ATOM 3155 C C . VAL A 1 393 ? 4.678 3.141 -9.542 1.00 95.88 393 VAL A C 1
ATOM 3157 O O . VAL A 1 393 ? 3.718 2.403 -9.730 1.00 95.88 393 VAL A O 1
ATOM 3160 N N . GLY A 1 394 ? 5.589 2.894 -8.604 1.00 97.75 394 GLY A N 1
ATOM 3161 C CA . GLY A 1 394 ? 5.605 1.684 -7.800 1.00 97.75 394 GLY A CA 1
ATOM 3162 C C . GLY A 1 394 ? 6.716 1.684 -6.767 1.00 97.75 394 GLY A C 1
ATOM 3163 O O . GLY A 1 394 ? 7.478 2.643 -6.637 1.00 97.75 394 GLY A O 1
ATOM 3164 N N . PHE A 1 395 ? 6.802 0.578 -6.046 1.00 98.56 395 PHE A N 1
ATOM 3165 C CA . PHE A 1 395 ? 7.846 0.297 -5.077 1.00 98.56 395 PHE A CA 1
ATOM 3166 C C . PHE A 1 395 ? 8.425 -1.080 -5.359 1.00 98.56 395 PHE A C 1
ATOM 3168 O O . PHE A 1 395 ? 7.705 -2.050 -5.593 1.00 98.56 395 PHE A O 1
ATOM 3175 N N . SER A 1 396 ? 9.744 -1.137 -5.338 1.00 98.38 396 SER A N 1
ATOM 3176 C CA . SER A 1 396 ? 10.511 -2.377 -5.352 1.00 98.38 396 SER A CA 1
ATOM 3177 C C . SER A 1 396 ? 10.286 -3.188 -4.072 1.00 98.38 396 SER A C 1
ATOM 3179 O O . SER A 1 396 ? 9.913 -2.634 -3.032 1.00 98.38 396 SER A O 1
ATOM 3181 N N . LEU A 1 397 ? 10.492 -4.507 -4.136 1.00 98.00 397 LEU A N 1
ATOM 3182 C CA . LEU A 1 397 ? 10.320 -5.372 -2.963 1.00 98.00 397 LEU A CA 1
ATOM 3183 C C . LEU A 1 397 ? 11.362 -5.114 -1.859 1.00 98.00 397 LEU A C 1
ATOM 3185 O O . LEU A 1 397 ? 11.081 -5.409 -0.701 1.00 98.00 397 LEU A O 1
ATOM 3189 N N . ASP A 1 398 ? 12.502 -4.497 -2.180 1.00 98.00 398 ASP A N 1
ATOM 3190 C CA . ASP A 1 398 ? 13.489 -4.001 -1.210 1.00 98.00 398 ASP A CA 1
ATOM 3191 C C . ASP A 1 398 ? 13.152 -2.599 -0.664 1.00 98.00 398 ASP A C 1
ATOM 3193 O O . ASP A 1 398 ? 13.923 -2.034 0.103 1.00 98.00 398 ASP A O 1
ATOM 3197 N N . GLY A 1 399 ? 11.991 -2.029 -1.015 1.00 97.62 399 GLY A N 1
ATOM 3198 C CA . GLY A 1 399 ? 11.400 -0.863 -0.348 1.00 97.62 399 GLY A CA 1
ATOM 3199 C C . GLY A 1 399 ? 11.677 0.498 -0.986 1.00 97.62 399 GLY A C 1
ATOM 3200 O O . GLY A 1 399 ? 11.068 1.494 -0.583 1.00 97.62 399 GLY A O 1
ATOM 3201 N N . TYR A 1 400 ? 12.544 0.579 -1.999 1.00 98.44 400 TYR A N 1
ATOM 3202 C CA . TYR A 1 400 ? 12.828 1.842 -2.685 1.00 98.44 400 TYR A CA 1
ATOM 3203 C C . TYR A 1 400 ? 11.757 2.193 -3.737 1.00 98.44 400 TYR A C 1
ATOM 3205 O O . TYR A 1 400 ? 11.212 1.304 -4.407 1.00 98.44 400 TYR A O 1
ATOM 3213 N N . PRO A 1 401 ? 11.447 3.491 -3.922 1.00 98.38 401 PRO A N 1
ATOM 3214 C CA . PRO A 1 401 ? 10.502 3.929 -4.942 1.00 98.38 401 PRO A CA 1
ATOM 3215 C C . PRO A 1 401 ? 11.040 3.689 -6.358 1.00 98.38 401 PRO A C 1
ATOM 3217 O O . PRO A 1 401 ? 12.246 3.759 -6.602 1.00 98.38 401 PRO A O 1
ATOM 3220 N N . ILE A 1 402 ? 10.117 3.462 -7.290 1.00 98.56 402 ILE A N 1
ATOM 3221 C CA . ILE A 1 402 ? 10.366 3.395 -8.732 1.00 98.56 402 ILE A CA 1
ATOM 3222 C C . ILE A 1 402 ? 9.778 4.651 -9.360 1.00 98.56 402 ILE A C 1
ATOM 3224 O O . ILE A 1 402 ? 8.575 4.907 -9.248 1.00 98.56 402 ILE A O 1
ATOM 3228 N N . VAL A 1 403 ? 10.631 5.437 -10.006 1.00 97.44 403 VAL A N 1
ATOM 3229 C CA . VAL A 1 403 ? 10.306 6.768 -10.512 1.00 97.44 403 VAL A CA 1
ATOM 3230 C C . VAL A 1 403 ? 10.316 6.771 -12.039 1.00 97.44 403 VAL A C 1
ATOM 3232 O O . VAL A 1 403 ? 11.290 6.383 -12.676 1.00 97.44 403 VAL A O 1
ATOM 3235 N N . ALA A 1 404 ? 9.237 7.256 -12.639 1.00 94.81 404 ALA A N 1
ATOM 3236 C CA . ALA A 1 404 ? 9.228 7.687 -14.027 1.00 94.81 404 ALA A CA 1
ATOM 3237 C C . ALA A 1 404 ? 9.724 9.134 -14.087 1.00 94.81 404 ALA A C 1
ATOM 3239 O O . ALA A 1 404 ? 9.127 10.006 -13.451 1.00 94.81 404 ALA A O 1
ATOM 3240 N N . HIS A 1 405 ? 10.799 9.371 -14.840 1.00 93.12 405 HIS A N 1
ATOM 3241 C CA . HIS A 1 405 ? 11.374 10.694 -15.047 1.00 93.12 405 HIS A CA 1
ATOM 3242 C C . HIS A 1 405 ? 11.506 10.980 -16.551 1.00 93.12 405 HIS A C 1
ATOM 3244 O O . HIS A 1 405 ? 12.291 10.329 -17.247 1.00 93.12 405 HIS A O 1
ATOM 3250 N N . TYR A 1 406 ? 10.682 11.892 -17.073 1.00 90.00 406 TYR A N 1
ATOM 3251 C CA . TYR A 1 406 ? 10.498 12.066 -18.519 1.00 90.00 406 TYR A CA 1
ATOM 3252 C C . TYR A 1 406 ? 10.043 13.478 -18.920 1.00 90.00 406 TYR A C 1
ATOM 3254 O O . TYR A 1 406 ? 9.520 14.240 -18.105 1.00 90.00 406 TYR A O 1
ATOM 3262 N N . LEU A 1 407 ? 10.214 13.780 -20.210 1.00 87.88 407 LEU A N 1
ATOM 3263 C CA . LEU A 1 407 ? 9.618 14.909 -20.934 1.00 87.88 407 LEU A CA 1
ATOM 3264 C C . LEU A 1 407 ? 8.651 14.381 -22.006 1.00 87.88 407 LEU A C 1
ATOM 3266 O O . LEU A 1 407 ? 8.828 13.266 -22.505 1.00 87.88 407 LEU A O 1
ATOM 3270 N N . SER A 1 408 ? 7.671 15.188 -22.414 1.00 84.69 408 SER A N 1
ATOM 3271 C CA . SER A 1 408 ? 6.907 14.913 -23.640 1.00 84.69 408 SER A CA 1
ATOM 3272 C C . SER A 1 408 ? 7.806 15.047 -24.868 1.00 84.69 408 SER A C 1
ATOM 3274 O O . SER A 1 408 ? 8.611 15.974 -24.964 1.00 84.69 408 SER A O 1
ATOM 3276 N N . VAL A 1 409 ? 7.642 14.155 -25.845 1.00 86.00 409 VAL A N 1
ATOM 3277 C CA . VAL A 1 409 ? 8.190 14.378 -27.190 1.00 86.00 409 VAL A CA 1
ATOM 3278 C C . VAL A 1 409 ? 7.271 15.350 -27.920 1.00 86.00 409 VAL A C 1
ATOM 3280 O O . VAL A 1 409 ? 6.068 15.105 -28.009 1.00 86.00 409 VAL A O 1
ATOM 3283 N N . LEU A 1 410 ? 7.823 16.448 -28.438 1.00 86.50 410 LEU A N 1
ATOM 3284 C CA . LEU A 1 410 ? 7.049 17.533 -29.044 1.00 86.50 410 LEU A CA 1
ATOM 3285 C C . LEU A 1 410 ? 7.301 17.674 -30.546 1.00 86.50 410 LEU A C 1
ATOM 3287 O O . LEU A 1 410 ? 8.393 17.385 -31.035 1.00 86.50 410 LEU A O 1
ATOM 3291 N N . ASP A 1 411 ? 6.287 18.151 -31.265 1.00 86.25 411 ASP A N 1
ATOM 3292 C CA . ASP A 1 411 ? 6.407 18.614 -32.642 1.00 86.25 411 ASP A CA 1
ATOM 3293 C C . ASP A 1 411 ? 7.054 20.011 -32.715 1.00 86.25 411 ASP A C 1
ATOM 3295 O O . ASP A 1 411 ? 7.386 20.637 -31.705 1.00 86.25 411 ASP A O 1
ATOM 3299 N N . ASN A 1 412 ? 7.236 20.521 -33.936 1.00 87.25 412 ASN A N 1
ATOM 3300 C CA . ASN A 1 412 ? 7.838 21.839 -34.164 1.00 87.25 412 ASN A CA 1
ATOM 3301 C C . ASN A 1 412 ? 7.010 23.006 -33.592 1.00 87.25 412 ASN A C 1
ATOM 3303 O O . ASN A 1 412 ? 7.557 24.092 -33.404 1.00 87.25 412 ASN A O 1
ATOM 3307 N N . ASP A 1 413 ? 5.719 22.793 -33.323 1.00 84.88 413 ASP A N 1
ATOM 3308 C CA . ASP A 1 413 ? 4.814 23.779 -32.730 1.00 84.88 413 ASP A CA 1
ATOM 3309 C C . ASP A 1 413 ? 4.753 23.652 -31.193 1.00 84.88 413 ASP A C 1
ATOM 3311 O O . ASP A 1 413 ? 3.998 24.375 -30.537 1.00 84.88 413 ASP A O 1
ATOM 3315 N N . GLY A 1 414 ? 5.552 22.753 -30.602 1.00 82.19 414 GLY A N 1
ATOM 3316 C CA . GLY A 1 414 ? 5.605 22.511 -29.162 1.00 82.19 414 GLY A CA 1
ATOM 3317 C C . GLY A 1 414 ? 4.434 21.682 -28.630 1.00 82.19 414 GLY A C 1
ATOM 3318 O O . GLY A 1 414 ? 4.150 21.737 -27.432 1.00 82.19 414 GLY A O 1
ATOM 3319 N N . LYS A 1 415 ? 3.734 20.934 -29.492 1.00 83.56 415 LYS A N 1
ATOM 3320 C CA . LYS A 1 415 ? 2.635 20.048 -29.088 1.00 83.56 415 LYS A CA 1
ATOM 3321 C C . LYS A 1 415 ? 3.113 18.608 -28.931 1.00 83.56 415 LYS A C 1
ATOM 3323 O O . LYS A 1 415 ? 3.944 18.169 -29.723 1.00 83.56 415 LYS A O 1
ATOM 3328 N N . PRO A 1 416 ? 2.575 17.847 -27.963 1.00 83.94 416 PRO A N 1
ATOM 3329 C CA . PRO A 1 416 ? 2.935 16.444 -27.805 1.00 83.94 416 PRO A CA 1
ATOM 3330 C C . PRO A 1 416 ? 2.675 15.610 -29.064 1.00 83.94 416 PRO A C 1
ATOM 3332 O O . PRO A 1 416 ? 1.590 15.663 -29.646 1.00 83.94 416 PRO A O 1
ATOM 3335 N N . ILE A 1 417 ? 3.671 14.817 -29.459 1.00 85.06 417 ILE A N 1
ATOM 3336 C CA . ILE A 1 417 ? 3.569 13.841 -30.544 1.00 85.06 417 ILE A CA 1
ATOM 3337 C C . ILE A 1 417 ? 2.928 12.565 -30.007 1.00 85.06 417 ILE A C 1
ATOM 3339 O O . ILE A 1 417 ? 3.366 11.995 -29.004 1.00 85.06 417 ILE A O 1
ATOM 3343 N N . LEU A 1 418 ? 1.919 12.091 -30.737 1.00 83.19 418 LEU A N 1
ATOM 3344 C CA . LEU A 1 418 ? 1.277 10.804 -30.506 1.00 83.19 418 LEU A CA 1
ATOM 3345 C C . LEU A 1 418 ? 1.798 9.760 -31.506 1.00 83.19 418 LEU A C 1
ATOM 3347 O O . LEU A 1 418 ? 2.106 10.084 -32.655 1.00 83.19 418 LEU A O 1
ATOM 3351 N N . ASN A 1 419 ? 1.907 8.504 -31.080 1.00 79.19 419 ASN A N 1
ATOM 3352 C CA . ASN A 1 419 ? 2.202 7.373 -31.956 1.00 79.19 419 ASN A CA 1
ATOM 3353 C C . ASN A 1 419 ? 0.973 6.996 -32.817 1.00 79.19 419 ASN A C 1
ATOM 3355 O O . ASN A 1 419 ? -0.095 7.602 -32.716 1.00 79.19 419 ASN A O 1
ATOM 3359 N N . ALA A 1 420 ? 1.113 5.981 -33.676 1.00 76.38 420 ALA A N 1
ATOM 3360 C CA . ALA A 1 420 ? 0.046 5.542 -34.587 1.00 76.38 420 ALA A CA 1
ATOM 3361 C C . ALA A 1 420 ? -1.242 5.076 -33.874 1.00 76.38 420 ALA A C 1
ATOM 3363 O O . ALA A 1 420 ? -2.316 5.116 -34.472 1.00 76.38 420 ALA A O 1
ATOM 3364 N N . ASN A 1 421 ? -1.139 4.684 -32.602 1.00 68.88 421 ASN A N 1
ATOM 3365 C CA . ASN A 1 421 ? -2.258 4.262 -31.761 1.00 68.88 421 ASN A CA 1
ATOM 3366 C C . ASN A 1 421 ? -2.847 5.425 -30.939 1.00 68.88 421 ASN A C 1
ATOM 3368 O O . ASN A 1 421 ? -3.781 5.220 -30.168 1.00 68.88 421 ASN A O 1
ATOM 3372 N N . GLY A 1 422 ? -2.332 6.648 -31.116 1.00 74.12 422 GLY A N 1
ATOM 3373 C CA . GLY A 1 422 ? -2.759 7.833 -30.374 1.00 74.12 422 GLY A CA 1
ATOM 3374 C C . GLY A 1 422 ? -2.129 7.966 -28.985 1.00 74.12 422 GLY A C 1
ATOM 3375 O O . GLY A 1 422 ? -2.628 8.745 -28.178 1.00 74.12 422 GLY A O 1
ATOM 3376 N N . GLU A 1 423 ? -1.056 7.230 -28.689 1.00 77.75 423 GLU A N 1
ATOM 3377 C CA . GLU A 1 423 ? -0.392 7.248 -27.381 1.00 77.75 423 GLU A CA 1
ATOM 3378 C C . GLU A 1 423 ? 0.785 8.219 -27.358 1.00 77.75 423 GLU A C 1
ATOM 3380 O O . GLU A 1 423 ? 1.477 8.408 -28.358 1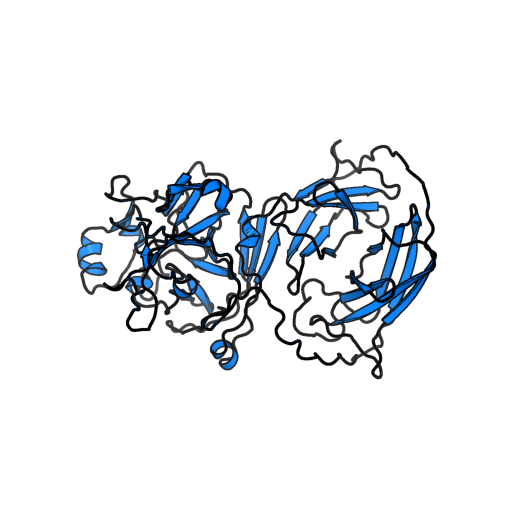.00 77.75 423 GLU A O 1
ATOM 3385 N N . PHE A 1 424 ? 1.042 8.815 -26.199 1.00 78.25 424 PHE A N 1
ATOM 3386 C CA . PHE A 1 424 ? 2.116 9.786 -26.039 1.00 78.25 424 PHE A CA 1
ATOM 3387 C C . PHE A 1 424 ? 3.491 9.141 -26.135 1.00 78.25 424 PHE A C 1
ATOM 3389 O O . PHE A 1 424 ? 3.726 8.033 -25.653 1.00 78.25 424 PHE A O 1
ATOM 3396 N N . GLN A 1 425 ? 4.417 9.888 -26.726 1.00 83.19 425 GLN A N 1
ATOM 3397 C CA . GLN A 1 425 ? 5.821 9.524 -26.742 1.00 83.19 425 GLN A CA 1
ATOM 3398 C C . GLN A 1 425 ? 6.567 10.214 -25.601 1.00 83.19 425 GLN A C 1
ATOM 3400 O O . GLN A 1 425 ? 6.403 11.410 -25.347 1.00 83.19 425 GLN A O 1
ATOM 3405 N N . PHE A 1 426 ? 7.415 9.436 -24.934 1.00 85.94 426 PHE A N 1
ATOM 3406 C CA . PHE A 1 426 ? 8.158 9.851 -23.754 1.00 85.94 426 PHE A CA 1
ATOM 3407 C C . PHE A 1 426 ? 9.638 9.986 -24.093 1.00 85.94 426 PHE A C 1
ATOM 3409 O O . PHE A 1 426 ? 10.262 9.050 -24.590 1.00 85.94 426 PHE A O 1
ATOM 3416 N N . ASN A 1 427 ? 10.208 11.146 -23.787 1.00 88.25 427 ASN A N 1
ATOM 3417 C CA . ASN A 1 427 ? 11.648 11.336 -23.772 1.00 88.25 427 ASN A CA 1
ATOM 3418 C C . ASN A 1 427 ? 12.151 11.033 -22.355 1.00 88.25 427 ASN A C 1
ATOM 3420 O O . ASN A 1 427 ? 12.082 11.887 -21.465 1.00 88.25 427 ASN A O 1
ATOM 3424 N N . TRP A 1 428 ? 12.592 9.796 -22.130 1.00 92.00 428 TRP A N 1
ATOM 3425 C CA . TRP A 1 428 ? 13.133 9.347 -20.847 1.00 92.00 428 TRP A CA 1
ATOM 3426 C C . TRP A 1 428 ? 14.385 10.144 -20.478 1.00 92.00 428 TRP A C 1
ATOM 3428 O O . TRP A 1 428 ? 15.299 10.283 -21.286 1.00 92.00 428 TRP A O 1
ATOM 3438 N N . GLN A 1 429 ? 14.425 10.672 -19.256 1.00 93.31 429 GLN A N 1
ATOM 3439 C CA . GLN A 1 429 ? 15.538 11.509 -18.792 1.00 93.31 429 GLN A CA 1
ATOM 3440 C C . GLN A 1 429 ? 16.649 10.710 -18.098 1.00 93.31 429 GLN A C 1
ATOM 3442 O O . GLN A 1 429 ? 17.680 11.275 -17.732 1.00 93.31 429 GLN A O 1
ATOM 3447 N N . GLU A 1 430 ? 16.446 9.410 -17.893 1.00 95.62 430 GLU A N 1
ATOM 3448 C CA . GLU A 1 430 ? 17.400 8.531 -17.225 1.00 95.62 430 GLU A CA 1
ATOM 3449 C C . GLU A 1 430 ? 17.951 7.496 -18.210 1.00 95.62 430 GLU A C 1
ATOM 3451 O O . GLU A 1 430 ? 17.225 6.956 -19.045 1.00 95.62 430 GLU A O 1
ATOM 3456 N N . VAL A 1 431 ? 19.254 7.241 -18.102 1.00 96.88 431 VAL A N 1
ATOM 3457 C CA . VAL A 1 431 ? 20.024 6.388 -19.01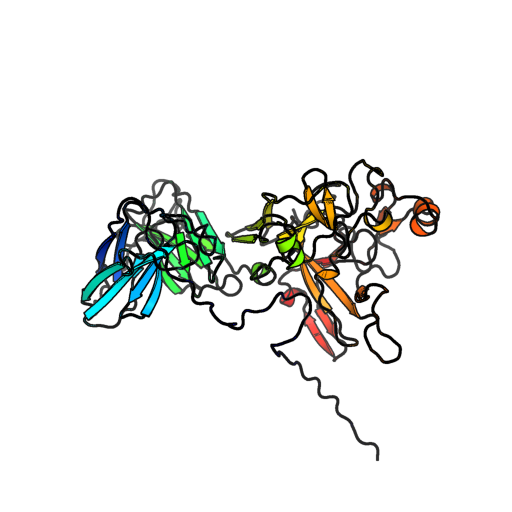0 1.00 96.88 431 VAL A CA 1
ATOM 3458 C C . VAL A 1 431 ? 20.659 5.273 -18.193 1.00 96.88 431 VAL A C 1
ATOM 3460 O O . VAL A 1 431 ? 21.424 5.524 -17.251 1.00 96.88 431 VAL A O 1
ATOM 3463 N N . SER A 1 432 ? 20.342 4.036 -18.561 1.00 97.44 432 SER A N 1
ATOM 3464 C CA . SER A 1 432 ? 20.870 2.837 -17.931 1.00 97.44 432 SER A CA 1
ATOM 3465 C C . SER A 1 432 ? 22.380 2.714 -18.136 1.00 97.44 432 SER A C 1
ATOM 3467 O O . SER A 1 432 ? 22.973 3.281 -19.053 1.00 97.44 432 SER A O 1
ATOM 3469 N N . GLY A 1 433 ? 23.046 1.935 -17.290 1.00 97.81 433 GLY A N 1
ATOM 3470 C CA . GLY A 1 433 ? 24.441 1.564 -17.514 1.00 97.81 433 GLY A CA 1
ATOM 3471 C C . GLY A 1 433 ? 24.639 0.291 -18.324 1.00 97.81 433 GLY A C 1
ATOM 3472 O O . GLY A 1 433 ? 25.784 -0.051 -18.594 1.00 97.81 433 GLY A O 1
ATOM 3473 N N . TYR A 1 434 ? 23.581 -0.438 -18.674 1.00 97.75 434 TYR A N 1
ATOM 3474 C CA . TYR A 1 434 ? 23.712 -1.733 -19.335 1.00 97.75 434 TYR A CA 1
ATOM 3475 C C . TYR A 1 434 ? 23.886 -1.582 -20.846 1.00 97.75 434 TYR A C 1
ATOM 3477 O O . TYR A 1 434 ? 23.156 -0.842 -21.498 1.00 97.75 434 TYR A O 1
ATOM 3485 N N . GLU A 1 435 ? 24.840 -2.320 -21.413 1.00 97.56 435 GLU A N 1
ATOM 3486 C CA . GLU A 1 435 ? 25.036 -2.401 -22.859 1.00 97.56 435 GLU A CA 1
ATOM 3487 C C . GLU A 1 435 ? 24.897 -3.841 -23.360 1.00 97.56 435 GLU A C 1
ATOM 3489 O O . GLU A 1 435 ? 25.381 -4.767 -22.697 1.00 97.56 435 GLU A O 1
ATOM 3494 N N . PRO A 1 436 ? 24.268 -4.042 -24.534 1.00 97.25 436 PRO A N 1
ATOM 3495 C CA . PRO A 1 436 ? 24.187 -5.351 -25.160 1.00 97.25 436 PRO A CA 1
ATOM 3496 C C . PRO A 1 436 ? 25.551 -5.784 -25.707 1.00 97.25 436 PRO A C 1
ATOM 3498 O O . PRO A 1 436 ? 26.374 -4.958 -26.109 1.00 97.25 436 PRO A O 1
ATOM 3501 N N . SER A 1 437 ? 25.757 -7.095 -25.813 1.00 97.25 437 SER A N 1
ATOM 3502 C CA . SER A 1 437 ? 26.856 -7.673 -26.583 1.00 97.25 437 SER A CA 1
ATOM 3503 C C . SER A 1 437 ? 26.758 -7.263 -28.059 1.00 97.25 437 SER A C 1
ATOM 3505 O O . SER A 1 437 ? 25.666 -7.021 -28.579 1.00 97.25 437 SER A O 1
ATOM 3507 N N . GLU A 1 438 ? 27.890 -7.214 -28.768 1.00 96.19 438 GLU A N 1
ATOM 3508 C CA . GLU A 1 438 ? 27.907 -6.838 -30.193 1.00 96.19 438 GLU A CA 1
ATOM 3509 C C . GLU A 1 438 ? 27.019 -7.748 -31.052 1.00 96.19 438 GLU A C 1
ATOM 3511 O O . GLU A 1 438 ? 26.321 -7.268 -31.944 1.00 96.19 438 GLU A O 1
ATOM 3516 N N . ASN A 1 439 ? 27.009 -9.053 -30.759 1.00 95.56 439 ASN A N 1
ATOM 3517 C CA . ASN A 1 439 ? 26.158 -10.007 -31.466 1.00 95.56 439 ASN A CA 1
ATOM 3518 C C . ASN A 1 439 ? 24.678 -9.743 -31.184 1.00 95.56 439 ASN A C 1
ATOM 3520 O O . ASN A 1 439 ? 23.891 -9.693 -32.121 1.00 95.56 439 ASN A O 1
ATOM 3524 N N . TYR A 1 440 ? 24.299 -9.519 -29.923 1.00 96.50 440 TYR A N 1
ATOM 3525 C CA . TYR A 1 440 ? 22.906 -9.239 -29.583 1.00 96.50 440 TYR A CA 1
ATOM 3526 C C . TYR A 1 440 ? 22.427 -7.925 -30.209 1.00 96.50 440 TYR A C 1
ATOM 3528 O O . TYR A 1 440 ? 21.336 -7.865 -30.770 1.00 96.50 440 TYR A O 1
ATOM 3536 N N . ARG A 1 441 ? 23.273 -6.886 -30.198 1.00 96.19 441 ARG A N 1
ATOM 3537 C CA . ARG A 1 441 ? 22.986 -5.620 -30.881 1.00 96.19 441 ARG A CA 1
ATOM 3538 C C . ARG A 1 441 ? 22.732 -5.836 -32.375 1.00 96.19 441 ARG A C 1
ATOM 3540 O O . ARG A 1 441 ? 21.669 -5.464 -32.857 1.00 96.19 441 ARG A O 1
ATOM 3547 N N . ARG A 1 442 ? 23.670 -6.475 -33.080 1.00 96.44 442 ARG A N 1
ATOM 3548 C CA . ARG A 1 442 ? 23.580 -6.704 -34.530 1.00 96.44 442 ARG A CA 1
ATOM 3549 C C . ARG A 1 442 ? 22.391 -7.587 -34.910 1.00 96.44 442 ARG A C 1
ATOM 3551 O O . ARG A 1 442 ? 21.687 -7.288 -35.867 1.00 96.44 442 ARG A O 1
ATOM 3558 N N . ASP A 1 443 ? 22.213 -8.703 -34.211 1.00 95.06 443 ASP A N 1
ATOM 3559 C CA . ASP A 1 443 ? 21.310 -9.765 -34.659 1.00 95.06 443 ASP A CA 1
ATOM 3560 C C . ASP A 1 443 ? 19.872 -9.546 -34.164 1.00 95.06 443 ASP A C 1
ATOM 3562 O O . ASP A 1 443 ? 18.928 -9.809 -34.912 1.00 95.06 443 ASP A O 1
ATOM 3566 N N . VAL A 1 444 ? 19.700 -9.041 -32.935 1.00 95.62 444 VAL A N 1
ATOM 3567 C CA . VAL A 1 444 ? 18.388 -8.893 -32.278 1.00 95.62 444 VAL A CA 1
ATOM 3568 C C . VAL A 1 444 ? 17.882 -7.453 -32.323 1.00 95.62 444 VAL A C 1
ATOM 3570 O O . VAL A 1 444 ? 16.749 -7.232 -32.729 1.00 95.62 444 VAL A O 1
ATOM 3573 N N . LEU A 1 445 ? 18.694 -6.463 -31.929 1.00 93.69 445 LEU A N 1
ATOM 3574 C CA . LEU A 1 445 ? 18.228 -5.066 -31.861 1.00 93.69 445 LEU A CA 1
ATOM 3575 C C . LEU A 1 445 ? 18.173 -4.385 -33.235 1.00 93.69 445 LEU A C 1
ATOM 3577 O O . LEU A 1 445 ? 17.272 -3.597 -33.501 1.00 93.69 445 LEU A O 1
ATOM 3581 N N . GLU A 1 446 ? 19.156 -4.664 -34.091 1.00 93.44 446 GLU A N 1
ATOM 3582 C CA . GLU A 1 446 ? 19.263 -4.105 -35.448 1.00 93.44 446 GLU A CA 1
ATOM 3583 C C . GLU A 1 446 ? 18.796 -5.092 -36.531 1.00 93.44 446 GLU A C 1
ATOM 3585 O O . GLU A 1 446 ? 18.549 -4.703 -37.675 1.00 93.44 446 GLU A O 1
ATOM 3590 N N . GLY A 1 447 ? 18.709 -6.376 -36.179 1.00 88.25 447 GLY A N 1
ATOM 3591 C CA . GLY A 1 447 ? 18.322 -7.458 -37.074 1.00 88.25 447 GLY A CA 1
ATOM 3592 C C . GLY A 1 447 ? 16.847 -7.844 -36.949 1.00 88.25 447 GLY A C 1
ATOM 3593 O O . GLY A 1 447 ? 16.006 -7.075 -36.502 1.00 88.25 447 GLY A O 1
ATOM 3594 N N . GLN A 1 448 ? 16.525 -9.059 -37.396 1.00 81.12 448 GLN A N 1
ATOM 3595 C CA . GLN A 1 448 ? 15.176 -9.642 -37.313 1.00 81.12 448 GLN A CA 1
ATOM 3596 C C . GLN A 1 448 ? 15.166 -10.937 -36.484 1.00 81.12 448 GLN A C 1
ATOM 3598 O O . GLN A 1 448 ? 14.303 -11.795 -36.676 1.00 81.12 448 GLN A O 1
ATOM 3603 N N . VAL A 1 449 ? 16.165 -11.133 -35.614 1.00 86.06 449 VAL A N 1
ATOM 3604 C CA . VAL A 1 449 ? 16.250 -12.320 -34.756 1.00 86.06 449 VAL A CA 1
ATOM 3605 C C . VAL A 1 449 ? 15.486 -12.077 -33.460 1.00 86.06 449 VAL A C 1
ATOM 3607 O O . VAL A 1 449 ? 15.564 -11.012 -32.860 1.00 86.06 449 VAL A O 1
ATOM 3610 N N . THR A 1 450 ? 14.768 -13.099 -33.012 1.00 93.38 450 THR A N 1
ATOM 3611 C CA . THR A 1 450 ? 14.043 -13.098 -31.743 1.00 93.38 450 THR A CA 1
ATOM 3612 C C . THR A 1 450 ? 14.982 -13.011 -30.538 1.00 93.38 450 THR A C 1
ATOM 3614 O O . THR A 1 450 ? 16.043 -13.637 -30.521 1.00 93.38 450 THR A O 1
ATOM 3617 N N . SER A 1 451 ? 14.573 -12.294 -29.492 1.00 95.94 451 SER A N 1
ATOM 3618 C CA . SER A 1 451 ? 15.326 -12.215 -28.242 1.00 95.94 451 SER A CA 1
ATOM 3619 C C . SER A 1 451 ? 15.289 -13.539 -27.468 1.00 95.94 451 SER A C 1
ATOM 3621 O O . SER A 1 451 ? 14.222 -14.117 -27.248 1.00 95.94 451 SER A O 1
ATOM 3623 N N . THR A 1 452 ? 16.457 -13.983 -26.996 1.00 95.69 452 THR A N 1
ATOM 3624 C CA . THR A 1 452 ? 16.642 -15.099 -26.050 1.00 95.69 452 THR A CA 1
ATOM 3625 C C . THR A 1 452 ? 17.770 -14.772 -25.078 1.00 95.69 452 THR A C 1
ATOM 3627 O O . THR A 1 452 ? 18.740 -14.130 -25.485 1.00 95.69 452 THR A O 1
ATOM 3630 N N . TYR A 1 453 ? 17.684 -15.254 -23.836 1.00 95.06 453 TYR A N 1
ATOM 3631 C CA . TYR A 1 453 ? 18.702 -15.061 -22.793 1.00 95.06 453 TYR A CA 1
ATOM 3632 C C . TYR A 1 453 ? 19.140 -13.593 -22.649 1.00 95.06 453 TYR A C 1
ATOM 3634 O O . TYR A 1 453 ? 20.333 -13.283 -22.658 1.00 95.06 453 TYR A O 1
ATOM 3642 N N . VAL A 1 454 ? 18.181 -12.664 -22.557 1.00 95.25 454 VAL A N 1
ATOM 3643 C CA . VAL A 1 454 ? 18.464 -11.217 -22.605 1.00 95.25 454 VAL A CA 1
ATOM 3644 C C . VAL A 1 454 ? 19.444 -10.785 -21.509 1.00 95.25 454 VAL A C 1
ATOM 3646 O O . VAL A 1 454 ? 20.400 -10.074 -21.797 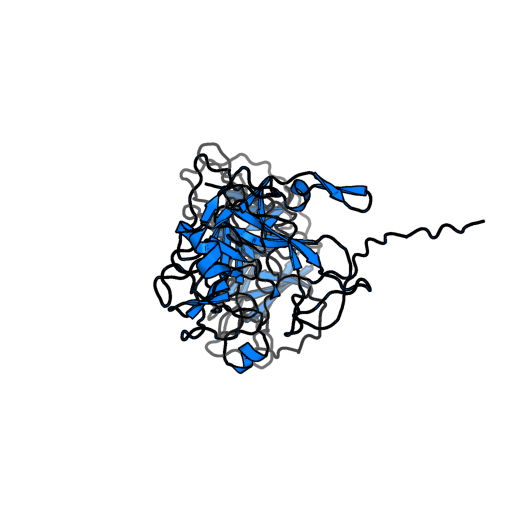1.00 95.25 454 VAL A O 1
ATOM 3649 N N . TRP A 1 455 ? 19.306 -11.297 -20.283 1.00 94.62 455 TRP A N 1
ATOM 3650 C CA . TRP A 1 455 ? 20.215 -10.964 -19.179 1.00 94.62 455 TRP A CA 1
ATOM 3651 C C . TRP A 1 455 ? 21.673 -11.345 -19.430 1.00 94.62 455 TRP A C 1
ATOM 3653 O O . TRP A 1 455 ? 22.568 -10.603 -19.045 1.00 94.62 455 TRP A O 1
ATOM 3663 N N . GLU A 1 456 ? 21.926 -12.474 -20.090 1.00 94.69 456 GLU A N 1
ATOM 3664 C CA . GLU A 1 456 ? 23.287 -12.933 -20.405 1.00 94.69 456 GLU A CA 1
ATOM 3665 C C . GLU A 1 456 ? 23.926 -12.101 -21.524 1.00 94.69 456 GLU A C 1
ATOM 3667 O O . GLU A 1 456 ? 25.148 -12.056 -21.673 1.00 94.69 456 GLU A O 1
ATOM 3672 N N . ASN A 1 457 ? 23.091 -11.423 -22.312 1.00 96.75 457 ASN A N 1
ATOM 3673 C CA . ASN A 1 457 ? 23.514 -10.601 -23.431 1.00 96.75 457 ASN A CA 1
ATOM 3674 C C . ASN A 1 457 ? 23.745 -9.137 -23.063 1.00 96.75 457 ASN A C 1
ATOM 3676 O O . ASN A 1 457 ? 24.260 -8.407 -23.906 1.00 96.75 457 ASN A O 1
ATOM 3680 N N . TYR A 1 458 ? 23.424 -8.709 -21.841 1.00 97.19 458 TYR A N 1
ATOM 3681 C CA . TYR A 1 458 ? 23.669 -7.351 -21.364 1.00 97.19 458 TYR A CA 1
ATOM 3682 C C . TYR A 1 458 ? 24.667 -7.338 -20.213 1.00 97.19 458 TYR A C 1
ATOM 3684 O O . TYR A 1 458 ? 24.612 -8.154 -19.301 1.00 97.19 458 TYR A O 1
ATOM 3692 N N . ASN A 1 459 ? 25.570 -6.360 -20.230 1.00 97.00 459 ASN A N 1
ATOM 3693 C CA . ASN A 1 459 ? 26.543 -6.160 -19.163 1.00 97.00 459 ASN A CA 1
ATOM 3694 C C . ASN A 1 459 ? 26.522 -4.709 -18.698 1.00 97.00 459 ASN A C 1
ATOM 3696 O O . ASN A 1 459 ? 26.473 -3.791 -19.515 1.00 97.00 459 ASN A O 1
ATOM 3700 N N . TYR A 1 460 ? 26.598 -4.501 -17.385 1.00 97.69 460 TYR A N 1
ATOM 3701 C CA . TYR A 1 460 ? 26.715 -3.160 -16.828 1.00 97.69 460 TYR A CA 1
ATOM 3702 C C . TYR A 1 460 ? 28.089 -2.557 -17.141 1.00 97.69 460 TYR A C 1
ATOM 3704 O O . TYR A 1 460 ? 29.128 -3.125 -16.801 1.00 97.69 460 TYR A O 1
ATOM 3712 N N . GLN A 1 461 ? 28.079 -1.377 -17.754 1.00 97.69 461 GLN A N 1
ATOM 3713 C CA . GLN A 1 461 ? 29.251 -0.605 -18.135 1.00 97.69 461 GLN A CA 1
ATOM 3714 C C . GLN A 1 461 ? 29.316 0.679 -17.290 1.00 97.69 461 GLN A C 1
ATOM 3716 O O . GLN A 1 461 ? 28.673 1.681 -17.619 1.00 97.69 461 GLN A O 1
ATOM 3721 N N . PRO A 1 462 ? 30.113 0.720 -16.204 1.00 95.31 462 PRO A N 1
ATOM 3722 C CA . PRO A 1 462 ? 30.180 1.896 -15.329 1.00 95.31 462 PRO A CA 1
ATOM 3723 C C . PRO A 1 462 ? 30.661 3.162 -16.054 1.00 95.31 462 PRO A C 1
ATOM 3725 O O . PRO A 1 462 ? 30.301 4.270 -15.643 1.00 95.31 462 PRO A O 1
ATOM 3728 N N . GLY A 1 463 ? 31.449 2.987 -17.122 1.00 95.50 463 GLY A N 1
ATOM 3729 C CA . GLY A 1 463 ? 31.983 4.045 -17.980 1.00 95.50 463 GLY A CA 1
ATOM 3730 C C . GLY A 1 463 ? 31.158 4.351 -19.234 1.00 95.50 463 GLY A C 1
ATOM 3731 O O . GLY A 1 463 ? 31.661 5.078 -20.086 1.00 95.50 463 GLY A O 1
ATOM 3732 N N . ARG A 1 464 ? 29.938 3.808 -19.374 1.00 96.06 464 ARG A N 1
ATOM 3733 C CA . ARG A 1 464 ? 29.046 4.135 -20.497 1.00 96.06 464 ARG A CA 1
ATOM 3734 C C . ARG A 1 464 ? 28.792 5.642 -20.546 1.00 96.06 464 ARG A C 1
ATOM 3736 O O . ARG A 1 464 ? 28.409 6.247 -19.542 1.00 96.06 464 ARG A O 1
ATOM 3743 N N . GLU A 1 465 ? 29.013 6.241 -21.712 1.00 95.25 465 GLU A N 1
ATOM 3744 C CA . GLU A 1 465 ? 28.790 7.669 -21.928 1.00 95.25 465 GLU A CA 1
ATOM 3745 C C . GLU A 1 465 ? 27.309 8.023 -21.725 1.00 95.25 465 GLU A C 1
ATOM 3747 O O . GLU A 1 465 ? 26.419 7.282 -22.133 1.00 95.25 465 GLU A O 1
ATOM 3752 N N . GLY A 1 466 ? 27.034 9.142 -21.049 1.00 94.38 466 GLY A N 1
ATOM 3753 C CA . GLY A 1 466 ? 25.666 9.617 -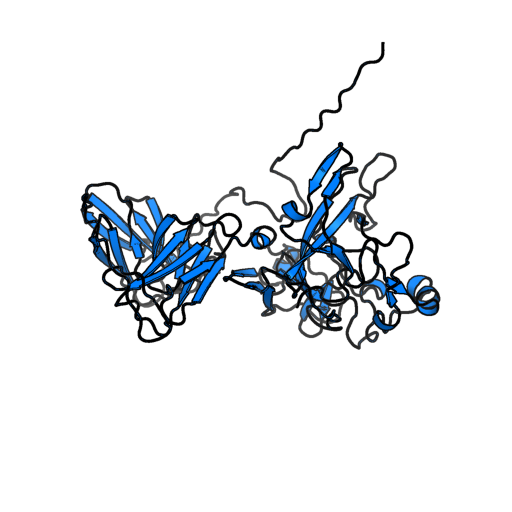20.806 1.00 94.38 466 GLY A CA 1
ATOM 3754 C C . GLY A 1 466 ? 24.867 8.842 -19.749 1.00 94.38 466 GLY A C 1
ATOM 3755 O O . GLY A 1 466 ? 23.782 9.291 -19.391 1.00 94.38 466 GLY A O 1
ATOM 3756 N N . ARG A 1 467 ? 25.396 7.736 -19.203 1.00 97.06 467 ARG A N 1
ATOM 3757 C CA . ARG A 1 467 ? 24.760 6.961 -18.125 1.00 97.06 467 ARG A CA 1
ATOM 3758 C C . ARG A 1 467 ? 24.405 7.848 -16.932 1.00 97.06 467 ARG A C 1
ATOM 3760 O O . ARG A 1 467 ? 25.260 8.560 -16.401 1.00 97.06 467 ARG A O 1
ATOM 3767 N N . THR A 1 468 ? 23.179 7.708 -16.435 1.00 97.25 468 THR A N 1
ATOM 3768 C CA . THR A 1 468 ? 22.726 8.361 -15.199 1.00 97.25 468 THR A CA 1
ATOM 3769 C C . THR A 1 468 ? 22.503 7.374 -14.053 1.00 97.25 468 THR A C 1
ATOM 3771 O O . THR A 1 468 ? 22.626 7.765 -12.889 1.00 97.25 468 THR A O 1
ATOM 3774 N N . LEU A 1 469 ? 22.237 6.099 -14.362 1.00 98.38 469 LEU A N 1
ATOM 3775 C CA . LEU A 1 469 ? 21.848 5.071 -13.392 1.00 98.38 469 LEU A CA 1
ATOM 3776 C C . LEU A 1 469 ? 22.978 4.092 -13.070 1.00 98.38 469 LEU A C 1
ATOM 3778 O O . LEU A 1 469 ? 23.783 3.748 -13.934 1.00 98.38 469 LEU A O 1
ATOM 3782 N N . ASP A 1 470 ? 23.058 3.654 -11.818 1.00 98.06 470 ASP A N 1
ATOM 3783 C CA . ASP A 1 470 ? 24.009 2.655 -11.329 1.00 98.06 470 ASP A CA 1
ATOM 3784 C C . ASP A 1 470 ? 23.646 1.217 -11.750 1.00 98.06 470 ASP A C 1
ATOM 3786 O O . ASP A 1 470 ? 22.720 0.984 -12.526 1.00 98.06 470 ASP A O 1
ATOM 3790 N N . GLU A 1 471 ? 24.406 0.231 -11.263 1.00 97.75 471 GLU A N 1
ATOM 3791 C CA . GLU A 1 471 ? 24.235 -1.175 -11.654 1.00 97.75 471 GLU A CA 1
ATOM 3792 C C . GLU A 1 471 ? 22.907 -1.798 -11.212 1.00 97.75 471 GLU A C 1
ATOM 3794 O O . GLU A 1 471 ? 22.536 -2.852 -11.727 1.00 97.75 471 GLU A O 1
ATOM 3799 N N . CYS A 1 472 ? 22.179 -1.159 -10.295 1.00 97.94 472 CYS A N 1
ATOM 3800 C CA . CYS A 1 472 ? 20.842 -1.577 -9.889 1.00 97.94 472 CYS A CA 1
ATOM 3801 C C . CYS A 1 472 ? 19.749 -0.991 -10.802 1.00 97.94 472 CYS A C 1
ATOM 3803 O O . CYS A 1 472 ? 18.583 -1.351 -10.649 1.00 97.94 472 CYS A O 1
ATOM 3805 N N . ASN A 1 473 ? 20.120 -0.136 -11.765 1.00 98.00 473 ASN A N 1
ATOM 3806 C CA . ASN A 1 473 ? 19.228 0.692 -12.581 1.00 98.00 473 ASN A CA 1
ATOM 3807 C C . ASN A 1 473 ? 18.472 1.756 -11.763 1.00 98.00 473 ASN A C 1
ATOM 3809 O O . ASN A 1 473 ? 17.291 2.034 -11.967 1.00 98.00 473 ASN A O 1
ATOM 3813 N N . GLY A 1 474 ? 19.171 2.367 -10.810 1.00 98.19 474 GLY A N 1
ATOM 3814 C CA . GLY A 1 474 ? 18.671 3.508 -10.054 1.00 98.19 474 GLY A CA 1
ATOM 3815 C C . GLY A 1 474 ? 19.778 4.508 -9.748 1.00 98.19 474 GLY A C 1
ATOM 3816 O O . GLY A 1 474 ? 20.883 4.422 -10.281 1.00 98.19 474 GLY A O 1
ATOM 3817 N N . ARG A 1 475 ? 19.507 5.492 -8.893 1.00 97.81 475 ARG A N 1
ATOM 3818 C CA . ARG A 1 475 ? 20.538 6.432 -8.429 1.00 97.81 475 ARG A CA 1
ATOM 3819 C C . ARG A 1 475 ? 20.189 7.055 -7.087 1.00 97.81 475 ARG A C 1
ATOM 3821 O O . ARG A 1 475 ? 19.032 7.100 -6.670 1.00 97.81 475 ARG A O 1
ATOM 3828 N N . GLN A 1 476 ? 21.219 7.590 -6.434 1.00 97.62 476 GLN A N 1
ATOM 3829 C CA . GLN A 1 476 ? 21.028 8.480 -5.292 1.00 97.62 476 GLN A CA 1
ATOM 3830 C C . GLN A 1 476 ? 20.249 9.727 -5.736 1.00 97.62 476 GLN A C 1
ATOM 3832 O O . GLN A 1 476 ? 20.504 10.303 -6.803 1.00 97.62 476 GLN A O 1
ATOM 3837 N N . LEU A 1 477 ? 19.296 10.121 -4.903 1.00 96.94 477 LEU A N 1
ATOM 3838 C CA . LEU A 1 477 ? 18.475 11.309 -5.075 1.00 96.94 477 LEU A CA 1
ATOM 3839 C C . LEU A 1 477 ? 19.246 12.544 -4.601 1.00 96.94 477 LEU A C 1
ATOM 3841 O O . LEU A 1 477 ? 20.039 12.478 -3.657 1.00 96.94 477 LEU A O 1
ATOM 3845 N N . LYS A 1 478 ? 19.043 13.675 -5.273 1.00 95.62 478 LYS A N 1
ATOM 3846 C CA . LYS A 1 478 ? 19.807 14.908 -5.056 1.00 95.62 478 LYS A CA 1
ATOM 3847 C C . LYS A 1 478 ? 18.942 16.151 -5.236 1.00 95.62 478 LYS A C 1
ATOM 3849 O O . LYS A 1 478 ? 17.825 16.094 -5.735 1.00 95.62 478 LYS A O 1
ATOM 3854 N N . GLU A 1 479 ? 19.499 17.294 -4.865 1.00 94.94 479 GLU A N 1
ATOM 3855 C CA . GLU A 1 479 ? 18.953 18.583 -5.281 1.00 94.94 479 GLU A CA 1
ATOM 3856 C C . GLU A 1 479 ? 19.227 18.819 -6.770 1.00 94.94 479 GLU A C 1
ATOM 3858 O O . GLU A 1 479 ? 20.339 18.584 -7.261 1.00 94.94 479 GLU A O 1
ATOM 3863 N N . ARG A 1 480 ? 18.209 19.290 -7.489 1.00 88.25 480 ARG A N 1
ATOM 3864 C CA . ARG A 1 480 ? 18.284 19.663 -8.903 1.00 88.25 480 ARG A CA 1
ATOM 3865 C C . ARG A 1 480 ? 17.842 21.108 -9.086 1.00 88.25 480 ARG A C 1
ATOM 3867 O O . ARG A 1 480 ? 16.880 21.554 -8.468 1.00 88.25 480 ARG A O 1
ATOM 3874 N N . ALA A 1 481 ? 18.549 21.828 -9.949 1.00 87.06 481 ALA A N 1
ATOM 3875 C CA . ALA A 1 481 ? 18.093 23.121 -10.433 1.00 87.06 481 ALA A CA 1
ATOM 3876 C C . ALA A 1 481 ? 17.109 22.889 -11.584 1.00 87.06 481 ALA A C 1
ATOM 3878 O O . ALA A 1 481 ? 17.457 22.233 -12.566 1.00 87.06 481 ALA A O 1
ATOM 3879 N N . MET A 1 482 ? 15.899 23.420 -11.446 1.00 80.31 482 MET A N 1
ATOM 3880 C CA . MET A 1 482 ? 14.863 23.361 -12.471 1.00 80.31 482 MET A CA 1
ATOM 3881 C C . MET A 1 482 ? 15.080 24.461 -13.518 1.00 80.31 482 MET A C 1
ATOM 3883 O O . MET A 1 482 ? 15.819 25.426 -13.294 1.00 80.31 482 MET A O 1
ATOM 3887 N N . ALA A 1 483 ? 14.412 24.343 -14.669 1.00 75.50 483 ALA A N 1
ATOM 3888 C CA . ALA A 1 483 ? 14.539 25.294 -15.778 1.00 75.50 483 ALA A CA 1
ATOM 3889 C C . ALA A 1 483 ? 14.138 26.740 -15.410 1.00 75.50 483 ALA A C 1
ATOM 3891 O O . ALA A 1 483 ? 14.635 27.692 -16.011 1.00 75.50 483 ALA A O 1
ATOM 3892 N N . ASP A 1 484 ? 13.272 26.915 -14.410 1.00 77.50 484 ASP A N 1
ATOM 3893 C CA . ASP A 1 484 ? 12.838 28.217 -13.888 1.00 77.50 484 ASP A CA 1
ATOM 3894 C C . ASP A 1 484 ? 13.772 28.797 -12.802 1.00 77.50 484 ASP A C 1
ATOM 3896 O O . ASP A 1 484 ? 13.524 29.885 -12.279 1.00 77.50 484 ASP A O 1
ATOM 3900 N N . GLY A 1 485 ? 14.861 28.093 -12.473 1.00 81.19 485 GLY A N 1
ATOM 3901 C CA . GLY A 1 485 ? 15.835 28.480 -11.454 1.00 81.19 485 GLY A CA 1
ATOM 3902 C C . GLY A 1 485 ? 15.467 28.073 -10.024 1.00 81.19 485 GLY A C 1
ATOM 3903 O O . GLY A 1 485 ? 16.233 28.375 -9.106 1.00 81.19 485 GLY A O 1
ATOM 3904 N N . THR A 1 486 ? 14.337 27.393 -9.806 1.00 86.25 486 THR A N 1
ATOM 3905 C CA . THR A 1 486 ? 14.003 26.815 -8.497 1.00 86.25 486 THR A CA 1
ATOM 3906 C C . THR A 1 486 ? 14.866 25.589 -8.192 1.00 86.25 486 THR A C 1
ATOM 3908 O O . THR A 1 486 ? 15.379 24.924 -9.093 1.00 86.25 486 THR A O 1
ATOM 3911 N N . ILE A 1 487 ? 15.061 25.297 -6.902 1.00 90.12 487 ILE A N 1
ATOM 3912 C CA . ILE A 1 487 ? 15.754 24.086 -6.451 1.00 90.12 487 ILE A CA 1
ATOM 3913 C C . ILE A 1 487 ? 14.702 23.070 -6.019 1.00 90.12 487 ILE A C 1
ATOM 3915 O O . ILE A 1 487 ? 13.904 23.337 -5.120 1.00 90.12 487 ILE A O 1
ATOM 3919 N N . PHE A 1 488 ? 14.732 21.902 -6.647 1.00 90.31 488 PHE A N 1
ATOM 3920 C CA . PHE A 1 488 ? 13.919 20.749 -6.303 1.00 90.31 488 PHE A CA 1
ATOM 3921 C C . PHE A 1 488 ? 14.776 19.724 -5.554 1.00 90.31 488 PHE A C 1
ATOM 3923 O O . PHE A 1 488 ? 15.722 19.177 -6.120 1.00 90.31 488 PHE A O 1
ATOM 3930 N N . ASP A 1 489 ? 14.471 19.470 -4.279 1.00 94.38 489 ASP A N 1
ATOM 3931 C CA . ASP A 1 489 ? 15.120 18.402 -3.511 1.00 94.38 489 ASP A CA 1
ATOM 3932 C C . ASP A 1 489 ? 14.349 17.092 -3.676 1.00 94.38 489 ASP A C 1
ATOM 3934 O O . ASP A 1 489 ? 13.306 16.872 -3.051 1.00 94.38 489 ASP A O 1
ATOM 3938 N N . GLU A 1 490 ? 14.885 16.199 -4.507 1.00 94.94 490 GLU A N 1
ATOM 3939 C CA . GLU A 1 490 ? 14.298 14.882 -4.740 1.00 94.94 490 GLU A CA 1
ATOM 3940 C C . GLU A 1 490 ? 14.170 14.073 -3.439 1.00 94.94 490 GLU A C 1
ATOM 3942 O O . GLU A 1 490 ? 13.215 13.313 -3.275 1.00 94.94 490 GLU A O 1
ATOM 3947 N N . ARG A 1 491 ? 15.104 14.236 -2.490 1.00 96.12 491 ARG A N 1
ATOM 3948 C CA . ARG A 1 491 ? 15.094 13.469 -1.235 1.00 96.12 491 ARG A CA 1
ATOM 3949 C C . ARG A 1 491 ? 13.948 13.897 -0.342 1.00 96.12 491 ARG A C 1
ATOM 3951 O O . ARG A 1 491 ? 13.253 13.048 0.212 1.00 96.12 491 ARG A O 1
ATOM 3958 N N . ASP A 1 492 ? 13.721 15.202 -0.228 1.00 93.56 492 ASP A N 1
ATOM 3959 C CA . ASP A 1 492 ? 12.582 15.728 0.517 1.00 93.56 492 ASP A CA 1
ATOM 3960 C C . ASP A 1 492 ? 11.258 15.364 -0.161 1.00 93.56 492 ASP A C 1
ATOM 3962 O O . ASP A 1 492 ? 10.312 14.936 0.510 1.00 93.56 492 ASP A O 1
ATOM 3966 N N . PHE A 1 493 ? 11.212 15.460 -1.493 1.00 92.62 493 PHE A N 1
ATOM 3967 C CA . PHE A 1 493 ? 10.017 15.147 -2.261 1.00 92.62 493 PHE A CA 1
ATOM 3968 C C . PHE A 1 493 ? 9.639 13.676 -2.152 1.00 92.62 493 PHE A C 1
ATOM 3970 O O . PHE A 1 493 ? 8.498 13.383 -1.808 1.00 92.62 493 PHE A O 1
ATOM 3977 N N . PHE A 1 494 ? 10.567 12.746 -2.387 1.00 93.50 494 PHE A N 1
ATOM 3978 C CA . PHE A 1 494 ? 10.289 11.310 -2.341 1.00 93.50 494 PHE A CA 1
ATOM 3979 C C . PHE A 1 494 ? 10.359 10.714 -0.935 1.00 93.50 494 PHE A C 1
ATOM 3981 O O . PHE A 1 494 ? 9.822 9.628 -0.731 1.00 93.50 494 PHE A O 1
ATOM 3988 N N . LYS A 1 495 ? 10.962 11.426 0.028 1.00 94.12 495 LYS A N 1
ATOM 3989 C CA . LYS A 1 495 ? 11.306 10.926 1.372 1.00 94.12 495 LYS A CA 1
ATOM 3990 C C . LYS A 1 495 ? 12.161 9.653 1.317 1.00 94.12 495 LYS A C 1
ATOM 3992 O O . LYS A 1 495 ? 12.010 8.749 2.133 1.00 94.12 495 LYS A O 1
ATOM 3997 N N . SER A 1 496 ? 13.083 9.620 0.357 1.00 95.75 496 SER A N 1
ATOM 3998 C CA . SER A 1 496 ? 14.049 8.544 0.137 1.00 95.75 496 SER A CA 1
ATOM 3999 C C . SER A 1 496 ? 15.407 9.131 -0.250 1.00 95.75 496 SER A C 1
ATOM 4001 O O . SER A 1 496 ? 15.478 10.236 -0.779 1.00 95.75 496 SER A O 1
ATOM 4003 N N . ASN A 1 497 ? 16.488 8.382 -0.029 1.00 96.31 497 ASN A N 1
ATOM 4004 C CA . ASN A 1 497 ? 17.826 8.746 -0.509 1.00 96.31 497 ASN A CA 1
ATOM 4005 C C . ASN A 1 497 ? 18.163 8.116 -1.867 1.00 96.31 497 ASN A C 1
ATOM 4007 O O . ASN A 1 497 ? 19.084 8.565 -2.541 1.00 96.31 497 ASN A O 1
ATOM 4011 N N . TYR A 1 498 ? 17.420 7.092 -2.281 1.00 98.06 498 TYR A N 1
ATOM 4012 C CA . TYR A 1 498 ? 17.645 6.349 -3.516 1.00 98.06 498 TYR A CA 1
ATOM 4013 C C . TYR A 1 498 ? 16.311 6.039 -4.196 1.00 98.06 498 TYR A C 1
ATOM 4015 O O . TYR A 1 498 ? 15.287 5.879 -3.524 1.00 98.06 498 TYR A O 1
ATOM 4023 N N . ALA A 1 499 ? 16.321 5.952 -5.520 1.00 98.44 499 ALA A N 1
ATOM 4024 C CA . ALA A 1 499 ? 15.193 5.459 -6.295 1.00 98.44 499 ALA A CA 1
ATOM 4025 C C . ALA A 1 499 ? 15.688 4.651 -7.494 1.00 98.44 499 ALA A C 1
ATOM 4027 O O . ALA A 1 499 ? 16.745 4.948 -8.061 1.00 98.44 499 ALA A O 1
ATOM 4028 N N . TYR A 1 500 ? 14.890 3.666 -7.887 1.00 98.62 500 TYR A N 1
ATOM 4029 C CA . TYR A 1 500 ? 14.968 3.069 -9.215 1.00 98.62 500 TYR A CA 1
ATOM 4030 C C . TYR A 1 500 ? 14.286 3.983 -10.216 1.00 98.62 500 TYR A C 1
ATOM 4032 O O . TYR A 1 500 ? 13.361 4.717 -9.855 1.00 98.62 500 TYR A O 1
ATOM 4040 N N . PHE A 1 501 ? 14.711 3.918 -11.472 1.00 98.06 501 PHE A N 1
ATOM 4041 C CA . PHE A 1 501 ? 14.134 4.749 -12.515 1.00 98.06 501 PHE A CA 1
ATOM 4042 C C . PHE A 1 501 ? 13.712 3.910 -13.709 1.00 98.06 501 PHE A C 1
ATOM 4044 O O . PHE A 1 501 ? 14.428 3.007 -14.133 1.00 98.06 501 PHE A O 1
ATOM 4051 N N . LEU A 1 502 ? 12.537 4.232 -14.248 1.00 97.12 502 LEU A N 1
ATOM 4052 C CA . LEU A 1 502 ? 12.108 3.681 -15.523 1.00 97.12 502 LEU A CA 1
ATOM 4053 C C . LEU A 1 502 ? 12.991 4.226 -16.644 1.00 97.12 502 LEU A C 1
ATOM 4055 O O . LEU A 1 502 ? 13.288 5.423 -16.681 1.00 97.12 502 LEU A O 1
ATOM 4059 N N . THR A 1 503 ? 13.351 3.353 -17.577 1.00 95.50 503 THR A N 1
ATOM 4060 C CA . THR A 1 503 ? 14.172 3.689 -18.740 1.00 95.50 503 THR A CA 1
ATOM 4061 C C . THR A 1 503 ? 13.523 3.195 -20.023 1.00 95.50 503 THR A C 1
ATOM 4063 O O . THR A 1 503 ? 12.808 2.194 -20.042 1.00 95.50 503 THR A O 1
ATOM 4066 N N . GLY A 1 504 ? 13.828 3.881 -21.126 1.00 91.50 504 GLY A N 1
ATOM 4067 C CA . GLY A 1 504 ? 13.444 3.437 -22.468 1.00 91.50 504 GLY A CA 1
ATOM 4068 C C . GLY A 1 504 ? 14.231 2.219 -22.971 1.00 91.50 504 GLY A C 1
ATOM 4069 O O . GLY A 1 504 ? 13.926 1.670 -24.026 1.00 91.50 504 GLY A O 1
ATOM 4070 N N . GLU A 1 505 ? 15.257 1.814 -22.225 1.00 92.75 505 GLU A N 1
ATOM 4071 C CA . GLU A 1 505 ? 16.255 0.813 -22.587 1.00 92.75 505 GLU A CA 1
ATOM 4072 C C . GLU A 1 505 ? 16.466 -0.197 -21.459 1.00 92.75 505 GLU A C 1
ATOM 4074 O O . GLU A 1 505 ? 16.152 0.071 -20.298 1.00 92.75 505 GLU A O 1
ATOM 4079 N N . PHE A 1 506 ? 17.010 -1.358 -21.816 1.00 95.00 506 PHE A N 1
ATOM 4080 C CA . PHE A 1 506 ? 17.217 -2.458 -20.888 1.00 95.00 506 PHE A CA 1
ATOM 4081 C C . PHE A 1 506 ? 18.269 -2.122 -19.808 1.00 95.00 506 PHE A C 1
ATOM 4083 O O . PHE A 1 506 ? 19.321 -1.575 -20.148 1.00 95.00 506 PHE A O 1
ATOM 4090 N N . PRO A 1 507 ? 18.063 -2.545 -18.544 1.00 94.12 507 PRO A N 1
ATOM 4091 C CA . PRO A 1 507 ? 16.826 -3.094 -17.992 1.00 94.12 507 PRO A CA 1
ATOM 4092 C C . PRO A 1 507 ? 15.832 -1.968 -17.692 1.00 94.12 507 PRO A C 1
ATOM 4094 O O . PRO A 1 507 ? 16.204 -0.934 -17.158 1.00 94.12 507 PRO A O 1
ATOM 4097 N N . TYR A 1 508 ? 14.557 -2.181 -18.010 1.00 96.31 508 TYR A N 1
ATOM 4098 C CA . TYR A 1 508 ? 13.549 -1.113 -18.068 1.00 96.31 508 TYR A CA 1
ATOM 4099 C C . TYR A 1 508 ? 13.103 -0.542 -16.712 1.00 96.31 508 TYR A C 1
ATOM 4101 O O . TYR A 1 508 ? 12.449 0.500 -16.670 1.00 96.31 508 TYR A O 1
ATOM 4109 N N . VAL A 1 509 ? 13.398 -1.241 -15.607 1.00 96.25 509 VAL A N 1
ATOM 4110 C CA . VAL A 1 509 ? 12.917 -0.893 -14.257 1.00 96.25 509 VAL A CA 1
ATOM 4111 C C . VAL A 1 509 ? 14.034 -1.009 -13.216 1.00 96.25 509 VAL A C 1
ATOM 4113 O O . VAL A 1 509 ? 14.560 0.002 -12.763 1.00 96.25 509 VAL A O 1
ATOM 4116 N N . LEU A 1 510 ? 14.413 -2.231 -12.833 1.00 95.75 510 LEU A N 1
ATOM 4117 C CA . LEU A 1 510 ? 15.508 -2.505 -11.903 1.00 95.75 510 LEU A CA 1
ATOM 4118 C C . LEU A 1 510 ? 16.296 -3.738 -12.342 1.00 95.75 510 LEU A C 1
ATOM 4120 O O . LEU A 1 510 ? 15.768 -4.604 -13.037 1.00 95.75 510 LEU A O 1
ATOM 4124 N N . ALA A 1 511 ? 17.564 -3.800 -11.941 1.00 96.62 511 ALA A N 1
ATOM 4125 C CA . ALA A 1 511 ? 18.469 -4.895 -12.294 1.00 96.62 511 ALA A CA 1
ATOM 4126 C C . ALA A 1 511 ? 18.941 -5.705 -11.089 1.00 96.62 511 ALA A C 1
ATOM 4128 O O . ALA A 1 511 ? 19.124 -6.917 -11.161 1.00 96.62 511 ALA A O 1
ATOM 4129 N N . LYS A 1 512 ? 19.134 -5.030 -9.963 1.00 97.25 512 LYS A N 1
ATOM 4130 C CA . LYS A 1 512 ? 19.557 -5.617 -8.697 1.00 97.25 512 LYS A CA 1
ATOM 4131 C C . LYS A 1 512 ? 18.815 -4.906 -7.583 1.00 97.25 512 LYS A C 1
ATOM 4133 O O . LYS A 1 512 ? 18.528 -3.718 -7.724 1.00 97.25 512 LYS A O 1
ATOM 4138 N N . TYR A 1 513 ? 18.560 -5.600 -6.484 1.00 97.94 513 TYR A N 1
ATOM 4139 C CA . TYR A 1 513 ? 18.104 -4.945 -5.271 1.00 97.94 513 TYR A CA 1
ATOM 4140 C C . TYR A 1 513 ? 19.238 -4.126 -4.662 1.00 97.94 513 TYR A C 1
ATOM 4142 O O . TYR A 1 513 ? 20.385 -4.573 -4.559 1.00 97.94 513 TYR A O 1
ATOM 4150 N N . LYS A 1 514 ? 18.907 -2.889 -4.311 1.00 97.88 514 LYS A N 1
ATOM 4151 C CA . LYS A 1 514 ? 19.766 -1.929 -3.638 1.00 97.88 514 LYS A CA 1
ATOM 4152 C C . LYS A 1 514 ? 19.686 -2.113 -2.132 1.00 97.88 514 LYS A C 1
ATOM 4154 O O . LYS A 1 514 ? 20.672 -1.827 -1.455 1.00 97.88 514 LYS A O 1
ATOM 4159 N N . GLY A 1 515 ? 18.523 -2.519 -1.634 1.00 96.12 515 GLY A N 1
ATOM 4160 C CA . GLY A 1 515 ? 18.237 -2.770 -0.234 1.00 96.12 515 GLY A CA 1
ATOM 4161 C C . GLY A 1 515 ? 18.384 -4.234 0.169 1.00 96.12 515 GLY A C 1
ATOM 4162 O O . GLY A 1 515 ? 18.436 -5.112 -0.694 1.00 96.12 515 GLY A O 1
ATOM 4163 N N . GLU A 1 516 ? 18.505 -4.455 1.480 1.00 89.94 516 GLU A N 1
ATOM 4164 C CA . GLU A 1 516 ? 18.581 -5.779 2.124 1.00 89.94 516 GLU A CA 1
ATOM 4165 C C . GLU A 1 516 ? 17.234 -6.316 2.625 1.00 89.94 516 GLU A C 1
ATOM 4167 O O . GLU A 1 516 ? 16.355 -5.496 2.988 1.00 89.94 516 GLU A O 1
#

Mean predicted aligned error: 9.0 Å

Sequence (516 aa):
MFSRNSVIVVIMFILVGQSLGQAGKKTHLTHELKLPVDWEGDMPEIDFVAESAGNNEWLLRVGVTNFEFTPKNTGQAHRVGQGHMHLFVDGKKTTRLYGQPYFLSGLDEGERKLRVTLNSNDHRDYHINGHVVSSELTIMQSKSHLFRNMEEKELLKDPGLIVRVIRDPMHGWNIFIDAAEFDFSKGWAELSINGQFRGRVYGGYHYLADFLPERDSLTVNIRDEEGRVCLFDGMPVEEILGKAHQLRWFASGLNTHPINRRNGLPEPEMELAYDKETIYVNSNGIPTFQFVQQTPNPIEPQINQWKIPRFPVVAKELQQIPLLGTVAVLTVGLPIYGPNEAQHPHPFGDPYINEVLDFCHGHTAGRGDYHFHYAPTCLLNTPDGNEEHYNIVGFSLDGYPIVAHYLSVLDNDGKPILNANGEFQFNWQEVSGYEPSENYRRDVLEGQVTSTYVWENYNYQPGREGRTLDECNGRQLKERAMADGTIFDERDFFKSNYAYFLTGEFPYVLAKYKGE

Radius of gyration: 27.34 Å; Cα contacts (8 Å, |Δi|>4): 1169; chains: 1; bounding box: 73×72×76 Å

Foldseek 3Di:
DDDDPDDDDDPDPDDDDDDDQDLDDDDPDDDPPPDAAEADDDDKDWDWDWDDPAQQKIKIAIDIPQAAQDQVLALHDFDHRYHWKFKDKPNHTDFIGRRFIDMDHDDDAAKIKIKMFDATSNGHFYDYPNHTHMDIDIDGGDGDDDDDDDAAAEDPDQQQWDWKWKARLVAAIKIAIHRNNDQLVFWFKFKDKQNHTDGTGSGGIDTDHPDDLQPIKIKIFIAGNVGHQYDYPNHTSMFIAHRQNVLVQARSHAAADPVCVVVPHDGWDWMWMDGNWKIKIWTQQHDSDDDDALDPAAAGGDGDIAIATSDFDFDPDWAFFDLFDFFWAFSHGHGATEQFDPCPPAHRFGCVLQVSADPQQWHADNVNRIYHNAHRQVPDDADQFFDWDWGFGTAGSSHATEIETWGWDADPVRGGDADPVRGTDTHGQADFQKDFAPCCCVPRVVHDDTGHPRVVRIDGHPPDPPHDADQFQKDFWAWDQGPVRDIDGPCVVRVDRMHHYADPDPPGTTGIDRGD

pLDDT: mean 88.09, std 16.63, range [25.27, 98.62]